Protein AF-0000000084921610 (afdb_homodimer)

InterPro domains:
  IPR004821 Cytidyltransferase-like domain [PF01467] (7-177)
  IPR004821 Cytidyltransferase-like domain [TIGR00125] (5-69)
  IPR005248 Nicotinate/nicotinamide nucleotide adenylyltransferase [MF_00244] (3-204)
  IPR005248 Nicotinate/nicotinamide nucleotide adenylyltransferase [PTHR39321] (3-204)
  IPR005248 Nicotinate/nicotinamide nucleotide adenylyltransferase [TIGR00482] (7-203)
  IPR005248 Nicotinate/nicotinamide nucleotide adenylyltransferase [cd02165] (5-203)
  IPR014729 Rossmann-like alpha/beta/alpha sandwich fold [G3DSA:3.40.50.620] (2-206)

Secondary structure (DSSP, 8-state):
---EEEEEEE--TT--HHHHHHHHHHHHHHT-SEEEEEE-SS-SSS-GGGPPPHHHHHHHHHHHHTT-TTEEE--HHHHTT-SS--HHHHHHHHHHH-TTSEEEEEEEHHHHHTGGGSTTHHHHTTT-EEEEEEETT--S-HHHHHHHHHHHHHHH---EEEEEE--B---HHHHHHHHHTT---BTTB-HHHHHHHHHHTTT---/---EEEEEEE--TT--HHHHHHHHHHHHHHT-SEEEEEE-SS-SSS-GGGPPPHHHHHHHHHHHHTT-TTEEE--HHHHTT-SS--HHHHHHHHHHH-TTSEEEEEEEHHHHHTGGGSTTHHHHTTT-EEEEEEETT--S-HHHHHHHHHHHHHHH---EEEEEE--B---HHHHHHHHHTT---BTTB-HHHHHHHHHHTTT---

Radius of gyration: 23.53 Å; Cα contacts (8 Å, |Δi|>4): 657; chains: 2; bounding box: 55×70×57 Å

Nearest PDB structures (foldseek):
  3e27-assembly1_B  TM=9.249E-01  e=2.269E-18  Bacillus anthracis
  1kaq-assembly1_D  TM=9.275E-01  e=4.476E-18  Bacillus subtilis
  2qtr-assembly1_A  TM=8.981E-01  e=2.567E-18  Bacillus anthracis
  5vir-assembly1_A-2  TM=9.149E-01  e=8.169E-17  Mycobacteroides abscessus ATCC 19977
  5llt-assembly2_B  TM=8.095E-01  e=1.042E-12  Plasmodium falciparum 3D7

Foldseek 3Di:
DAFEEEEEEDQCLPPWDVSVQLLVQCCVVVVGQAYEYEYAQADDPDDPVQRDHPVLRQVLVCLQCVPPPRYYYDPVNVVLPDPGRAPQSVLVVCCVVRVRYAYEYEEEPVCLLVQVVGDPSLCNQVRHQYEYEDEPPDPDDPVVSVVSQVCCCVPRVRHYHYDYDYDDPDDSVVVLVCVQVVHDCPPRHDPRSVVSCVVVVGSYDD/DAFEEEEEEDQPLPPWVVSVQLLVQCCVVVVGQAYEYEYAQADDPDDPVQRDHPVLRQVLVCQQCVPPPRYYYDPVNVVLPDPGRAPQSVLVVVCVVRVRYAYEYEEEPVCLLVQVVGDPSLCNQVRHQYEYEDEPPDPDPPVVSVVSQVCCCVPRVRHYHYDYDYDDPDDSVVVLVCVQVVHDCPPRHPPRSVVSCVVVVGSYDD

pLDDT: mean 93.57, std 8.46, range [56.0, 98.94]

Structure (mmCIF, N/CA/C/O backbone):
data_AF-0000000084921610-model_v1
#
loop_
_entity.id
_entity.type
_entity.pdbx_description
1 polymer 'Probable nicotinate-nucleotide adenylyltransferase'
#
loop_
_atom_site.group_PDB
_atom_site.id
_atom_site.type_symbol
_atom_site.label_atom_id
_atom_site.label_alt_id
_atom_site.label_comp_id
_atom_site.label_asym_id
_atom_site.label_entity_id
_atom_site.label_seq_id
_atom_site.pdbx_PDB_ins_code
_atom_site.Cartn_x
_atom_site.Cartn_y
_atom_site.Cartn_z
_atom_site.occupancy
_atom_site.B_iso_or_equiv
_atom_site.auth_seq_id
_atom_site.auth_comp_id
_atom_site.auth_asym_id
_atom_site.auth_atom_id
_atom_site.pdbx_PDB_model_num
ATOM 1 N N . MET A 1 1 ? -13.297 32.031 0.457 1 79.75 1 MET A N 1
ATOM 2 C CA . MET A 1 1 ? -14.055 31.422 1.538 1 79.75 1 MET A CA 1
ATOM 3 C C . MET A 1 1 ? -13.141 30.609 2.449 1 79.75 1 MET A C 1
ATOM 5 O O . MET A 1 1 ? -12.102 30.109 2.014 1 79.75 1 MET A O 1
ATOM 9 N N . ALA A 1 2 ? -13.43 30.547 3.703 1 93.44 2 ALA A N 1
ATOM 10 C CA . ALA A 1 2 ? -12.664 29.797 4.699 1 93.44 2 ALA A CA 1
ATOM 11 C C . ALA A 1 2 ? -12.594 28.312 4.34 1 93.44 2 ALA A C 1
ATOM 13 O O . ALA A 1 2 ? -13.578 27.734 3.861 1 93.44 2 ALA A O 1
ATOM 14 N N . GLN A 1 3 ? -11.352 27.766 4.426 1 97.69 3 GLN A N 1
ATOM 15 C CA . GLN A 1 3 ? -11.141 26.359 4.07 1 97.69 3 GLN A CA 1
ATOM 16 C C . GLN A 1 3 ? -10.656 25.562 5.273 1 97.69 3 GLN A C 1
ATOM 18 O O . GLN A 1 3 ? -10.047 26.109 6.191 1 97.69 3 GLN A O 1
ATOM 23 N N . LYS A 1 4 ? -11.023 24.297 5.25 1 98.69 4 LYS A N 1
ATOM 24 C CA . LYS A 1 4 ? -10.398 23.312 6.125 1 98.69 4 LYS A CA 1
ATOM 25 C C . LYS A 1 4 ? -9.211 22.641 5.445 1 98.69 4 LYS A C 1
ATOM 27 O O . LYS A 1 4 ? -9.375 21.938 4.441 1 98.69 4 LYS A O 1
ATOM 32 N N . ILE A 1 5 ? -8.039 22.859 5.988 1 98.75 5 ILE A N 1
ATOM 33 C CA . ILE A 1 5 ? -6.828 22.391 5.328 1 98.75 5 ILE A CA 1
ATOM 34 C C . ILE A 1 5 ? -6.074 21.438 6.246 1 98.75 5 ILE A C 1
ATOM 36 O O . ILE A 1 5 ? -5.773 21.781 7.395 1 98.75 5 ILE A O 1
ATOM 40 N N . GLY A 1 6 ? -5.91 20.203 5.766 1 98.81 6 GLY A N 1
ATOM 41 C CA . GLY A 1 6 ? -5.008 19.297 6.449 1 98.81 6 GLY A CA 1
ATOM 42 C C . GLY A 1 6 ? -3.547 19.547 6.117 1 98.81 6 GLY A C 1
ATOM 43 O O . GLY A 1 6 ? -3.205 19.828 4.969 1 98.81 6 GLY A O 1
ATOM 44 N N . ILE A 1 7 ? -2.727 19.5 7.113 1 98.88 7 ILE A N 1
ATOM 45 C CA . ILE A 1 7 ? -1.287 19.656 6.938 1 98.88 7 ILE A CA 1
ATOM 46 C C . ILE A 1 7 ? -0.586 18.328 7.176 1 98.88 7 ILE A C 1
ATOM 48 O O . ILE A 1 7 ? -0.743 17.719 8.234 1 98.88 7 ILE A O 1
ATOM 52 N N . LEU A 1 8 ? 0.094 17.859 6.207 1 98.75 8 LEU A N 1
ATOM 53 C CA . LEU A 1 8 ? 0.947 16.688 6.336 1 98.75 8 LEU A CA 1
ATOM 54 C C . LEU A 1 8 ? 2.414 17.062 6.133 1 98.75 8 LEU A C 1
ATOM 56 O O . LEU A 1 8 ? 2.854 17.266 5.004 1 98.75 8 LEU A O 1
ATOM 60 N N . GLY A 1 9 ? 3.08 17.156 7.25 1 97.12 9 GLY A N 1
ATOM 61 C CA . GLY A 1 9 ? 4.512 17.391 7.207 1 97.12 9 GLY A CA 1
ATOM 62 C C . GLY A 1 9 ? 5.336 16.125 7.125 1 97.12 9 GLY A C 1
ATOM 63 O O . GLY A 1 9 ? 4.875 15.055 7.523 1 97.12 9 GLY A O 1
ATOM 64 N N . GLY A 1 10 ? 6.492 16.25 6.594 1 95.25 10 GLY A N 1
ATOM 65 C CA . GLY A 1 10 ? 7.395 15.102 6.52 1 95.25 10 GLY A CA 1
ATOM 66 C C . GLY A 1 10 ? 8.656 15.391 5.727 1 95.25 10 GLY A C 1
ATOM 67 O O . GLY A 1 10 ? 8.805 16.469 5.164 1 95.25 10 GLY A O 1
ATOM 68 N N . THR A 1 11 ? 9.578 14.43 5.816 1 95.69 11 THR A N 1
ATOM 69 C CA . THR A 1 11 ? 10.789 14.523 5.008 1 95.69 11 THR A CA 1
ATOM 70 C C . THR A 1 11 ? 10.5 14.141 3.559 1 95.69 11 THR A C 1
ATOM 72 O O . THR A 1 11 ? 11.031 14.75 2.631 1 95.69 11 THR A O 1
ATOM 75 N N . PHE A 1 12 ? 9.664 13.133 3.305 1 97.38 12 PHE A N 1
ATOM 76 C CA . PHE A 1 12 ? 9.258 12.664 1.985 1 97.38 12 PHE A CA 1
ATOM 77 C C . PHE A 1 12 ? 10.477 12.336 1.128 1 97.38 12 PHE A C 1
ATOM 79 O O . PHE A 1 12 ? 10.602 12.82 0.002 1 97.38 12 PHE A O 1
ATOM 86 N N . ASN A 1 13 ? 11.266 11.344 1.666 1 96.88 13 ASN A N 1
ATOM 87 C CA . ASN A 1 13 ? 12.539 11.008 1.034 1 96.88 13 ASN A CA 1
ATOM 88 C C . ASN A 1 13 ? 12.578 9.555 0.59 1 96.88 13 ASN A C 1
ATOM 90 O O . ASN A 1 13 ? 13.477 8.805 0.974 1 96.88 13 ASN A O 1
ATOM 94 N N . PRO A 1 14 ? 11.734 9.109 -0.196 1 98.12 14 PRO A N 1
ATOM 95 C CA . PRO A 1 14 ? 10.773 9.844 -1.034 1 98.12 14 PRO A CA 1
ATOM 96 C C . PRO A 1 14 ? 9.352 9.773 -0.494 1 98.12 14 PRO A C 1
ATOM 98 O O . PRO A 1 14 ? 9.086 9.055 0.469 1 98.12 14 PRO A O 1
ATOM 101 N N . ILE A 1 15 ? 8.492 10.562 -1.079 1 98.75 15 ILE A N 1
ATOM 102 C CA . ILE A 1 15 ? 7.055 10.391 -0.892 1 98.75 15 ILE A CA 1
ATOM 103 C C . ILE A 1 15 ? 6.625 9.031 -1.437 1 98.75 15 ILE A C 1
ATOM 105 O O . ILE A 1 15 ? 7.172 8.547 -2.432 1 98.75 15 ILE A O 1
ATOM 109 N N . HIS A 1 16 ? 5.676 8.352 -0.813 1 98.56 16 HIS A N 1
ATOM 110 C CA . HIS A 1 16 ? 5.199 7.035 -1.239 1 98.56 16 HIS A CA 1
ATOM 111 C C . HIS A 1 16 ? 3.701 6.891 -0.998 1 98.56 16 HIS A C 1
ATOM 113 O O . HIS A 1 16 ? 3.053 7.82 -0.514 1 98.56 16 HIS A O 1
ATOM 119 N N . ILE A 1 17 ? 3.15 5.758 -1.31 1 98.06 17 ILE A N 1
ATOM 120 C CA . ILE A 1 17 ? 1.705 5.578 -1.393 1 98.06 17 ILE A CA 1
ATOM 121 C C . ILE A 1 17 ? 1.087 5.723 -0.004 1 98.06 17 ILE A C 1
ATOM 123 O O . ILE A 1 17 ? -0.034 6.219 0.135 1 98.06 17 ILE A O 1
ATOM 127 N N . ALA A 1 18 ? 1.806 5.301 1.025 1 97.56 18 ALA A N 1
ATOM 128 C CA . ALA A 1 18 ? 1.259 5.41 2.375 1 97.56 18 ALA A CA 1
ATOM 129 C C . ALA A 1 18 ? 1.005 6.867 2.752 1 97.56 18 ALA A C 1
ATOM 131 O O . ALA A 1 18 ? 0.014 7.18 3.416 1 97.56 18 ALA A O 1
ATOM 132 N N . HIS A 1 19 ? 1.916 7.77 2.35 1 98.44 19 HIS A N 1
ATOM 133 C CA . HIS A 1 19 ? 1.687 9.195 2.578 1 98.44 19 HIS A CA 1
ATOM 134 C C . HIS A 1 19 ? 0.397 9.656 1.909 1 98.44 19 HIS A C 1
ATOM 136 O O . HIS A 1 19 ? -0.408 10.359 2.523 1 98.44 19 HIS A O 1
ATOM 142 N N . LEU A 1 20 ? 0.239 9.289 0.683 1 98.75 20 LEU A N 1
ATOM 143 C CA . LEU A 1 20 ? -0.917 9.703 -0.103 1 98.75 20 LEU A CA 1
ATOM 144 C C . LEU A 1 20 ? -2.207 9.141 0.482 1 98.75 20 LEU A C 1
ATOM 146 O O . LEU A 1 20 ? -3.209 9.844 0.586 1 98.75 20 LEU A O 1
ATOM 150 N N . TYR A 1 21 ? -2.135 7.918 0.895 1 98.44 21 TYR A N 1
ATOM 151 C CA . TYR A 1 21 ? -3.311 7.27 1.465 1 98.44 21 TYR A CA 1
ATOM 152 C C . TYR A 1 21 ? -3.727 7.941 2.768 1 98.44 21 TYR A C 1
ATOM 154 O O . TYR A 1 21 ? -4.914 8.188 2.996 1 98.44 21 TYR A O 1
ATOM 162 N N . ILE A 1 22 ? -2.768 8.203 3.596 1 98 22 ILE A N 1
ATOM 163 C CA . ILE A 1 22 ? -3.045 8.844 4.871 1 98 22 ILE A CA 1
ATOM 164 C C . ILE A 1 22 ? -3.682 10.211 4.633 1 98 22 ILE A C 1
ATOM 166 O O . ILE A 1 22 ? -4.648 10.578 5.305 1 98 22 ILE A O 1
ATOM 170 N N . ALA A 1 23 ? -3.141 10.953 3.693 1 98.75 23 ALA A N 1
ATOM 171 C CA . ALA A 1 23 ? -3.688 12.258 3.342 1 98.75 23 ALA A CA 1
ATOM 172 C C . ALA A 1 23 ? -5.133 12.141 2.869 1 98.75 23 ALA A C 1
ATOM 174 O O . ALA A 1 23 ? -6 12.906 3.295 1 98.75 23 ALA A O 1
ATOM 175 N N . GLU A 1 24 ? -5.359 11.203 2.023 1 98.44 24 GLU A N 1
ATOM 176 C CA . GLU A 1 24 ? -6.699 10.984 1.491 1 98.44 24 GLU A CA 1
ATOM 177 C C . GLU A 1 24 ? -7.672 10.57 2.596 1 98.44 24 GLU A C 1
ATOM 179 O O . GLU A 1 24 ? -8.805 11.047 2.637 1 98.44 24 GLU A O 1
ATOM 184 N N . ALA A 1 25 ? -7.234 9.664 3.441 1 97.69 25 ALA A N 1
ATOM 185 C CA . ALA A 1 25 ? -8.055 9.211 4.562 1 97.69 25 ALA A CA 1
ATOM 186 C C . ALA A 1 25 ? -8.406 10.375 5.488 1 97.69 25 ALA A C 1
ATOM 188 O O . ALA A 1 25 ? -9.547 10.508 5.926 1 97.69 25 ALA A O 1
ATOM 189 N N . ALA A 1 26 ? -7.438 11.203 5.797 1 98.5 26 ALA A N 1
ATOM 190 C CA . ALA A 1 26 ? -7.676 12.375 6.641 1 98.5 26 ALA A CA 1
ATOM 191 C C . ALA A 1 26 ? -8.703 13.305 6.004 1 98.5 26 ALA A C 1
ATOM 193 O O . ALA A 1 26 ? -9.609 13.797 6.684 1 98.5 26 ALA A O 1
ATOM 194 N N . LYS A 1 27 ? -8.5 13.578 4.73 1 98.56 27 LYS A N 1
ATOM 195 C CA . LYS A 1 27 ? -9.438 14.445 4.016 1 98.56 27 LYS A CA 1
ATOM 196 C C . LYS A 1 27 ? -10.867 13.93 4.152 1 98.56 27 LYS A C 1
ATOM 198 O O . LYS A 1 27 ? -11.781 14.703 4.438 1 98.56 27 LYS A O 1
ATOM 203 N N . ASP A 1 28 ? -10.945 12.641 4.004 1 97.38 28 ASP A N 1
ATOM 204 C CA . ASP A 1 28 ? -12.258 12 4.047 1 97.38 28 ASP A CA 1
ATOM 205 C C . ASP A 1 28 ? -12.852 12.062 5.453 1 97.38 28 ASP A C 1
ATOM 207 O O . ASP A 1 28 ? -13.969 12.547 5.637 1 97.38 28 ASP A O 1
ATOM 211 N N . TYR A 1 29 ? -12.148 11.664 6.418 1 96.31 29 TYR A N 1
ATOM 212 C CA . TYR A 1 29 ? -12.641 11.523 7.785 1 96.31 29 TYR A CA 1
ATOM 213 C C . TYR A 1 29 ? -12.922 12.883 8.406 1 96.31 29 TYR A C 1
ATOM 215 O O . TYR A 1 29 ? -13.836 13.023 9.227 1 96.31 29 TYR A O 1
ATOM 223 N N . LEU A 1 30 ? -12.172 13.93 8.008 1 97.69 30 LEU A N 1
ATOM 224 C CA . LEU A 1 30 ? -12.266 15.234 8.648 1 97.69 30 LEU A CA 1
ATOM 225 C C . LEU A 1 30 ? -12.992 16.234 7.758 1 97.69 30 LEU A C 1
ATOM 227 O O . LEU A 1 30 ? -13.141 17.406 8.117 1 97.69 30 LEU A O 1
ATOM 231 N N . ALA A 1 31 ? -13.438 15.75 6.613 1 97.69 31 ALA A N 1
ATOM 232 C CA . ALA A 1 31 ? -14.148 16.594 5.648 1 97.69 31 ALA A CA 1
ATOM 233 C C . ALA A 1 31 ? -13.336 17.828 5.289 1 97.69 31 ALA A C 1
ATOM 235 O O . ALA A 1 31 ? -13.836 18.953 5.348 1 97.69 31 ALA A O 1
ATOM 236 N N . LEU A 1 32 ? -12.094 17.609 4.977 1 98.56 32 LEU A N 1
ATOM 237 C CA . LEU A 1 32 ? -11.195 18.703 4.598 1 98.56 32 LEU A CA 1
ATOM 238 C C . LEU A 1 32 ? -11.445 19.125 3.158 1 98.56 32 LEU A C 1
ATOM 240 O O . LEU A 1 32 ? -11.859 18.328 2.324 1 98.56 32 LEU A O 1
ATOM 244 N N . ASP A 1 33 ? -11.148 20.359 2.914 1 98.69 33 ASP A N 1
ATOM 245 C CA . ASP A 1 33 ? -11.203 20.859 1.543 1 98.69 33 ASP A CA 1
ATOM 246 C C . ASP A 1 33 ? -9.938 20.484 0.771 1 98.69 33 ASP A C 1
ATOM 248 O O . ASP A 1 33 ? -10.008 20.141 -0.411 1 98.69 33 ASP A O 1
ATOM 252 N N . LYS A 1 34 ? -8.789 20.547 1.46 1 98.69 34 LYS A N 1
ATOM 253 C CA . LYS A 1 34 ? -7.488 20.25 0.866 1 98.69 34 LYS A CA 1
ATOM 254 C C . LYS A 1 34 ? -6.543 19.625 1.892 1 98.69 34 LYS A C 1
ATOM 256 O O . LYS A 1 34 ? -6.77 19.75 3.1 1 98.69 34 LYS A O 1
ATOM 261 N N . VAL A 1 35 ? -5.609 18.938 1.394 1 98.94 35 VAL A N 1
ATOM 262 C CA . VAL A 1 35 ? -4.465 18.516 2.201 1 98.94 35 VAL A CA 1
ATOM 263 C C . VAL A 1 35 ? -3.182 19.125 1.62 1 98.94 35 VAL A C 1
ATOM 265 O O . VAL A 1 35 ? -2.936 19.016 0.416 1 98.94 35 VAL A O 1
ATOM 268 N N . MET A 1 36 ? -2.451 19.766 2.449 1 98.94 36 MET A N 1
ATOM 269 C CA . MET A 1 36 ? -1.209 20.438 2.07 1 98.94 36 MET A CA 1
ATOM 270 C C . MET A 1 36 ? 0.003 19.656 2.57 1 98.94 36 MET A C 1
ATOM 272 O O . MET A 1 36 ? 0.159 19.438 3.775 1 98.94 36 MET A O 1
ATOM 276 N N . PHE A 1 37 ? 0.795 19.203 1.652 1 98.94 37 PHE A N 1
ATOM 277 C CA . PHE A 1 37 ? 2.076 18.578 1.982 1 98.94 37 PHE A CA 1
ATOM 278 C C . PHE A 1 37 ? 3.15 19.641 2.189 1 98.94 37 PHE A C 1
ATOM 280 O O . PHE A 1 37 ? 3.336 20.516 1.342 1 98.94 37 PHE A O 1
ATOM 287 N N . ILE A 1 38 ? 3.879 19.562 3.303 1 98.62 38 ILE A N 1
ATOM 288 C CA . ILE A 1 38 ? 4.953 20.516 3.576 1 98.62 38 ILE A CA 1
ATOM 289 C C . ILE A 1 38 ? 6.23 19.766 3.934 1 98.62 38 ILE A C 1
ATOM 291 O O . ILE A 1 38 ? 6.43 19.375 5.09 1 98.62 38 ILE A O 1
ATOM 295 N N . PRO A 1 39 ? 7.133 19.609 2.971 1 97.81 39 PRO A N 1
ATOM 296 C CA . PRO A 1 39 ? 8.398 18.953 3.291 1 97.81 39 PRO A CA 1
ATOM 297 C C . PRO A 1 39 ? 9.312 19.812 4.164 1 97.81 39 PRO A C 1
ATOM 299 O O . PRO A 1 39 ? 9.398 21.016 3.967 1 97.81 39 PRO A O 1
ATOM 302 N N . ALA A 1 40 ? 9.945 19.188 5.094 1 95.88 40 ALA A N 1
ATOM 303 C CA . ALA A 1 40 ? 10.891 19.875 5.965 1 95.88 40 ALA A CA 1
ATOM 304 C C . ALA A 1 40 ? 12.203 20.156 5.238 1 95.88 40 ALA A C 1
ATOM 306 O O . ALA A 1 40 ? 12.758 19.281 4.582 1 95.88 40 ALA A O 1
ATOM 307 N N . ILE A 1 41 ? 12.688 21.328 5.383 1 93.69 41 ILE A N 1
ATOM 308 C CA . ILE A 1 41 ? 13.969 21.672 4.777 1 93.69 41 ILE A CA 1
ATOM 309 C C . ILE A 1 41 ? 15.109 21.078 5.602 1 93.69 41 ILE A C 1
ATOM 311 O O . ILE A 1 41 ? 16.094 20.594 5.043 1 93.69 41 ILE A O 1
ATOM 315 N N . HIS A 1 42 ? 14.922 21.047 6.926 1 89 42 HIS A N 1
ATOM 316 C CA . HIS A 1 42 ? 15.891 20.484 7.855 1 89 42 HIS A CA 1
ATOM 317 C C . HIS A 1 42 ? 15.266 19.344 8.672 1 89 42 HIS A C 1
ATOM 319 O O . HIS A 1 42 ? 14.984 19.516 9.859 1 89 42 HIS A O 1
ATOM 325 N N . PRO A 1 43 ? 15.227 18.141 8.109 1 82.25 43 PRO A N 1
ATOM 326 C CA . PRO A 1 43 ? 14.578 17.078 8.883 1 82.25 43 PRO A CA 1
ATOM 327 C C . PRO A 1 43 ? 15.383 16.656 10.117 1 82.25 43 PRO A C 1
ATOM 329 O O . PRO A 1 43 ? 16.609 16.609 10.055 1 82.25 43 PRO A O 1
ATOM 332 N N . TYR A 1 44 ? 14.898 16.75 11.312 1 65.38 44 TYR A N 1
ATOM 333 C CA . TYR A 1 44 ? 15.547 16.5 12.602 1 65.38 44 TYR A CA 1
ATOM 334 C C . TYR A 1 44 ? 16.188 15.117 12.633 1 65.38 44 TYR A C 1
ATOM 336 O O . TYR A 1 44 ? 17.359 14.984 12.984 1 65.38 44 TYR A O 1
ATOM 344 N N . HIS A 1 45 ? 15.438 14.047 12.688 1 56.34 45 HIS A N 1
ATOM 345 C CA . HIS A 1 45 ? 15.789 12.688 13.086 1 56.34 45 HIS A CA 1
ATOM 346 C C . HIS A 1 45 ? 16.516 11.953 11.969 1 56.34 45 HIS A C 1
ATOM 348 O O . HIS A 1 45 ? 17.016 10.844 12.164 1 56.34 45 HIS A O 1
ATOM 354 N N . LYS A 1 46 ? 16.547 12.641 10.805 1 56.5 46 LYS A N 1
ATOM 355 C CA . LYS A 1 46 ? 16.938 11.719 9.742 1 56.5 46 LYS A CA 1
ATOM 356 C C . LYS A 1 46 ? 18.406 11.93 9.352 1 56.5 46 LYS A C 1
ATOM 358 O O . LYS A 1 46 ? 18.922 13.039 9.445 1 56.5 46 LYS A O 1
ATOM 363 N N . ASP A 1 47 ? 19.125 10.773 9.391 1 56.5 47 ASP A N 1
ATOM 364 C CA . ASP A 1 47 ? 20.531 10.711 9.016 1 56.5 47 ASP A CA 1
ATOM 365 C C . ASP A 1 47 ? 20.828 11.602 7.812 1 56.5 47 ASP A C 1
ATOM 367 O O . ASP A 1 47 ? 20.25 11.414 6.742 1 56.5 47 ASP A O 1
ATOM 371 N N . SER A 1 48 ? 21.281 12.75 7.996 1 60.56 48 SER A N 1
ATOM 372 C CA . SER A 1 48 ? 21.719 13.711 6.988 1 60.56 48 SER A CA 1
ATOM 373 C C . SER A 1 48 ? 22.469 13.031 5.852 1 60.56 48 SER A C 1
ATOM 375 O O . SER A 1 48 ? 22.5 13.539 4.73 1 60.56 48 SER A O 1
ATOM 377 N N . LYS A 1 49 ? 23.031 11.773 6.16 1 62.41 49 LYS A N 1
ATOM 378 C CA . LYS A 1 49 ? 23.922 11.188 5.164 1 62.41 49 LYS A CA 1
ATOM 379 C C . LYS A 1 49 ? 23.141 10.727 3.932 1 62.41 49 LYS A C 1
ATOM 381 O O . LYS A 1 49 ? 23.656 10.773 2.814 1 62.41 49 LYS A O 1
ATOM 386 N N . ASN A 1 50 ? 21.812 10.555 4.07 1 76.56 50 ASN A N 1
ATOM 387 C CA . ASN A 1 50 ? 21.094 9.992 2.924 1 76.56 50 ASN A CA 1
ATOM 388 C C . ASN A 1 50 ? 19.922 10.867 2.518 1 76.56 50 ASN A C 1
ATOM 390 O O . ASN A 1 50 ? 18.969 10.383 1.91 1 76.56 50 ASN A O 1
ATOM 394 N N . LEU A 1 51 ? 20.141 12.078 2.889 1 90.25 51 LEU A N 1
ATOM 395 C CA . LEU A 1 51 ? 19.094 13.023 2.521 1 90.25 51 LEU A CA 1
ATOM 396 C C . LEU A 1 51 ? 19.406 13.68 1.178 1 90.25 51 LEU A C 1
ATOM 398 O O . LEU A 1 51 ? 20.422 14.344 1.025 1 90.25 51 LEU A O 1
ATOM 402 N N . ILE A 1 52 ? 18.531 13.422 0.26 1 94.5 52 ILE A N 1
ATOM 403 C CA . ILE A 1 52 ? 18.703 14.078 -1.032 1 94.5 52 ILE A CA 1
ATOM 404 C C . ILE A 1 52 ? 18.219 15.531 -0.941 1 94.5 52 ILE A C 1
ATOM 406 O O . ILE A 1 52 ? 17.641 15.93 0.065 1 94.5 52 ILE A O 1
ATOM 410 N N . SER A 1 53 ? 18.438 16.344 -1.963 1 95.56 53 SER A N 1
ATOM 411 C CA . SER A 1 53 ? 18.141 17.766 -1.911 1 95.56 53 SER A CA 1
ATOM 412 C C . SER A 1 53 ? 16.656 18.031 -1.74 1 95.56 53 SER A C 1
ATOM 414 O O . SER A 1 53 ? 15.828 17.203 -2.129 1 95.56 53 SER A O 1
ATOM 416 N N . PHE A 1 54 ? 16.344 19.188 -1.158 1 96.69 54 PHE A N 1
ATOM 417 C CA . PHE A 1 54 ? 14.977 19.641 -0.978 1 96.69 54 PHE A CA 1
ATOM 418 C C . PHE A 1 54 ? 14.258 19.734 -2.318 1 96.69 54 PHE A C 1
ATOM 420 O O . PHE A 1 54 ? 13.07 19.422 -2.416 1 96.69 54 PHE A O 1
ATOM 427 N N . GLU A 1 55 ? 14.961 20.094 -3.346 1 97.69 55 GLU A N 1
ATOM 428 C CA . GLU A 1 55 ? 14.398 20.266 -4.68 1 97.69 55 GLU A CA 1
ATOM 429 C C . GLU A 1 55 ? 13.898 18.938 -5.25 1 97.69 55 GLU A C 1
ATOM 431 O O . GLU A 1 55 ? 12.812 18.891 -5.832 1 97.69 55 GLU A O 1
ATOM 436 N N . HIS A 1 56 ? 14.688 17.922 -5.113 1 98.31 56 HIS A N 1
ATOM 437 C CA . HIS A 1 56 ? 14.273 16.594 -5.562 1 98.31 56 HIS A CA 1
ATOM 438 C C . HIS A 1 56 ? 13.031 16.125 -4.812 1 98.31 56 HIS A C 1
ATOM 440 O O . HIS A 1 56 ? 12.102 15.57 -5.418 1 98.31 56 HIS A O 1
ATOM 446 N N . ARG A 1 57 ? 13.047 16.344 -3.514 1 98.19 57 ARG A N 1
ATOM 447 C CA . ARG A 1 57 ? 11.922 15.906 -2.695 1 98.19 57 ARG A CA 1
ATOM 448 C C . ARG A 1 57 ? 10.656 16.672 -3.064 1 98.19 57 ARG A C 1
ATOM 450 O O . ARG A 1 57 ? 9.578 16.094 -3.199 1 98.19 57 ARG A O 1
ATOM 457 N N . MET A 1 58 ? 10.773 17.969 -3.309 1 98.56 58 MET A N 1
ATOM 458 C CA . MET A 1 58 ? 9.664 18.812 -3.742 1 98.56 58 MET A CA 1
ATOM 459 C C . MET A 1 58 ? 9.117 18.328 -5.086 1 98.56 58 MET A C 1
ATOM 461 O O . MET A 1 58 ? 7.898 18.234 -5.266 1 98.56 58 MET A O 1
ATOM 465 N N . LYS A 1 59 ? 9.992 18.062 -5.992 1 98.75 59 LYS A N 1
ATOM 466 C CA . LYS A 1 59 ? 9.594 17.609 -7.32 1 98.75 59 LYS A CA 1
ATOM 467 C C . LYS A 1 59 ? 8.836 16.281 -7.238 1 98.75 59 LYS A C 1
ATOM 469 O O . LYS A 1 59 ? 7.812 16.094 -7.902 1 98.75 59 LYS A O 1
ATOM 474 N N . MET A 1 60 ? 9.32 15.391 -6.441 1 98.88 60 MET A N 1
ATOM 475 C CA . MET A 1 60 ? 8.664 14.086 -6.305 1 98.88 60 MET A CA 1
ATOM 476 C C . MET A 1 60 ? 7.285 14.234 -5.68 1 98.88 60 MET A C 1
ATOM 478 O O . MET A 1 60 ? 6.344 13.539 -6.066 1 98.88 60 MET A O 1
ATOM 482 N N . ILE A 1 61 ? 7.145 15.164 -4.727 1 98.94 61 ILE A N 1
ATOM 483 C CA . ILE A 1 61 ? 5.828 15.406 -4.148 1 98.94 61 ILE A CA 1
ATOM 484 C C . ILE A 1 61 ? 4.875 15.922 -5.227 1 98.94 61 ILE A C 1
ATOM 486 O O . ILE A 1 61 ? 3.75 15.43 -5.355 1 98.94 61 ILE A O 1
ATOM 490 N N . LYS A 1 62 ? 5.34 16.875 -5.984 1 98.88 62 LYS A N 1
ATOM 491 C CA . LYS A 1 62 ? 4.516 17.438 -7.051 1 98.88 62 LYS A CA 1
ATOM 492 C C . LYS A 1 62 ? 4.066 16.344 -8.023 1 98.88 62 LYS A C 1
ATOM 494 O O . LYS A 1 62 ? 2.896 16.312 -8.414 1 98.88 62 LYS A O 1
ATOM 499 N N . GLU A 1 63 ? 4.984 15.484 -8.391 1 98.75 63 GLU A N 1
ATOM 500 C CA . GLU A 1 63 ? 4.66 14.375 -9.281 1 98.75 63 GLU A CA 1
ATOM 501 C C . GLU A 1 63 ? 3.648 13.43 -8.641 1 98.75 63 GLU A C 1
ATOM 503 O O . GLU A 1 63 ? 2.744 12.93 -9.312 1 98.75 63 GLU A O 1
ATOM 508 N N . ALA A 1 64 ? 3.781 13.211 -7.383 1 98.75 64 ALA A N 1
ATOM 509 C CA . ALA A 1 64 ? 2.965 12.234 -6.664 1 98.75 64 ALA A CA 1
ATOM 510 C C . ALA A 1 64 ? 1.514 12.703 -6.57 1 98.75 64 ALA A C 1
ATOM 512 O O . ALA A 1 64 ? 0.592 11.883 -6.551 1 98.75 64 ALA A O 1
ATOM 513 N N . ILE A 1 65 ? 1.274 14.031 -6.52 1 98.75 65 ILE A N 1
ATOM 514 C CA . ILE A 1 65 ? -0.062 14.508 -6.188 1 98.75 65 ILE A CA 1
ATOM 515 C C . ILE A 1 65 ? -0.716 15.109 -7.43 1 98.75 65 ILE A C 1
ATOM 517 O O . ILE A 1 65 ? -1.806 15.688 -7.348 1 98.75 65 ILE A O 1
ATOM 521 N N . LYS A 1 66 ? -0.069 15 -8.562 1 97.62 66 LYS A N 1
ATOM 522 C CA . LYS A 1 66 ? -0.47 15.727 -9.758 1 97.62 66 LYS A CA 1
ATOM 523 C C . LYS A 1 66 ? -1.882 15.336 -10.195 1 97.62 66 LYS A C 1
ATOM 525 O O . LYS A 1 66 ? -2.584 16.125 -10.82 1 97.62 66 LYS A O 1
ATOM 530 N N . ASP A 1 67 ? -2.35 14.156 -9.812 1 96.31 67 ASP A N 1
ATOM 531 C CA . ASP A 1 67 ? -3.65 13.688 -10.281 1 96.31 67 ASP A CA 1
ATOM 532 C C . ASP A 1 67 ? -4.715 13.852 -9.203 1 96.31 67 ASP A C 1
ATOM 534 O O . ASP A 1 67 ? -5.793 13.266 -9.297 1 96.31 67 ASP A O 1
ATOM 538 N N . ASN A 1 68 ? -4.43 14.477 -8.18 1 97.94 68 ASN A N 1
ATOM 539 C CA . ASN A 1 68 ? -5.371 14.766 -7.102 1 97.94 68 ASN A CA 1
ATOM 540 C C . ASN A 1 68 ? -5.461 16.266 -6.82 1 97.94 68 ASN A C 1
ATOM 542 O O . ASN A 1 68 ? -4.609 16.812 -6.121 1 97.94 68 ASN A O 1
ATOM 546 N N . ASN A 1 69 ? -6.504 16.859 -7.227 1 98 69 ASN A N 1
ATOM 547 C CA . ASN A 1 69 ? -6.664 18.297 -7.172 1 98 69 ASN A CA 1
ATOM 548 C C . ASN A 1 69 ? -6.848 18.781 -5.734 1 98 69 ASN A C 1
ATOM 550 O O . ASN A 1 69 ? -6.746 19.984 -5.465 1 98 69 ASN A O 1
ATOM 554 N N . ASP A 1 70 ? -7.125 17.891 -4.855 1 98.56 70 ASP A N 1
ATOM 555 C CA . ASP A 1 70 ? -7.336 18.281 -3.467 1 98.56 70 ASP A CA 1
ATOM 556 C C . ASP A 1 70 ? -6.027 18.25 -2.682 1 98.56 70 ASP A C 1
ATOM 558 O O . ASP A 1 70 ? -5.988 18.656 -1.515 1 98.56 70 ASP A O 1
ATOM 562 N N . PHE A 1 71 ? -5.008 17.781 -3.285 1 98.88 71 PHE A N 1
ATOM 563 C CA . PHE A 1 71 ? -3.688 17.781 -2.668 1 98.88 71 PHE A CA 1
ATOM 564 C C . PHE A 1 71 ? -2.848 18.938 -3.191 1 98.88 71 PHE A C 1
ATOM 566 O O . PHE A 1 71 ? -2.836 19.219 -4.395 1 98.88 71 PHE A O 1
ATOM 573 N N . ILE A 1 72 ? -2.221 19.625 -2.301 1 98.75 72 ILE A N 1
ATOM 574 C CA . ILE A 1 72 ? -1.313 20.719 -2.666 1 98.75 72 ILE A CA 1
ATOM 575 C C . ILE A 1 72 ? 0.005 20.562 -1.911 1 98.75 72 ILE A C 1
ATOM 577 O O . ILE A 1 72 ? 0.083 19.812 -0.932 1 98.75 72 ILE A O 1
ATOM 581 N N . VAL A 1 73 ? 1.039 21.188 -2.408 1 98.81 73 VAL A N 1
ATOM 582 C CA . VAL A 1 73 ? 2.342 21.172 -1.751 1 98.81 73 VAL A CA 1
ATOM 583 C C . VAL A 1 73 ? 2.83 22.594 -1.514 1 98.81 73 VAL A C 1
ATOM 585 O O . VAL A 1 73 ? 2.562 23.484 -2.318 1 98.81 73 VAL A O 1
ATOM 588 N N . SER A 1 74 ? 3.447 22.781 -0.385 1 98.56 74 SER A N 1
ATOM 589 C CA . SER A 1 74 ? 3.982 24.094 -0.022 1 98.56 74 SER A CA 1
ATOM 590 C C . SER A 1 74 ? 5.465 24.016 0.332 1 98.56 74 SER A C 1
ATOM 592 O O . SER A 1 74 ? 5.895 23.062 1.002 1 98.56 74 SER A O 1
ATOM 594 N N . ASN A 1 75 ? 6.242 25 -0.132 1 98.06 75 ASN A N 1
ATOM 595 C CA . ASN A 1 75 ? 7.645 25.109 0.261 1 98.06 75 ASN A CA 1
ATOM 596 C C . ASN A 1 75 ? 7.812 26.047 1.46 1 98.06 75 ASN A C 1
ATOM 598 O O . ASN A 1 75 ? 8.875 26.656 1.638 1 98.06 75 ASN A O 1
ATOM 602 N N . LEU A 1 76 ? 6.824 26.156 2.217 1 97.69 76 LEU A N 1
ATOM 603 C CA . LEU A 1 76 ? 6.77 27.109 3.316 1 97.69 76 LEU A CA 1
ATOM 604 C C . LEU A 1 76 ? 7.961 26.922 4.254 1 97.69 76 LEU A C 1
ATOM 606 O O . LEU A 1 76 ? 8.531 27.906 4.734 1 97.69 76 LEU A O 1
ATOM 610 N N . ASP A 1 77 ? 8.273 25.656 4.559 1 96.5 77 ASP A N 1
ATOM 611 C CA . ASP A 1 77 ? 9.398 25.422 5.461 1 96.5 77 ASP A CA 1
ATOM 612 C C . ASP A 1 77 ? 10.672 26.078 4.93 1 96.5 77 ASP A C 1
ATOM 614 O O . ASP A 1 77 ? 11.438 26.672 5.695 1 96.5 77 ASP A O 1
ATOM 618 N N . GLN A 1 78 ? 10.922 25.938 3.719 1 95.62 78 GLN A N 1
ATOM 619 C CA . GLN A 1 78 ? 12.07 26.578 3.084 1 95.62 78 GLN A CA 1
ATOM 620 C C . GLN A 1 78 ? 11.961 28.109 3.156 1 95.62 78 GLN A C 1
ATOM 622 O O . GLN A 1 78 ? 12.961 28.781 3.406 1 95.62 78 GLN A O 1
ATOM 627 N N . GLU A 1 79 ? 10.844 28.609 3.014 1 95.88 79 GLU A N 1
ATOM 628 C CA . GLU A 1 79 ? 10.609 30.047 2.953 1 95.88 79 GLU A CA 1
ATOM 629 C C . GLU A 1 79 ? 10.797 30.703 4.324 1 95.88 79 GLU A C 1
ATOM 631 O O . GLU A 1 79 ? 11.008 31.906 4.418 1 95.88 79 GLU A O 1
ATOM 636 N N . LEU A 1 80 ? 10.672 29.906 5.324 1 94.94 80 LEU A N 1
ATOM 637 C CA . LEU A 1 80 ? 10.797 30.438 6.68 1 94.94 80 LEU A CA 1
ATOM 638 C C . LEU A 1 80 ? 12.25 30.766 6.996 1 94.94 80 LEU A C 1
ATOM 640 O O . LEU A 1 80 ? 12.531 31.531 7.922 1 94.94 80 LEU A O 1
ATOM 644 N N . HIS A 1 81 ? 13.234 30.25 6.266 1 91.12 81 HIS A N 1
ATOM 645 C CA . HIS A 1 81 ? 14.656 30.516 6.422 1 91.12 81 HIS A CA 1
ATOM 646 C C . HIS A 1 81 ? 15.094 30.344 7.871 1 91.12 81 HIS A C 1
ATOM 648 O O . HIS A 1 81 ? 15.781 31.203 8.43 1 91.12 81 HIS A O 1
ATOM 654 N N . GLN A 1 82 ? 14.656 29.266 8.492 1 87.75 82 GLN A N 1
ATOM 655 C CA . GLN A 1 82 ? 15.055 28.938 9.852 1 87.75 82 GLN A CA 1
ATOM 656 C C . GLN A 1 82 ? 16.156 27.875 9.867 1 87.75 82 GLN A C 1
ATOM 658 O O . GLN A 1 82 ? 16.328 27.141 8.883 1 87.75 82 GLN A O 1
ATOM 663 N N . GLU A 1 83 ? 16.859 27.859 10.938 1 86.75 83 GLU A N 1
ATOM 664 C CA . GLU A 1 83 ? 17.938 26.891 11.07 1 86.75 83 GLU A CA 1
ATOM 665 C C . GLU A 1 83 ? 17.406 25.469 11.266 1 86.75 83 GLU A C 1
ATOM 667 O O . GLU A 1 83 ? 18.062 24.5 10.906 1 86.75 83 GLU A O 1
ATOM 672 N N . LYS A 1 84 ? 16.219 25.422 11.898 1 90.44 84 LYS A N 1
ATOM 673 C CA . LYS A 1 84 ? 15.555 24.141 12.133 1 90.44 84 LYS A CA 1
ATOM 674 C C . LYS A 1 84 ? 14.094 24.188 11.688 1 90.44 84 LYS A C 1
ATOM 676 O O . LYS A 1 84 ? 13.477 25.25 11.672 1 90.44 84 LYS A O 1
ATOM 681 N N . SER A 1 85 ? 13.617 23.062 11.219 1 92.06 85 SER A N 1
ATOM 682 C CA . SER A 1 85 ? 12.211 22.953 10.82 1 92.06 85 SER A CA 1
ATOM 683 C C . SER A 1 85 ? 11.32 22.688 12.023 1 92.06 85 SER A C 1
ATOM 685 O O . SER A 1 85 ? 11.094 21.531 12.391 1 92.06 85 SER A O 1
ATOM 687 N N . TYR A 1 86 ? 10.867 23.766 12.656 1 93.94 86 TYR A N 1
ATOM 688 C CA . TYR A 1 86 ? 9.953 23.625 13.781 1 93.94 86 TYR A CA 1
ATOM 689 C C . TYR A 1 86 ? 8.508 23.781 13.328 1 93.94 86 TYR A C 1
ATOM 691 O O . TYR A 1 86 ? 8.172 24.75 12.633 1 93.94 86 TYR A O 1
ATOM 699 N N . THR A 1 87 ? 7.684 22.844 13.805 1 96.19 87 THR A N 1
ATOM 700 C CA . THR A 1 87 ? 6.277 22.828 13.414 1 96.19 87 THR A CA 1
ATOM 701 C C . THR A 1 87 ? 5.59 24.125 13.836 1 96.19 87 THR A C 1
ATOM 703 O O . THR A 1 87 ? 4.742 24.656 13.102 1 96.19 87 THR A O 1
ATOM 706 N N . ILE A 1 88 ? 5.996 24.719 14.953 1 96.69 88 ILE A N 1
ATOM 707 C CA . ILE A 1 88 ? 5.34 25.906 15.469 1 96.69 88 ILE A CA 1
ATOM 708 C C . ILE A 1 88 ? 5.543 27.078 14.5 1 96.69 88 ILE A C 1
ATOM 710 O O . ILE A 1 88 ? 4.637 27.891 14.305 1 96.69 88 ILE A O 1
ATOM 714 N N . HIS A 1 89 ? 6.676 27.172 13.891 1 96.38 89 HIS A N 1
ATOM 715 C CA . HIS A 1 89 ? 6.945 28.25 12.953 1 96.38 89 HIS A CA 1
ATOM 716 C C . HIS A 1 89 ? 6.082 28.125 11.703 1 96.38 89 HIS A C 1
ATOM 718 O O . HIS A 1 89 ? 5.582 29.125 11.18 1 96.38 89 HIS A O 1
ATOM 724 N N . LEU A 1 90 ? 5.91 26.859 11.281 1 97 90 LEU A N 1
ATOM 725 C CA . LEU A 1 90 ? 5.059 26.578 10.125 1 97 90 LEU A CA 1
ATOM 726 C C . LEU A 1 90 ? 3.615 26.969 10.406 1 97 90 LEU A C 1
ATOM 728 O O . LEU A 1 90 ? 2.994 27.672 9.602 1 97 90 LEU A O 1
ATOM 732 N N . LEU A 1 91 ? 3.129 26.594 11.5 1 97.75 91 LEU A N 1
ATOM 733 C CA . LEU A 1 91 ? 1.723 26.797 11.836 1 97.75 91 LEU A CA 1
ATOM 734 C C . LEU A 1 91 ? 1.419 28.266 12.055 1 97.75 91 LEU A C 1
ATOM 736 O O . LEU A 1 91 ? 0.381 28.766 11.617 1 97.75 91 LEU A O 1
ATOM 740 N N . LYS A 1 92 ? 2.322 28.969 12.711 1 97.75 92 LYS A N 1
ATOM 741 C CA . LYS A 1 92 ? 2.154 30.406 12.914 1 97.75 92 LYS A CA 1
ATOM 742 C C . LYS A 1 92 ? 2.076 31.141 11.586 1 97.75 92 LYS A C 1
ATOM 744 O O . LYS A 1 92 ? 1.203 32 11.391 1 97.75 92 LYS A O 1
ATOM 749 N N . LYS A 1 93 ? 3 30.797 10.719 1 98 93 LYS A N 1
ATOM 750 C CA . LYS A 1 93 ? 3.041 31.453 9.414 1 98 93 LYS A CA 1
ATOM 751 C C . LYS A 1 93 ? 1.772 31.156 8.617 1 98 93 LYS A C 1
ATOM 753 O O . LYS A 1 93 ? 1.218 32.062 7.977 1 98 93 LYS A O 1
ATOM 758 N N . LEU A 1 94 ? 1.297 29.938 8.633 1 98 94 LEU A N 1
ATOM 759 C CA . LEU A 1 94 ? 0.083 29.562 7.918 1 98 94 LEU A CA 1
ATOM 760 C C . LEU A 1 94 ? -1.119 30.344 8.438 1 98 94 LEU A C 1
ATOM 762 O O . LEU A 1 94 ? -1.914 30.859 7.648 1 98 94 LEU A O 1
ATOM 766 N N . LYS A 1 95 ? -1.217 30.406 9.719 1 97.44 95 LYS A N 1
ATOM 767 C CA . LYS A 1 95 ? -2.346 31.109 10.328 1 97.44 95 LYS A CA 1
ATOM 768 C C . LYS A 1 95 ? -2.287 32.594 10.031 1 97.44 95 LYS A C 1
ATOM 770 O O . LYS A 1 95 ? -3.324 33.25 9.844 1 97.44 95 LYS A O 1
ATOM 775 N N . THR A 1 96 ? -1.092 33.156 10.039 1 97 96 THR A N 1
ATOM 776 C CA . THR A 1 96 ? -0.913 34.562 9.703 1 97 96 THR A CA 1
ATOM 777 C C . THR A 1 96 ? -1.323 34.812 8.258 1 97 96 THR A C 1
ATOM 779 O O . THR A 1 96 ? -2.043 35.781 7.98 1 97 96 THR A O 1
ATOM 782 N N . ASP A 1 97 ? -0.912 33.938 7.375 1 96.81 97 ASP A N 1
ATOM 783 C CA . ASP A 1 97 ? -1.16 34.125 5.949 1 96.81 97 ASP A CA 1
ATOM 784 C C . ASP A 1 97 ? -2.621 33.844 5.605 1 96.81 97 ASP A C 1
ATOM 786 O O . ASP A 1 97 ? -3.162 34.438 4.656 1 96.81 97 ASP A O 1
ATOM 790 N N . HIS A 1 98 ? -3.203 32.938 6.359 1 97.38 98 HIS A N 1
ATOM 791 C CA . HIS A 1 98 ? -4.582 32.5 6.117 1 97.38 98 HIS A CA 1
ATOM 792 C C . HIS A 1 98 ? -5.379 32.469 7.418 1 97.38 98 HIS A C 1
ATOM 794 O O . HIS A 1 98 ? -5.805 31.406 7.855 1 97.38 98 HIS A O 1
ATOM 800 N N . PRO A 1 99 ? -5.766 33.656 7.91 1 96.69 99 PRO A N 1
ATOM 801 C CA . PRO A 1 99 ? -6.348 33.719 9.25 1 96.69 99 PRO A CA 1
ATOM 802 C C . PRO A 1 99 ? -7.734 33.094 9.336 1 96.69 99 PRO A C 1
ATOM 804 O O . PRO A 1 99 ? -8.164 32.688 10.414 1 96.69 99 PRO A O 1
ATOM 807 N N . ASN A 1 100 ? -8.414 32.938 8.211 1 97.38 100 ASN A N 1
ATOM 808 C CA . ASN A 1 100 ? -9.781 32.438 8.258 1 97.38 100 ASN A CA 1
ATOM 809 C C . ASN A 1 100 ? -9.836 30.938 8.031 1 97.38 100 ASN A C 1
ATOM 811 O O . ASN A 1 100 ? -10.867 30.297 8.266 1 97.38 100 ASN A O 1
ATOM 815 N N . ASP A 1 101 ? -8.75 30.344 7.605 1 98.19 101 ASP A N 1
ATOM 816 C CA . ASP A 1 101 ? -8.711 28.906 7.352 1 98.19 101 ASP A CA 1
ATOM 817 C C . ASP A 1 101 ? -8.547 28.125 8.656 1 98.19 101 ASP A C 1
ATOM 819 O O . ASP A 1 101 ? -8.008 28.641 9.633 1 98.19 101 ASP A O 1
ATOM 823 N N . GLU A 1 102 ? -9.133 26.969 8.664 1 98.19 102 GLU A N 1
ATOM 824 C CA . GLU A 1 102 ? -8.914 26.016 9.75 1 98.19 102 GLU A CA 1
ATOM 825 C C . GLU A 1 102 ? -7.859 24.984 9.359 1 98.19 102 GLU A C 1
ATOM 827 O O . GLU A 1 102 ? -7.945 24.359 8.297 1 98.19 102 GLU A O 1
ATOM 832 N N . PHE A 1 103 ? -6.895 24.859 10.211 1 98.56 103 PHE A N 1
ATOM 833 C CA . PHE A 1 103 ? -5.801 23.953 9.906 1 98.56 103 PHE A CA 1
ATOM 834 C C . PHE A 1 103 ? -5.867 22.703 10.789 1 98.56 103 PHE A C 1
ATOM 836 O O . PHE A 1 103 ? -6.172 22.797 11.977 1 98.56 103 PHE A O 1
ATOM 843 N N . PHE A 1 104 ? -5.691 21.562 10.211 1 98.69 104 PHE A N 1
ATOM 844 C CA . PHE A 1 104 ? -5.582 20.266 10.867 1 98.69 104 PHE A CA 1
ATOM 845 C C . PHE A 1 104 ? -4.207 19.656 10.641 1 98.69 104 PHE A C 1
ATOM 847 O O . PHE A 1 104 ? -3.816 19.406 9.492 1 98.69 104 PHE A O 1
ATOM 854 N N . PHE A 1 105 ? -3.465 19.453 11.68 1 98.75 105 PHE A N 1
ATOM 855 C CA . PHE A 1 105 ? -2.15 18.844 11.555 1 98.75 105 PHE A CA 1
ATOM 856 C C . PHE A 1 105 ? -2.254 17.328 11.641 1 98.75 105 PHE A C 1
ATOM 858 O O . PHE A 1 105 ? -2.574 16.781 12.695 1 98.75 105 PHE A O 1
ATOM 865 N N . ILE A 1 106 ? -1.988 16.641 10.547 1 98.69 106 ILE A N 1
ATOM 866 C CA . ILE A 1 106 ? -2.08 15.188 10.453 1 98.69 106 ILE A CA 1
ATOM 867 C C . ILE A 1 106 ? -0.803 14.547 10.992 1 98.69 106 ILE A C 1
ATOM 869 O O . ILE A 1 106 ? 0.293 14.82 10.5 1 98.69 106 ILE A O 1
ATOM 873 N N . ILE A 1 107 ? -0.994 13.695 11.992 1 97.62 107 ILE A N 1
ATOM 874 C CA . ILE A 1 107 ? 0.173 13.203 12.719 1 97.62 107 ILE A CA 1
ATOM 875 C C . ILE A 1 107 ? -0.004 11.727 13.039 1 97.62 107 ILE A C 1
ATOM 877 O O . ILE A 1 107 ? -1.127 11.258 13.242 1 97.62 107 ILE A O 1
ATOM 881 N N . GLY A 1 108 ? 1.096 10.992 13 1 95.19 108 GLY A N 1
ATOM 882 C CA . GLY A 1 108 ? 1.054 9.594 13.422 1 95.19 108 GLY A CA 1
ATOM 883 C C . GLY A 1 108 ? 1.107 9.43 14.93 1 95.19 108 GLY A C 1
ATOM 884 O O . GLY A 1 108 ? 1.569 10.32 15.648 1 95.19 108 GLY A O 1
ATOM 885 N N . LEU A 1 109 ? 0.719 8.289 15.375 1 92.69 109 LEU A N 1
ATOM 886 C CA . LEU A 1 109 ? 0.663 7.996 16.797 1 92.69 109 LEU A CA 1
ATOM 887 C C . LEU A 1 109 ? 2.049 8.086 17.438 1 92.69 109 LEU A C 1
ATOM 889 O O . LEU A 1 109 ? 2.203 8.609 18.531 1 92.69 109 LEU A O 1
ATOM 893 N N . ASP A 1 110 ? 2.975 7.59 16.766 1 90.06 110 ASP A N 1
ATOM 894 C CA . ASP A 1 110 ? 4.34 7.613 17.281 1 90.06 110 ASP A CA 1
ATOM 895 C C . ASP A 1 110 ? 4.785 9.039 17.578 1 90.06 110 ASP A C 1
ATOM 897 O O . ASP A 1 110 ? 5.371 9.305 18.641 1 90.06 110 ASP A O 1
ATOM 901 N N . SER A 1 111 ? 4.59 9.938 16.641 1 93.38 111 SER A N 1
ATOM 902 C CA . SER A 1 111 ? 4.957 11.336 16.828 1 93.38 111 SER A CA 1
ATOM 903 C C . SER A 1 111 ? 4.125 11.992 17.922 1 93.38 111 SER A C 1
ATOM 905 O O . SER A 1 111 ? 4.641 12.789 18.703 1 93.38 111 SER A O 1
ATOM 907 N N . LEU A 1 112 ? 2.883 11.625 17.969 1 94.19 112 LEU A N 1
ATOM 908 C CA . LEU A 1 112 ? 1.999 12.234 18.953 1 94.19 112 LEU A CA 1
ATOM 909 C C . LEU A 1 112 ? 2.424 11.844 20.359 1 94.19 112 LEU A C 1
ATOM 911 O O . LEU A 1 112 ? 2.371 12.672 21.281 1 94.19 112 LEU A O 1
ATOM 915 N N . ILE A 1 113 ? 2.818 10.633 20.531 1 91.5 113 ILE A N 1
ATOM 916 C CA . ILE A 1 113 ? 3.248 10.133 21.828 1 91.5 113 ILE A CA 1
ATOM 917 C C . ILE A 1 113 ? 4.438 10.953 22.328 1 91.5 113 ILE A C 1
ATOM 919 O O . ILE A 1 113 ? 4.555 11.227 23.516 1 91.5 113 ILE A O 1
ATOM 923 N N . ASN A 1 114 ? 5.223 11.445 21.438 1 92.88 114 ASN A N 1
ATOM 924 C CA . ASN A 1 114 ? 6.426 12.188 21.797 1 92.88 114 ASN A CA 1
ATOM 925 C C . ASN A 1 114 ? 6.266 13.68 21.531 1 92.88 114 ASN A C 1
ATOM 927 O O . ASN A 1 114 ? 7.254 14.406 21.422 1 92.88 114 ASN A O 1
ATOM 931 N N . ILE A 1 115 ? 5.125 14.109 21.438 1 96 115 ILE A N 1
ATOM 932 C CA . ILE A 1 115 ? 4.852 15.461 20.969 1 96 115 ILE A CA 1
ATOM 933 C C . ILE A 1 115 ? 5.438 16.469 21.938 1 96 115 ILE A C 1
ATOM 935 O O . ILE A 1 115 ? 5.773 17.594 21.562 1 96 115 ILE A O 1
ATOM 939 N N . GLU A 1 116 ? 5.582 16.188 23.219 1 96.06 116 GLU A N 1
ATOM 940 C CA . GLU A 1 116 ? 6.082 17.094 24.25 1 96.06 116 GLU A CA 1
ATOM 941 C C . GLU A 1 116 ? 7.543 17.453 24 1 96.06 116 GLU A C 1
ATOM 943 O O . GLU A 1 116 ? 8.055 18.422 24.562 1 96.06 116 GLU A O 1
ATOM 948 N N . SER A 1 117 ? 8.195 16.688 23.172 1 95.31 117 SER A N 1
ATOM 949 C CA . SER A 1 117 ? 9.578 16.969 22.828 1 95.31 117 SER A CA 1
ATOM 950 C C . SER A 1 117 ? 9.672 18.016 21.703 1 95.31 117 SER A C 1
ATOM 952 O O . SER A 1 117 ? 10.742 18.547 21.438 1 95.31 117 SER A O 1
ATOM 954 N N . TRP A 1 118 ? 8.555 18.375 21.078 1 95.75 118 TRP A N 1
ATOM 955 C CA . TRP A 1 118 ? 8.555 19.344 19.984 1 95.75 118 TRP A CA 1
ATOM 956 C C . TRP A 1 118 ? 8.773 20.766 20.516 1 95.75 118 TRP A C 1
ATOM 958 O O . TRP A 1 118 ? 8.312 21.094 21.609 1 95.75 118 TRP A O 1
ATOM 968 N N . TYR A 1 119 ? 9.445 21.562 19.719 1 95.12 119 TYR A N 1
ATOM 969 C CA . TYR A 1 119 ? 9.711 22.953 20.078 1 95.12 119 TYR A CA 1
ATOM 970 C C . TYR A 1 119 ? 8.406 23.719 20.281 1 95.12 119 TYR A C 1
ATOM 972 O O . TYR A 1 119 ? 7.57 23.781 19.391 1 95.12 119 TYR A O 1
ATOM 980 N N . HIS A 1 120 ? 8.18 24.266 21.516 1 96 120 HIS A N 1
ATOM 981 C CA . HIS A 1 120 ? 7 25.031 21.906 1 96 120 HIS A CA 1
ATOM 982 C C . HIS A 1 120 ? 5.715 24.266 21.609 1 96 120 HIS A C 1
ATOM 984 O O . HIS A 1 120 ? 4.742 24.828 21.109 1 96 120 HIS A O 1
ATOM 990 N N . PHE A 1 121 ? 5.766 22.969 21.953 1 95.88 121 PHE A N 1
ATOM 991 C CA . PHE A 1 121 ? 4.641 22.094 21.656 1 95.88 121 PHE A CA 1
ATOM 992 C C . PHE A 1 121 ? 3.361 22.609 22.297 1 95.88 121 PHE A C 1
ATOM 994 O O . PHE A 1 121 ? 2.27 22.438 21.766 1 95.88 121 PHE A O 1
ATOM 1001 N N . GLU A 1 122 ? 3.387 23.312 23.359 1 94.88 122 GLU A N 1
ATOM 1002 C CA . GLU A 1 122 ? 2.225 23.781 24.109 1 94.88 122 GLU A CA 1
ATOM 1003 C C . GLU A 1 122 ? 1.432 24.797 23.312 1 94.88 122 GLU A C 1
ATOM 1005 O O . GLU A 1 122 ? 0.239 25 23.562 1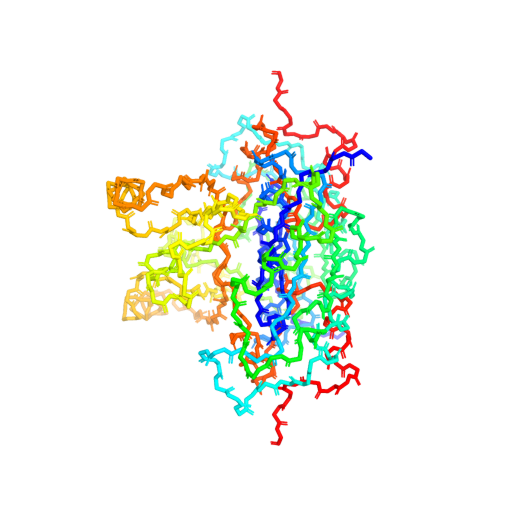 94.88 122 GLU A O 1
ATOM 1010 N N . GLN A 1 123 ? 2.109 25.391 22.375 1 95.88 123 GLN A N 1
ATOM 1011 C CA . GLN A 1 123 ? 1.476 26.438 21.594 1 95.88 123 GLN A CA 1
ATOM 1012 C C . GLN A 1 123 ? 0.83 25.891 20.328 1 95.88 123 GLN A C 1
ATOM 1014 O O . GLN A 1 123 ? 0.034 26.562 19.688 1 95.88 123 GLN A O 1
ATOM 1019 N N . LEU A 1 124 ? 1.154 24.688 19.984 1 97.06 124 LEU A N 1
ATOM 1020 C CA . LEU A 1 124 ? 0.78 24.141 18.688 1 97.06 124 LEU A CA 1
ATOM 1021 C C . LEU A 1 124 ? -0.735 24.141 18.516 1 97.06 124 LEU A C 1
ATOM 1023 O O . LEU A 1 124 ? -1.24 24.469 17.453 1 97.06 124 LEU A O 1
ATOM 1027 N N . SER A 1 125 ? -1.452 23.812 19.562 1 95.25 125 SER A N 1
ATOM 1028 C CA . SER A 1 125 ? -2.898 23.641 19.5 1 95.25 125 SER A CA 1
ATOM 1029 C C . SER A 1 125 ? -3.609 24.969 19.281 1 95.25 125 SER A C 1
ATOM 1031 O O . SER A 1 125 ? -4.797 24.984 18.953 1 95.25 125 SER A O 1
ATOM 1033 N N . GLN A 1 126 ? -2.961 26.078 19.453 1 95.56 126 GLN A N 1
ATOM 1034 C CA . GLN A 1 126 ? -3.52 27.391 19.203 1 95.56 126 GLN A CA 1
ATOM 1035 C C . GLN A 1 126 ? -3.646 27.672 17.703 1 95.56 126 GLN A C 1
ATOM 1037 O O . GLN A 1 126 ? -4.438 28.516 17.297 1 95.56 126 GLN A O 1
ATOM 1042 N N . TYR A 1 127 ? -2.912 26.906 16.938 1 97.25 127 TYR A N 1
ATOM 1043 C CA . TYR A 1 127 ? -2.807 27.25 15.516 1 97.25 127 TYR A CA 1
ATOM 1044 C C . TYR A 1 127 ? -3.4 26.156 14.641 1 97.25 127 TYR A C 1
ATOM 1046 O O . TYR A 1 127 ? -3.703 26.391 13.469 1 97.25 127 TYR A O 1
ATOM 1054 N N . ALA A 1 128 ? -3.502 24.969 15.195 1 97.69 128 ALA A N 1
ATOM 1055 C CA . ALA A 1 128 ? -4.043 23.859 14.414 1 97.69 128 ALA A CA 1
ATOM 1056 C C . ALA A 1 128 ? -4.676 22.812 15.32 1 97.69 128 ALA A C 1
ATOM 1058 O O . ALA A 1 128 ? -4.25 22.625 16.469 1 97.69 128 ALA A O 1
ATOM 1059 N N . THR A 1 129 ? -5.699 22.203 14.844 1 97.38 129 THR A N 1
ATOM 1060 C CA . THR A 1 129 ? -6.207 21 15.469 1 97.38 129 THR A CA 1
ATOM 1061 C C . THR A 1 129 ? -5.383 19.781 15.047 1 97.38 129 THR A C 1
ATOM 1063 O O . THR A 1 129 ? -5.098 19.609 13.859 1 97.38 129 THR A O 1
ATOM 1066 N N . PHE A 1 130 ? -5.008 18.984 15.992 1 97.94 130 PHE A N 1
ATOM 1067 C CA . PHE A 1 130 ? -4.219 17.797 15.656 1 97.94 130 PHE A CA 1
ATOM 1068 C C . PHE A 1 130 ? -5.129 16.609 15.367 1 97.94 130 PHE A C 1
ATOM 1070 O O . PHE A 1 130 ? -6.125 16.391 16.062 1 97.94 130 PHE A O 1
ATOM 1077 N N . ALA A 1 131 ? -4.82 15.953 14.281 1 97.88 131 ALA A N 1
ATOM 1078 C CA . ALA A 1 131 ? -5.523 14.742 13.859 1 97.88 131 ALA A CA 1
ATOM 1079 C C . ALA A 1 131 ? -4.57 13.555 13.766 1 97.88 131 ALA A C 1
ATOM 1081 O O . ALA A 1 131 ? -3.736 13.492 12.859 1 97.88 131 ALA A O 1
ATOM 1082 N N . CYS A 1 132 ? -4.773 12.594 14.648 1 97.06 132 CYS A N 1
ATOM 1083 C CA . CYS A 1 132 ? -3.873 11.453 14.75 1 97.06 132 CYS A CA 1
ATOM 1084 C C . CYS A 1 132 ? -4.434 10.242 14.008 1 97.06 132 CYS A C 1
ATOM 1086 O O . CYS A 1 132 ? -5.559 9.82 14.266 1 97.06 132 CYS A O 1
ATOM 1088 N N . PHE A 1 133 ? -3.639 9.781 13.047 1 95.56 133 PHE A N 1
ATOM 1089 C CA . PHE A 1 133 ? -4.062 8.547 12.398 1 95.56 133 PHE A CA 1
ATOM 1090 C C . PHE A 1 133 ? -3.561 7.332 13.172 1 95.56 133 PHE A C 1
ATOM 1092 O O . PHE A 1 133 ? -2.432 7.328 13.672 1 95.56 133 PHE A O 1
ATOM 1099 N N . LEU A 1 134 ? -4.477 6.422 13.344 1 91.94 134 LEU A N 1
ATOM 1100 C CA . LEU A 1 134 ? -4.191 5.156 14.016 1 91.94 134 LEU A CA 1
ATOM 1101 C C . LEU A 1 134 ? -4.168 4.008 13.016 1 91.94 134 LEU A C 1
ATOM 1103 O O . LEU A 1 134 ? -5.125 3.812 12.266 1 91.94 134 LEU A O 1
ATOM 1107 N N . ARG A 1 135 ? -3.078 3.305 12.969 1 88.12 135 ARG A N 1
ATOM 1108 C CA . ARG A 1 135 ? -2.996 2.139 12.094 1 88.12 135 ARG A CA 1
ATOM 1109 C C . ARG A 1 135 ? -3.664 0.926 12.742 1 88.12 135 ARG A C 1
ATOM 1111 O O . ARG A 1 135 ? -3.545 0.712 13.945 1 88.12 135 ARG A O 1
ATOM 1118 N N . ASN A 1 136 ? -4.309 0.101 11.953 1 82 136 ASN A N 1
ATOM 1119 C CA . ASN A 1 136 ? -5.105 -1.018 12.445 1 82 136 ASN A CA 1
ATOM 1120 C C . ASN A 1 136 ? -4.25 -2.016 13.227 1 82 136 ASN A C 1
ATOM 1122 O O . ASN A 1 136 ? -4.746 -2.695 14.125 1 82 136 ASN A O 1
ATOM 1126 N N . ASN A 1 137 ? -2.994 -2.086 12.93 1 74.12 137 ASN A N 1
ATOM 1127 C CA . ASN A 1 137 ? -2.152 -3.074 13.594 1 74.12 137 ASN A CA 1
ATOM 1128 C C . ASN A 1 137 ? -1.401 -2.463 14.773 1 74.12 137 ASN A C 1
ATOM 1130 O O . ASN A 1 137 ? -0.426 -3.039 15.258 1 74.12 137 ASN A O 1
ATOM 1134 N N . GLU A 1 138 ? -1.856 -1.333 15.172 1 74.12 138 GLU A N 1
ATOM 1135 C CA . GLU A 1 138 ? -1.174 -0.698 16.297 1 74.12 138 GLU A CA 1
ATOM 1136 C C . GLU A 1 138 ? -1.305 -1.533 17.562 1 74.12 138 GLU A C 1
ATOM 1138 O O . GLU A 1 138 ? -2.375 -2.074 17.844 1 74.12 138 GLU A O 1
ATOM 1143 N N . THR A 1 139 ? -0.172 -1.685 18.125 1 67.94 139 THR A N 1
ATOM 1144 C CA . THR A 1 139 ? -0.024 -2.615 19.25 1 67.94 139 THR A CA 1
ATOM 1145 C C . THR A 1 139 ? -0.391 -1.94 20.562 1 67.94 139 THR A C 1
ATOM 1147 O O . THR A 1 139 ? -0.556 -2.611 21.594 1 67.94 139 THR A O 1
ATOM 1150 N N . LEU A 1 140 ? -0.46 -0.644 20.531 1 71.81 140 LEU A N 1
ATOM 1151 C CA . LEU A 1 140 ? -0.826 -0.013 21.797 1 71.81 140 LEU A CA 1
ATOM 1152 C C . LEU A 1 140 ? -2.299 -0.244 22.109 1 71.81 140 LEU A C 1
ATOM 1154 O O . LEU A 1 140 ? -3.154 -0.123 21.234 1 71.81 140 LEU A O 1
ATOM 1158 N N . PRO A 1 141 ? -2.459 -0.657 23.344 1 72.19 141 PRO A N 1
ATOM 1159 C CA . PRO A 1 141 ? -3.854 -0.825 23.766 1 72.19 141 PRO A CA 1
ATOM 1160 C C . PRO A 1 141 ? -4.672 0.455 23.609 1 72.19 141 PRO A C 1
ATOM 1162 O O . PRO A 1 141 ? -4.152 1.554 23.812 1 72.19 141 PRO A O 1
ATOM 1165 N N . SER A 1 142 ? -5.875 0.231 23.156 1 75.38 142 SER A N 1
ATOM 1166 C CA . SER A 1 142 ? -6.793 1.354 22.984 1 75.38 142 SER A CA 1
ATOM 1167 C C . SER A 1 142 ? -6.812 2.238 24.234 1 75.38 142 SER A C 1
ATOM 1169 O O . SER A 1 142 ? -6.836 3.467 24.125 1 75.38 142 SER A O 1
ATOM 1171 N N . LYS A 1 143 ? -6.695 1.589 25.359 1 79.81 143 LYS A N 1
ATOM 1172 C CA . LYS A 1 143 ? -6.727 2.336 26.625 1 79.81 143 LYS A CA 1
ATOM 1173 C C . LYS A 1 143 ? -5.52 3.262 26.734 1 79.81 143 LYS A C 1
ATOM 1175 O O . LYS A 1 143 ? -5.641 4.391 27.219 1 79.81 143 LYS A O 1
ATOM 1180 N N . SER A 1 144 ? -4.426 2.773 26.25 1 86.31 144 SER A N 1
ATOM 1181 C CA . SER A 1 144 ? -3.207 3.57 26.312 1 86.31 144 SER A CA 1
ATOM 1182 C C . SER A 1 144 ? -3.289 4.789 25.406 1 86.31 144 SER A C 1
ATOM 1184 O O . SER A 1 144 ? -2.865 5.883 25.781 1 86.31 144 SER A O 1
ATOM 1186 N N . ILE A 1 145 ? -3.881 4.613 24.312 1 87.19 145 ILE A N 1
ATOM 1187 C CA . ILE A 1 145 ? -4.059 5.711 23.375 1 87.19 145 ILE A CA 1
ATOM 1188 C C . ILE A 1 145 ? -5.016 6.746 23.969 1 87.19 145 ILE A C 1
ATOM 1190 O O . ILE A 1 145 ? -4.707 7.941 23.984 1 87.19 145 ILE A O 1
ATOM 1194 N N . GLN A 1 146 ? -6.086 6.258 24.469 1 88.5 146 GLN A N 1
ATOM 1195 C CA . GLN A 1 146 ? -7.07 7.145 25.078 1 88.5 146 GLN A CA 1
ATOM 1196 C C . GLN A 1 146 ? -6.477 7.895 26.266 1 88.5 146 GLN A C 1
ATOM 1198 O O . GLN A 1 146 ? -6.754 9.086 26.469 1 88.5 146 GLN A O 1
ATOM 1203 N N . ASP A 1 147 ? -5.703 7.18 27.016 1 92.38 147 ASP A N 1
ATOM 1204 C CA . ASP A 1 147 ? -5.059 7.805 28.172 1 92.38 147 ASP A CA 1
ATOM 1205 C C . ASP A 1 147 ? -4.141 8.945 27.734 1 92.38 147 ASP A C 1
ATOM 1207 O O . ASP A 1 147 ? -4.105 10 28.375 1 92.38 147 ASP A O 1
ATOM 1211 N N . ARG A 1 148 ? -3.412 8.711 26.719 1 92.25 148 ARG A N 1
ATOM 1212 C CA . ARG A 1 148 ? -2.506 9.742 26.219 1 92.25 148 ARG A CA 1
ATOM 1213 C C . ARG A 1 148 ? -3.279 10.961 25.719 1 92.25 148 ARG A C 1
ATOM 1215 O O . ARG A 1 148 ? -2.906 12.094 26.016 1 92.25 148 ARG A O 1
ATOM 1222 N N . LEU A 1 149 ? -4.332 10.695 25 1 91.12 149 LEU A N 1
ATOM 1223 C CA . LEU A 1 149 ? -5.16 11.781 24.484 1 91.12 149 LEU A CA 1
ATOM 1224 C C . LEU A 1 149 ? -5.785 12.578 25.641 1 91.12 149 LEU A C 1
ATOM 1226 O O . LEU A 1 149 ? -5.824 13.805 25.594 1 91.12 149 LEU A O 1
ATOM 1230 N N . TYR A 1 150 ? -6.195 11.883 26.625 1 92.56 150 TYR A N 1
ATOM 1231 C CA . TYR A 1 150 ? -6.77 12.516 27.812 1 92.56 150 TYR A CA 1
ATOM 1232 C C . TYR A 1 150 ? -5.734 13.367 28.531 1 92.56 150 TYR A C 1
ATOM 1234 O O . TYR A 1 150 ? -6.027 14.5 28.922 1 92.56 150 TYR A O 1
ATOM 1242 N N . TYR A 1 151 ? -4.633 12.82 28.656 1 94.62 151 TYR A N 1
ATOM 1243 C CA . TYR A 1 151 ? -3.541 13.539 29.297 1 94.62 151 TYR A CA 1
ATOM 1244 C C . TYR A 1 151 ? -3.242 14.844 28.578 1 94.62 151 TYR A C 1
ATOM 1246 O O . TYR A 1 151 ? -3.117 15.898 29.203 1 94.62 151 TYR A O 1
ATOM 1254 N N . LEU A 1 152 ? -3.117 14.828 27.266 1 94.94 152 LEU A N 1
ATOM 1255 C CA . LEU A 1 152 ? -2.814 16 26.469 1 94.94 152 LEU A CA 1
ATOM 1256 C C . LEU A 1 152 ? -3.916 17.047 26.609 1 94.94 152 LEU A C 1
ATOM 1258 O O . LEU A 1 152 ? -3.633 18.25 26.688 1 94.94 152 LEU A O 1
ATOM 1262 N N . LYS A 1 153 ? -5.137 16.594 26.672 1 94.12 153 LYS A N 1
ATOM 1263 C CA . LYS A 1 153 ? -6.273 17.5 26.859 1 94.12 153 LYS A CA 1
ATOM 1264 C C . LYS A 1 153 ? -6.254 18.125 28.234 1 94.12 153 LYS A C 1
ATOM 1266 O O . LYS A 1 153 ? -6.367 19.359 28.375 1 94.12 153 LYS A O 1
ATOM 1271 N N . GLN A 1 154 ? -6.066 17.375 29.203 1 94.62 154 GLN A N 1
ATOM 1272 C CA . GLN A 1 154 ? -6.141 17.844 30.594 1 94.62 154 GLN A CA 1
ATOM 1273 C C . GLN A 1 154 ? -4.973 18.766 30.922 1 94.62 154 GLN A C 1
ATOM 1275 O O . GLN A 1 154 ? -5.168 19.828 31.531 1 94.62 154 GLN A O 1
ATOM 1280 N N . LYS A 1 155 ? -3.861 18.359 30.5 1 93.94 155 LYS A N 1
ATOM 1281 C CA . LYS A 1 155 ? -2.66 19.062 30.938 1 93.94 155 LYS A CA 1
ATOM 1282 C C . LYS A 1 155 ? -2.393 20.281 30.062 1 93.94 155 LYS A C 1
ATOM 1284 O O . LYS A 1 155 ? -1.921 21.312 30.562 1 93.94 155 LYS A O 1
ATOM 1289 N N . TYR A 1 156 ? -2.715 20.125 28.812 1 93.69 156 TYR A N 1
ATOM 1290 C CA . TYR A 1 156 ? -2.291 21.172 27.891 1 93.69 156 TYR A CA 1
ATOM 1291 C C . TYR A 1 156 ? -3.479 21.734 27.125 1 93.69 156 TYR A C 1
ATOM 1293 O O . TYR A 1 156 ? -3.311 22.609 26.266 1 93.69 156 TYR A O 1
ATOM 1301 N N . ASN A 1 157 ? -4.652 21.203 27.344 1 92.5 157 ASN A N 1
ATOM 1302 C CA . ASN A 1 157 ? -5.863 21.594 26.641 1 92.5 157 ASN A CA 1
ATOM 1303 C C . ASN A 1 157 ? -5.738 21.344 25.141 1 92.5 157 ASN A C 1
ATOM 1305 O O . ASN A 1 157 ? -6.219 22.141 24.328 1 92.5 157 ASN A O 1
ATOM 1309 N N . MET A 1 158 ? -4.961 20.312 24.844 1 93.94 158 MET A N 1
ATOM 1310 C CA . MET A 1 158 ? -4.793 19.906 23.453 1 93.94 158 MET A CA 1
ATOM 1311 C C . MET A 1 158 ? -5.816 18.844 23.078 1 93.94 158 MET A C 1
ATOM 1313 O O . MET A 1 158 ? -5.723 17.688 23.516 1 93.94 158 MET A O 1
ATOM 1317 N N . ASP A 1 159 ? -6.789 19.266 22.359 1 91.19 159 ASP A N 1
ATOM 1318 C CA . ASP A 1 159 ? -7.754 18.312 21.828 1 91.19 159 ASP A CA 1
ATOM 1319 C C . ASP A 1 159 ? -7.242 17.672 20.547 1 91.19 159 ASP A C 1
ATOM 1321 O O . ASP A 1 159 ? -6.879 18.359 19.594 1 91.19 159 ASP A O 1
ATOM 1325 N N . VAL A 1 160 ? -7.23 16.359 20.531 1 96 160 VAL A N 1
ATOM 1326 C CA . VAL A 1 160 ? -6.711 15.617 19.375 1 96 160 VAL A CA 1
ATOM 1327 C C . VAL A 1 160 ? -7.82 14.773 18.766 1 96 160 VAL A C 1
ATOM 1329 O O . VAL A 1 160 ? -8.492 14.008 19.469 1 96 160 VAL A O 1
ATOM 1332 N N . LEU A 1 161 ? -8.07 15 17.516 1 95.94 161 LEU A N 1
ATOM 1333 C CA . LEU A 1 161 ? -8.922 14.086 16.766 1 95.94 161 LEU A CA 1
ATOM 1334 C C . LEU A 1 161 ? -8.156 12.844 16.344 1 95.94 161 LEU A C 1
ATOM 1336 O O . LEU A 1 161 ? -6.918 12.844 16.312 1 95.94 161 LEU A O 1
ATOM 1340 N N . TYR A 1 162 ? -8.906 11.797 16.109 1 93.62 162 TYR A N 1
ATOM 1341 C CA . TYR A 1 162 ? -8.219 10.602 15.617 1 93.62 162 TYR A CA 1
ATOM 1342 C C . TYR A 1 162 ? -9.086 9.852 14.609 1 93.62 162 TYR A C 1
ATOM 1344 O O . TYR A 1 162 ? -10.305 10.016 14.586 1 93.62 162 TYR A O 1
ATOM 1352 N N . PHE A 1 163 ? -8.461 9.125 13.703 1 93.25 163 PHE A N 1
ATOM 1353 C CA . PHE A 1 163 ? -9.117 8.273 12.711 1 93.25 163 PHE A CA 1
ATOM 1354 C C . PHE A 1 163 ? -8.266 7.051 12.406 1 93.25 163 PHE A C 1
ATOM 1356 O O . PHE A 1 163 ? -7.047 7.066 12.602 1 93.25 163 PHE A O 1
ATOM 1363 N N . SER A 1 164 ? -8.906 6 11.992 1 91.31 164 SER A N 1
ATOM 1364 C CA . SER A 1 164 ? -8.211 4.742 11.734 1 91.31 164 SER A CA 1
ATOM 1365 C C . SER A 1 164 ? -7.887 4.582 10.25 1 91.31 164 SER A C 1
ATOM 1367 O O . SER A 1 164 ? -8.672 4.988 9.391 1 91.31 164 SER A O 1
ATOM 1369 N N . THR A 1 165 ? -6.73 4.02 10.008 1 92.44 165 THR A N 1
ATOM 1370 C CA . THR A 1 165 ? -6.324 3.734 8.641 1 92.44 165 THR A CA 1
ATOM 1371 C C . THR A 1 165 ? -5.797 2.307 8.516 1 92.44 165 THR A C 1
ATOM 1373 O O . THR A 1 165 ? -5.453 1.68 9.516 1 92.44 165 THR A O 1
ATOM 1376 N N . VAL A 1 166 ? -5.773 1.835 7.27 1 91.69 166 VAL A N 1
ATOM 1377 C CA . VAL A 1 166 ? -5.086 0.587 6.953 1 91.69 166 VAL A CA 1
ATOM 1378 C C . VAL A 1 166 ? -3.588 0.744 7.215 1 91.69 166 VAL A C 1
ATOM 1380 O O . VAL A 1 166 ? -3.02 1.813 6.984 1 91.69 166 VAL A O 1
ATOM 1383 N N . SER A 1 167 ? -3.029 -0.368 7.688 1 90.94 167 SER A N 1
ATOM 1384 C CA . SER A 1 167 ? -1.595 -0.324 7.945 1 90.94 167 SER A CA 1
ATOM 1385 C C . SER A 1 167 ? -0.795 -0.676 6.695 1 90.94 167 SER A C 1
ATOM 1387 O O . SER A 1 167 ? -0.914 -1.784 6.168 1 90.94 167 SER A O 1
ATOM 1389 N N . LEU A 1 168 ? -0.063 0.23 6.207 1 93.62 168 LEU A N 1
ATOM 1390 C CA . LEU A 1 168 ? 0.875 0.022 5.109 1 93.62 168 LEU A CA 1
ATOM 1391 C C . LEU A 1 168 ? 2.314 0.143 5.594 1 93.62 168 LEU A C 1
ATOM 1393 O O . LEU A 1 168 ? 2.807 1.251 5.824 1 93.62 168 LEU A O 1
ATOM 1397 N N . ASP A 1 169 ? 2.998 -0.929 5.762 1 91.81 169 ASP A N 1
ATOM 1398 C CA . ASP A 1 169 ? 4.363 -0.927 6.277 1 91.81 169 ASP A CA 1
ATOM 1399 C C . ASP A 1 169 ? 5.355 -0.482 5.207 1 91.81 169 ASP A C 1
ATOM 1401 O O . ASP A 1 169 ? 6.277 -1.224 4.863 1 91.81 169 ASP A O 1
ATOM 1405 N N . ILE A 1 170 ? 5.113 0.644 4.711 1 95 170 ILE A N 1
ATOM 1406 C CA . ILE A 1 170 ? 5.98 1.303 3.738 1 95 170 ILE A CA 1
ATOM 1407 C C . ILE A 1 170 ? 6.703 2.473 4.402 1 95 170 ILE A C 1
ATOM 1409 O O . ILE A 1 170 ? 6.105 3.221 5.176 1 95 170 ILE A O 1
ATOM 1413 N N . SER A 1 171 ? 7.941 2.596 4.238 1 94.44 171 SER A N 1
ATOM 1414 C CA . SER A 1 171 ? 8.703 3.752 4.691 1 94.44 171 SER A CA 1
ATOM 1415 C C . SER A 1 171 ? 9.711 4.195 3.635 1 94.44 171 SER A C 1
ATOM 1417 O O . SER A 1 171 ? 10.141 3.395 2.803 1 94.44 171 SER A O 1
ATOM 1419 N N . SER A 1 172 ? 9.992 5.41 3.75 1 96.06 172 SER A N 1
ATOM 1420 C CA . SER A 1 172 ? 10.992 5.938 2.828 1 96.06 172 SER A CA 1
ATOM 1421 C C . SER A 1 172 ? 12.328 5.219 2.992 1 96.06 172 SER A C 1
ATOM 1423 O O . SER A 1 172 ? 13.039 4.988 2.012 1 96.06 172 SER A O 1
ATOM 1425 N N . THR A 1 173 ? 12.656 4.879 4.211 1 94.31 173 THR A N 1
ATOM 1426 C CA . THR A 1 173 ? 13.898 4.16 4.488 1 94.31 173 THR A CA 1
ATOM 1427 C C . THR A 1 173 ? 13.914 2.816 3.766 1 94.31 173 THR A C 1
ATOM 1429 O O . THR A 1 173 ? 14.883 2.488 3.078 1 94.31 173 THR A O 1
ATOM 1432 N N . LYS A 1 174 ? 12.859 2.049 3.865 1 94.25 174 LYS A N 1
ATOM 1433 C CA . LYS A 1 174 ? 12.758 0.75 3.205 1 94.25 174 LYS A CA 1
ATOM 1434 C C . LYS A 1 174 ? 12.836 0.896 1.688 1 94.25 174 LYS A C 1
ATOM 1436 O O . LYS A 1 174 ? 13.453 0.069 1.01 1 94.25 174 LYS A O 1
ATOM 1441 N N . ILE A 1 175 ? 12.18 1.919 1.153 1 96.88 175 ILE A N 1
ATOM 1442 C CA . ILE A 1 175 ? 12.195 2.174 -0.283 1 96.88 175 ILE A CA 1
ATOM 1443 C C . ILE A 1 175 ? 13.625 2.436 -0.747 1 96.88 175 ILE A C 1
ATOM 1445 O O . ILE A 1 175 ? 14.086 1.843 -1.726 1 96.88 175 ILE A O 1
ATOM 1449 N N . ARG A 1 176 ? 14.336 3.273 -0.042 1 96.38 176 ARG A N 1
ATOM 1450 C CA . ARG A 1 176 ? 15.719 3.574 -0.406 1 96.38 176 ARG A CA 1
ATOM 1451 C C . ARG A 1 176 ? 16.594 2.324 -0.321 1 96.38 176 ARG A C 1
ATOM 1453 O O . ARG A 1 176 ? 17.406 2.074 -1.204 1 96.38 176 ARG A O 1
ATOM 1460 N N . GLN A 1 177 ? 16.422 1.547 0.707 1 94.56 177 GLN A N 1
ATOM 1461 C CA . GLN A 1 177 ? 17.172 0.308 0.867 1 94.56 177 GLN A CA 1
ATOM 1462 C C . GLN A 1 177 ? 16.891 -0.658 -0.282 1 94.56 177 GLN A C 1
ATOM 1464 O O . GLN A 1 177 ? 17.812 -1.281 -0.812 1 94.56 177 GLN A O 1
ATOM 1469 N N . SER A 1 178 ? 15.648 -0.799 -0.652 1 95.25 178 SER A N 1
ATOM 1470 C CA . SER A 1 178 ? 15.258 -1.675 -1.753 1 95.25 178 SER A CA 1
ATOM 1471 C C . SER A 1 178 ? 15.898 -1.229 -3.064 1 95.25 178 SER A C 1
ATOM 1473 O O . SER A 1 178 ? 16.375 -2.057 -3.84 1 95.25 178 SER A O 1
ATOM 1475 N N . ILE A 1 179 ? 15.875 0.047 -3.311 1 96.12 179 ILE A N 1
ATOM 1476 C CA . ILE A 1 179 ? 16.469 0.584 -4.527 1 96.12 179 ILE A CA 1
ATOM 1477 C C . ILE A 1 179 ? 17.969 0.265 -4.555 1 96.12 179 ILE A C 1
ATOM 1479 O O . ILE A 1 179 ? 18.5 -0.152 -5.582 1 96.12 179 ILE A O 1
ATOM 1483 N N . GLN A 1 180 ? 18.609 0.418 -3.393 1 95.25 180 GLN A N 1
ATOM 1484 C CA . GLN A 1 180 ? 20.031 0.126 -3.297 1 95.25 180 GLN A CA 1
ATOM 1485 C C . GLN A 1 180 ? 20.312 -1.35 -3.57 1 95.25 180 GLN A C 1
ATOM 1487 O O . GLN A 1 180 ? 21.344 -1.694 -4.145 1 95.25 180 GLN A O 1
ATOM 1492 N N . LYS A 1 181 ? 19.438 -2.137 -3.182 1 94.19 181 LYS A N 1
ATOM 1493 C CA . LYS A 1 181 ? 19.578 -3.578 -3.359 1 94.19 181 LYS A CA 1
ATOM 1494 C C . LYS A 1 181 ? 19.062 -4.023 -4.723 1 94.19 181 LYS A C 1
ATOM 1496 O O . LYS A 1 181 ? 18.953 -5.219 -4.996 1 94.19 181 LYS A O 1
ATOM 1501 N N . GLU A 1 182 ? 18.562 -3.086 -5.512 1 94.19 182 GLU A N 1
ATOM 1502 C CA . GLU A 1 182 ? 18.031 -3.336 -6.844 1 94.19 182 GLU A CA 1
ATOM 1503 C C . GLU A 1 182 ? 16.766 -4.199 -6.777 1 94.19 182 GLU A C 1
ATOM 1505 O O . GLU A 1 182 ? 16.562 -5.066 -7.629 1 94.19 182 GLU A O 1
ATOM 1510 N N . GLU A 1 183 ? 16.078 -4.059 -5.711 1 94.31 183 GLU A N 1
ATOM 1511 C CA . GLU A 1 183 ? 14.766 -4.676 -5.547 1 94.31 183 GLU A CA 1
A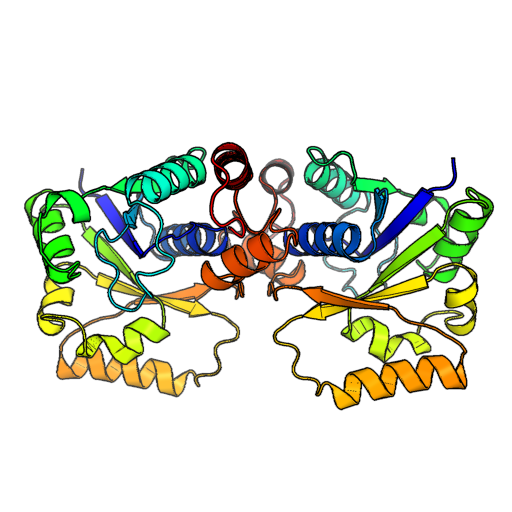TOM 1512 C C . GLU A 1 183 ? 13.656 -3.748 -6.031 1 94.31 183 GLU A C 1
ATOM 1514 O O . GLU A 1 183 ? 13.789 -2.523 -5.957 1 94.31 183 GLU A O 1
ATOM 1519 N N . THR A 1 184 ? 12.617 -4.352 -6.484 1 95.88 184 THR A N 1
ATOM 1520 C CA . THR A 1 184 ? 11.539 -3.553 -7.047 1 95.88 184 THR A CA 1
ATOM 1521 C C . THR A 1 184 ? 10.852 -2.725 -5.961 1 95.88 184 THR A C 1
ATOM 1523 O O . THR A 1 184 ? 10.688 -3.188 -4.832 1 95.88 184 THR A O 1
ATOM 1526 N N . VAL A 1 185 ? 10.445 -1.504 -6.309 1 97.19 185 VAL A N 1
ATOM 1527 C CA . VAL A 1 185 ? 9.641 -0.651 -5.441 1 97.19 185 VAL A CA 1
ATOM 1528 C C . VAL A 1 185 ? 8.391 -0.189 -6.188 1 97.19 185 VAL A C 1
ATOM 1530 O O . VAL A 1 185 ? 7.695 0.724 -5.734 1 97.19 185 VAL A O 1
ATOM 1533 N N . ARG A 1 186 ? 8.156 -0.878 -7.34 1 96.94 186 ARG A N 1
ATOM 1534 C CA . ARG A 1 186 ? 6.934 -0.571 -8.078 1 96.94 186 ARG A CA 1
ATOM 1535 C C . ARG A 1 186 ? 5.695 -0.857 -7.238 1 96.94 186 ARG A C 1
ATOM 1537 O O . ARG A 1 186 ? 5.641 -1.859 -6.523 1 96.94 186 ARG A O 1
ATOM 1544 N N . TYR A 1 187 ? 4.699 0.004 -7.305 1 97.69 187 TYR A N 1
ATOM 1545 C CA . TYR A 1 187 ? 3.4 -0.037 -6.641 1 97.69 187 TYR A CA 1
ATOM 1546 C C . TYR A 1 187 ? 3.508 0.465 -5.207 1 97.69 187 TYR A C 1
ATOM 1548 O O . TYR A 1 187 ? 2.492 0.679 -4.539 1 97.69 187 TYR A O 1
ATOM 1556 N N . LEU A 1 188 ? 4.773 0.655 -4.691 1 97.88 188 LEU A N 1
ATOM 1557 C CA . LEU A 1 188 ? 4.934 1.275 -3.383 1 97.88 188 LEU A CA 1
ATOM 1558 C C . LEU A 1 188 ? 4.988 2.795 -3.504 1 97.88 188 LEU A C 1
ATOM 1560 O O . LEU A 1 188 ? 4.844 3.506 -2.506 1 97.88 188 LEU A O 1
ATOM 1564 N N . LEU A 1 189 ? 5.211 3.236 -4.73 1 97.06 189 LEU A N 1
ATOM 1565 C CA . LEU A 1 189 ? 5.242 4.645 -5.109 1 97.06 189 LEU A CA 1
ATOM 1566 C C . LEU A 1 189 ? 4.391 4.895 -6.352 1 97.06 189 LEU A C 1
ATOM 1568 O O . LEU A 1 189 ? 4.184 3.986 -7.16 1 97.06 189 LEU A O 1
ATOM 1572 N N . PRO A 1 190 ? 3.939 6.203 -6.438 1 97.38 190 PRO A N 1
ATOM 1573 C CA . PRO A 1 190 ? 3.342 6.527 -7.734 1 97.38 190 PRO A CA 1
ATOM 1574 C C . PRO A 1 190 ? 4.312 6.324 -8.898 1 97.38 190 PRO A C 1
ATOM 1576 O O . PRO A 1 190 ? 5.512 6.574 -8.75 1 97.38 190 PRO A O 1
ATOM 1579 N N . ASP A 1 191 ? 3.785 5.945 -10.086 1 96.81 191 ASP A N 1
ATOM 1580 C CA . ASP A 1 191 ? 4.598 5.672 -11.266 1 96.81 191 ASP A CA 1
ATOM 1581 C C . ASP A 1 191 ? 5.465 6.875 -11.625 1 96.81 191 ASP A C 1
ATOM 1583 O O . ASP A 1 191 ? 6.629 6.719 -12 1 96.81 191 ASP A O 1
ATOM 1587 N N . ASN A 1 192 ? 4.898 8.055 -11.492 1 97.81 192 ASN A N 1
ATOM 1588 C CA . ASN A 1 192 ? 5.633 9.258 -11.859 1 97.81 192 ASN A CA 1
ATOM 1589 C C . ASN A 1 192 ? 6.82 9.492 -10.93 1 97.81 192 ASN A C 1
ATOM 1591 O O . ASN A 1 192 ? 7.859 10 -11.352 1 97.81 192 ASN A O 1
ATOM 1595 N N . VAL A 1 193 ? 6.641 9.188 -9.688 1 98.75 193 VAL A N 1
ATOM 1596 C CA . VAL A 1 193 ? 7.734 9.32 -8.727 1 98.75 193 VAL A CA 1
ATOM 1597 C C . VAL A 1 193 ? 8.82 8.297 -9.047 1 98.75 193 VAL A C 1
ATOM 1599 O O . VAL A 1 193 ? 10.008 8.625 -9.062 1 98.75 193 VAL A O 1
ATOM 1602 N N . LEU A 1 194 ? 8.422 7.066 -9.32 1 98.25 194 LEU A N 1
ATOM 1603 C CA . LEU A 1 194 ? 9.359 6.02 -9.688 1 98.25 194 LEU A CA 1
ATOM 1604 C C . LEU A 1 194 ? 10.156 6.41 -10.93 1 98.25 194 LEU A C 1
ATOM 1606 O O . LEU A 1 194 ? 11.375 6.238 -10.969 1 98.25 194 LEU A O 1
ATOM 1610 N N . GLN A 1 195 ? 9.469 6.902 -11.922 1 98.06 195 GLN A N 1
ATOM 1611 C CA . GLN A 1 195 ? 10.117 7.336 -13.156 1 98.06 195 GLN A CA 1
ATOM 1612 C C . GLN A 1 195 ? 11.133 8.445 -12.891 1 98.06 195 GLN A C 1
ATOM 1614 O O . GLN A 1 195 ? 12.219 8.453 -13.469 1 98.06 195 GLN A O 1
ATOM 1619 N N . TYR A 1 196 ? 10.758 9.398 -12.047 1 98.62 196 TYR A N 1
ATOM 1620 C CA . TYR A 1 196 ? 11.656 10.484 -11.68 1 98.62 196 TYR A CA 1
ATOM 1621 C C . TYR A 1 196 ? 12.914 9.945 -11.008 1 98.62 196 TYR A C 1
ATOM 1623 O O . TYR A 1 196 ? 14.031 10.359 -11.336 1 98.62 196 TYR A O 1
ATOM 1631 N N . ILE A 1 197 ? 12.734 9.023 -10.055 1 98.31 197 ILE A N 1
ATOM 1632 C CA . ILE A 1 197 ? 13.836 8.422 -9.32 1 98.31 197 ILE A CA 1
ATOM 1633 C C . ILE A 1 197 ? 14.797 7.738 -10.297 1 98.31 197 ILE A C 1
ATOM 1635 O O . ILE A 1 197 ? 16.016 7.895 -10.188 1 98.31 197 ILE A O 1
ATOM 1639 N N . LYS A 1 198 ? 14.234 7.02 -11.242 1 97.56 198 LYS A N 1
ATOM 1640 C CA . LYS A 1 198 ? 15.047 6.312 -12.227 1 97.56 198 LYS A CA 1
ATOM 1641 C C . LYS A 1 198 ? 15.781 7.293 -13.141 1 97.56 198 LYS A C 1
ATOM 1643 O O . LYS A 1 198 ? 16.984 7.148 -13.367 1 97.56 198 LYS A O 1
ATOM 1648 N N . LYS A 1 199 ? 15.047 8.273 -13.602 1 98 199 LYS A N 1
ATOM 1649 C CA . LYS A 1 199 ? 15.594 9.258 -14.523 1 98 199 LYS A CA 1
ATOM 1650 C C . LYS A 1 199 ? 16.75 10.031 -13.891 1 98 199 LYS A C 1
ATOM 1652 O O . LYS A 1 199 ? 17.75 10.312 -14.547 1 98 199 LYS A O 1
ATOM 1657 N N . LYS A 1 200 ? 16.609 10.352 -12.625 1 97.88 200 LYS A N 1
ATOM 1658 C CA . LYS A 1 200 ? 17.594 11.172 -11.938 1 97.88 200 LYS A CA 1
ATOM 1659 C C . LYS A 1 200 ? 18.609 10.305 -11.195 1 97.88 200 LYS A C 1
ATOM 1661 O O . LYS A 1 200 ? 19.516 10.828 -10.539 1 97.88 200 LYS A O 1
ATOM 1666 N N . HIS A 1 201 ? 18.453 8.977 -11.25 1 96.5 201 HIS A N 1
ATOM 1667 C CA . HIS A 1 201 ? 19.344 8.016 -10.594 1 96.5 201 HIS A CA 1
ATOM 1668 C C . HIS A 1 201 ? 19.453 8.297 -9.102 1 96.5 201 HIS A C 1
ATOM 1670 O O . HIS A 1 201 ? 20.562 8.344 -8.555 1 96.5 201 HIS A O 1
ATOM 1676 N N . LEU A 1 202 ? 18.312 8.516 -8.531 1 97.12 202 LEU A N 1
ATOM 1677 C CA . LEU A 1 202 ? 18.297 8.812 -7.105 1 97.12 202 LEU A CA 1
ATOM 1678 C C . LEU A 1 202 ? 18.359 7.527 -6.281 1 97.12 202 LEU A C 1
ATOM 1680 O O . LEU A 1 202 ? 17.781 6.512 -6.656 1 97.12 202 LEU A O 1
ATOM 1684 N N . TYR A 1 203 ? 19 7.523 -5.105 1 95.75 203 TYR A N 1
ATOM 1685 C CA . TYR A 1 203 ? 19.047 6.516 -4.047 1 95.75 203 TYR A CA 1
ATOM 1686 C C . TYR A 1 203 ? 19.844 5.297 -4.504 1 95.75 203 TYR A C 1
ATOM 1688 O O . TYR A 1 203 ? 19.828 4.258 -3.84 1 95.75 203 TYR A O 1
ATOM 1696 N N . GLU A 1 204 ? 20.328 5.344 -5.711 1 89.81 204 GLU A N 1
ATOM 1697 C CA . GLU A 1 204 ? 21.125 4.227 -6.191 1 89.81 204 GLU A CA 1
ATOM 1698 C C . GLU A 1 204 ? 22.438 4.121 -5.422 1 89.81 204 GLU A C 1
ATOM 1700 O O . GLU A 1 204 ? 22.938 5.121 -4.895 1 89.81 204 GLU A O 1
ATOM 1705 N N . ALA A 1 205 ? 22.75 2.891 -5.328 1 78.75 205 ALA A N 1
ATOM 1706 C CA . ALA A 1 205 ? 24.031 2.676 -4.664 1 78.75 205 ALA A CA 1
ATOM 1707 C C . ALA A 1 205 ? 25.156 3.396 -5.402 1 78.75 205 ALA A C 1
ATOM 1709 O O . ALA A 1 205 ? 25.156 3.463 -6.637 1 78.75 205 ALA A O 1
ATOM 1710 N N . ARG A 1 206 ? 26.047 4.148 -4.703 1 58.97 206 ARG A N 1
ATOM 1711 C CA . ARG A 1 206 ? 27.25 4.723 -5.281 1 58.97 206 ARG A CA 1
ATOM 1712 C C . ARG A 1 206 ? 28.312 3.646 -5.527 1 58.97 206 ARG A C 1
ATOM 1714 O O . ARG A 1 206 ? 28.359 2.65 -4.805 1 58.97 206 ARG A O 1
ATOM 1721 N N . MET B 1 1 ? 10.008 -19.609 -27.203 1 79.94 1 MET B N 1
ATOM 1722 C CA . MET B 1 1 ? 11.062 -19.953 -26.25 1 79.94 1 MET B CA 1
ATOM 1723 C C . MET B 1 1 ? 10.477 -20.234 -24.875 1 79.94 1 MET B C 1
ATOM 1725 O O . MET B 1 1 ? 9.422 -19.688 -24.531 1 79.94 1 MET B O 1
ATOM 1729 N N . ALA B 1 2 ? 11.047 -21.125 -24.125 1 93.44 2 ALA B N 1
ATOM 1730 C CA . ALA B 1 2 ? 10.617 -21.484 -22.781 1 93.44 2 ALA B CA 1
ATOM 1731 C C . ALA B 1 2 ? 10.625 -20.266 -21.859 1 93.44 2 ALA B C 1
ATOM 1733 O O . ALA B 1 2 ? 11.531 -19.438 -21.922 1 93.44 2 ALA B O 1
ATOM 1734 N N . GLN B 1 3 ? 9.508 -20.125 -21.109 1 97.69 3 GLN B N 1
ATOM 1735 C CA . GLN B 1 3 ? 9.367 -18.984 -20.203 1 97.69 3 GLN B CA 1
ATOM 1736 C C . GLN B 1 3 ? 9.25 -19.422 -18.75 1 97.69 3 GLN B C 1
ATOM 1738 O O . GLN B 1 3 ? 8.812 -20.547 -18.484 1 97.69 3 GLN B O 1
ATOM 1743 N N . LYS B 1 4 ? 9.719 -18.562 -17.906 1 98.69 4 LYS B N 1
ATOM 1744 C CA . LYS B 1 4 ? 9.414 -18.656 -16.484 1 98.69 4 LYS B CA 1
ATOM 1745 C C . LYS B 1 4 ? 8.18 -17.844 -16.125 1 98.69 4 LYS B C 1
ATOM 1747 O O . LYS B 1 4 ? 8.188 -16.609 -16.25 1 98.69 4 LYS B O 1
ATOM 1752 N N . ILE B 1 5 ? 7.145 -18.516 -15.703 1 98.75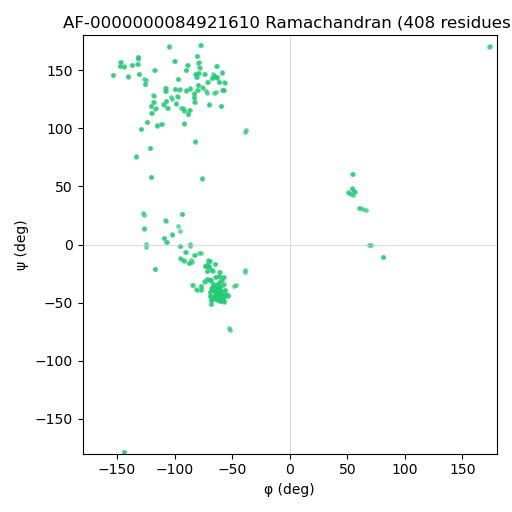 5 ILE B N 1
ATOM 1753 C CA . ILE B 1 5 ? 5.867 -17.844 -15.484 1 98.75 5 ILE B CA 1
ATOM 1754 C C . ILE B 1 5 ? 5.441 -18.016 -14.023 1 98.75 5 ILE B C 1
ATOM 1756 O O . ILE B 1 5 ? 5.367 -19.125 -13.516 1 98.75 5 ILE B O 1
ATOM 1760 N N . GLY B 1 6 ? 5.305 -16.875 -13.344 1 98.81 6 GLY B N 1
ATOM 1761 C CA . GLY B 1 6 ? 4.676 -16.906 -12.031 1 98.81 6 GLY B CA 1
ATOM 1762 C C . GLY B 1 6 ? 3.16 -16.969 -12.102 1 98.81 6 GLY B C 1
ATOM 1763 O O . GLY B 1 6 ? 2.541 -16.312 -12.938 1 98.81 6 GLY B O 1
ATOM 1764 N N . ILE B 1 7 ? 2.59 -17.781 -11.273 1 98.81 7 ILE B N 1
ATOM 1765 C CA . ILE B 1 7 ? 1.139 -17.906 -11.188 1 98.81 7 ILE B CA 1
ATOM 1766 C C . ILE B 1 7 ? 0.648 -17.312 -9.875 1 98.81 7 ILE B C 1
ATOM 1768 O O . ILE B 1 7 ? 1.099 -17.719 -8.797 1 98.81 7 ILE B O 1
ATOM 1772 N N . LEU B 1 8 ? -0.18 -16.359 -9.961 1 98.75 8 LEU B N 1
ATOM 1773 C CA . LEU B 1 8 ? -0.855 -15.797 -8.797 1 98.75 8 LEU B CA 1
ATOM 1774 C C . LEU B 1 8 ? -2.359 -16.031 -8.875 1 98.75 8 LEU B C 1
ATOM 1776 O O . LEU B 1 8 ? -3.059 -15.359 -9.641 1 98.75 8 LEU B O 1
ATOM 1780 N N . GLY B 1 9 ? -2.768 -17 -8.109 1 97.12 9 GLY B N 1
ATOM 1781 C CA . GLY B 1 9 ? -4.191 -17.281 -8.008 1 97.12 9 GLY B CA 1
ATOM 1782 C C . GLY B 1 9 ? -4.875 -16.484 -6.906 1 97.12 9 GLY B C 1
ATOM 1783 O O . GLY B 1 9 ? -4.227 -16.062 -5.953 1 97.12 9 GLY B O 1
ATOM 1784 N N . GLY B 1 10 ? -6.129 -16.281 -7.07 1 95.25 10 GLY B N 1
ATOM 1785 C CA . GLY B 1 10 ? -6.898 -15.586 -6.051 1 95.25 10 GLY B CA 1
ATOM 1786 C C . GLY B 1 10 ? -8.32 -15.297 -6.477 1 95.25 10 GLY B C 1
ATOM 1787 O O . GLY B 1 10 ? -8.703 -15.562 -7.617 1 95.25 10 GLY B O 1
ATOM 1788 N N . THR B 1 11 ? -9.102 -14.852 -5.488 1 95.62 11 THR B N 1
ATOM 1789 C CA . THR B 1 11 ? -10.461 -14.422 -5.793 1 95.62 11 THR B CA 1
ATOM 1790 C C . THR B 1 11 ? -10.461 -13.039 -6.441 1 95.62 11 THR B C 1
ATOM 1792 O O . THR B 1 11 ? -11.242 -12.781 -7.359 1 95.62 11 THR B O 1
ATOM 1795 N N . PHE B 1 12 ? -9.602 -12.117 -6.008 1 97.31 12 PHE B N 1
ATOM 1796 C CA . PHE B 1 12 ? -9.445 -10.766 -6.543 1 97.31 12 PHE B CA 1
ATOM 1797 C C . PHE B 1 12 ? -10.781 -10.031 -6.543 1 97.31 12 PHE B C 1
ATOM 1799 O O . PHE B 1 12 ? -11.203 -9.5 -7.574 1 97.31 12 PHE B O 1
ATOM 1806 N N . ASN B 1 13 ? -11.328 -9.883 -5.293 1 96.88 13 ASN B N 1
ATOM 1807 C CA . ASN B 1 13 ? -12.664 -9.32 -5.145 1 96.88 13 ASN B CA 1
ATOM 1808 C C . ASN B 1 13 ? -12.648 -8.055 -4.297 1 96.88 13 ASN B C 1
ATOM 1810 O O . ASN B 1 13 ? -13.375 -7.957 -3.303 1 96.88 13 ASN B O 1
ATOM 1814 N N . PRO B 1 14 ? -11.961 -7.09 -4.621 1 98.06 14 PRO B N 1
ATOM 1815 C CA . PRO B 1 14 ? -11.297 -6.816 -5.898 1 98.06 14 PRO B CA 1
ATOM 1816 C C . PRO B 1 14 ? -9.781 -7.039 -5.836 1 98.06 14 PRO B C 1
ATOM 1818 O O . PRO B 1 14 ? -9.234 -7.289 -4.758 1 98.06 14 PRO B O 1
ATOM 1821 N N . ILE B 1 15 ? -9.164 -7 -6.969 1 98.75 15 ILE B N 1
ATOM 1822 C CA . ILE B 1 15 ? -7.715 -6.883 -7.043 1 98.75 15 ILE B CA 1
ATOM 1823 C C . ILE B 1 15 ? -7.273 -5.555 -6.434 1 98.75 15 ILE B C 1
ATOM 1825 O O . ILE B 1 15 ? -7.973 -4.547 -6.551 1 98.75 15 ILE B O 1
ATOM 1829 N N . HIS B 1 16 ? -6.141 -5.5 -5.746 1 98.56 16 HIS B N 1
ATOM 1830 C CA . HIS B 1 16 ? -5.637 -4.285 -5.113 1 98.56 16 HIS B CA 1
ATOM 1831 C C . HIS B 1 16 ? -4.113 -4.219 -5.188 1 98.56 16 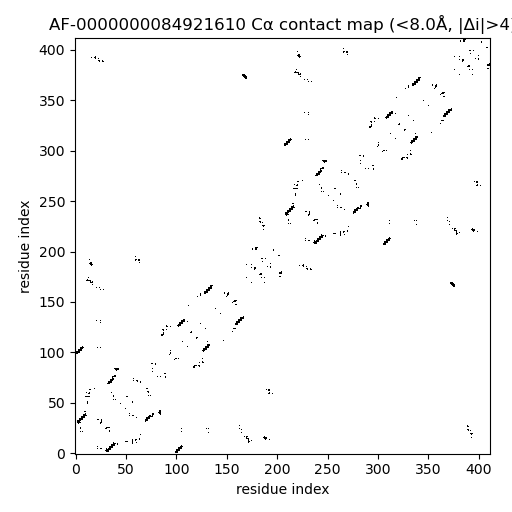HIS B C 1
ATOM 1833 O O . HIS B 1 16 ? -3.475 -5.109 -5.754 1 98.56 16 HIS B O 1
ATOM 1839 N N . ILE B 1 17 ? -3.529 -3.197 -4.641 1 98.06 17 ILE B N 1
ATOM 1840 C CA . ILE B 1 17 ? -2.127 -2.869 -4.875 1 98.06 17 ILE B CA 1
ATOM 1841 C C . ILE B 1 17 ? -1.237 -3.955 -4.273 1 98.06 17 ILE B C 1
ATOM 1843 O O . ILE B 1 17 ? -0.169 -4.258 -4.809 1 98.06 17 ILE B O 1
ATOM 1847 N N . ALA B 1 18 ? -1.658 -4.547 -3.166 1 97.56 18 ALA B N 1
ATOM 1848 C CA . ALA B 1 18 ? -0.841 -5.586 -2.545 1 97.56 18 ALA B CA 1
ATOM 1849 C C . ALA B 1 18 ? -0.667 -6.781 -3.482 1 97.56 18 ALA B C 1
ATOM 1851 O O . ALA B 1 18 ? 0.406 -7.383 -3.533 1 97.56 18 ALA B O 1
ATOM 1852 N N . HIS B 1 19 ? -1.735 -7.141 -4.211 1 98.44 19 HIS B N 1
ATOM 1853 C CA . HIS B 1 19 ? -1.611 -8.203 -5.207 1 98.44 19 HIS B CA 1
ATOM 1854 C C . HIS B 1 19 ? -0.559 -7.852 -6.254 1 98.44 19 HIS B C 1
ATOM 1856 O O . HIS B 1 19 ? 0.286 -8.688 -6.59 1 98.44 19 HIS B O 1
ATOM 1862 N N . LEU B 1 20 ? -0.643 -6.668 -6.754 1 98.75 20 LEU B N 1
ATOM 1863 C CA . LEU B 1 20 ? 0.259 -6.215 -7.805 1 98.75 20 LEU B CA 1
ATOM 1864 C C . LEU B 1 20 ? 1.698 -6.164 -7.305 1 98.75 20 LEU B C 1
ATOM 1866 O O . LEU B 1 20 ? 2.619 -6.59 -8.008 1 98.75 20 LEU B O 1
ATOM 1870 N N . TYR B 1 21 ? 1.853 -5.707 -6.105 1 98.44 21 TYR B N 1
ATOM 1871 C CA . TYR B 1 21 ? 3.188 -5.602 -5.527 1 98.44 21 TYR B CA 1
ATOM 1872 C C . TYR B 1 21 ? 3.807 -6.984 -5.34 1 98.44 21 TYR B C 1
ATOM 1874 O O . TYR B 1 21 ? 4.98 -7.191 -5.652 1 98.44 21 TYR B O 1
ATOM 1882 N N . ILE B 1 22 ? 3.029 -7.879 -4.82 1 98 22 ILE B N 1
ATOM 1883 C CA . ILE B 1 22 ? 3.516 -9.234 -4.598 1 98 22 ILE B CA 1
ATOM 1884 C C . ILE B 1 22 ? 3.936 -9.859 -5.926 1 98 22 ILE B C 1
ATOM 1886 O O . ILE B 1 22 ? 4.98 -10.508 -6.012 1 98 22 ILE B O 1
ATOM 1890 N N . ALA B 1 23 ? 3.129 -9.672 -6.938 1 98.75 23 ALA B N 1
ATOM 1891 C CA . ALA B 1 23 ? 3.443 -10.188 -8.273 1 98.75 23 ALA B CA 1
ATOM 1892 C C . ALA B 1 23 ? 4.75 -9.594 -8.789 1 98.75 23 ALA B C 1
ATOM 1894 O O . ALA B 1 23 ? 5.602 -10.32 -9.312 1 98.75 23 ALA B O 1
ATOM 1895 N N . GLU B 1 24 ? 4.879 -8.328 -8.641 1 98.44 24 GLU B N 1
ATOM 1896 C CA . GLU B 1 24 ? 6.086 -7.645 -9.094 1 98.44 24 GLU B CA 1
ATOM 1897 C C . GLU B 1 24 ? 7.316 -8.125 -8.328 1 98.44 24 GLU B C 1
ATOM 1899 O O . GLU B 1 24 ? 8.375 -8.344 -8.914 1 98.44 24 GLU B O 1
ATOM 1904 N N . ALA B 1 25 ? 7.18 -8.227 -7.02 1 97.69 25 ALA B N 1
ATOM 1905 C CA . ALA B 1 25 ? 8.266 -8.711 -6.176 1 97.69 25 ALA B CA 1
ATOM 1906 C C . ALA B 1 25 ? 8.688 -10.117 -6.574 1 97.69 25 ALA B C 1
ATOM 1908 O O . ALA B 1 25 ? 9.883 -10.414 -6.664 1 97.69 25 ALA B O 1
ATOM 1909 N N . ALA B 1 26 ? 7.727 -10.992 -6.805 1 98.5 26 ALA B N 1
ATOM 1910 C CA . ALA B 1 26 ? 8.016 -12.352 -7.234 1 98.5 26 ALA B CA 1
ATOM 1911 C C . ALA B 1 26 ? 8.773 -12.359 -8.555 1 98.5 26 ALA B C 1
ATOM 1913 O O . ALA B 1 26 ? 9.758 -13.094 -8.719 1 98.5 26 ALA B O 1
ATOM 1914 N N . LYS B 1 27 ? 8.273 -11.586 -9.492 1 98.56 27 LYS B N 1
ATOM 1915 C CA . LYS B 1 27 ? 8.938 -11.492 -10.797 1 98.56 27 LYS B CA 1
ATOM 1916 C C . LYS B 1 27 ? 10.406 -11.125 -10.633 1 98.56 27 LYS B C 1
ATOM 1918 O O . LYS B 1 27 ? 11.281 -11.734 -11.258 1 98.56 27 LYS B O 1
ATOM 1923 N N . ASP B 1 28 ? 10.594 -10.172 -9.766 1 97.31 28 ASP B N 1
ATOM 1924 C CA . ASP B 1 28 ? 11.938 -9.656 -9.539 1 97.31 28 ASP B CA 1
ATOM 1925 C C . ASP B 1 28 ? 12.82 -10.703 -8.859 1 97.31 28 ASP B C 1
ATOM 1927 O O . ASP B 1 28 ? 13.891 -11.047 -9.367 1 97.31 28 ASP B O 1
ATOM 1931 N N . TYR B 1 29 ? 12.398 -11.266 -7.809 1 96.25 29 TYR B N 1
ATOM 1932 C CA . TYR B 1 29 ? 13.188 -12.164 -6.977 1 96.25 29 TYR B CA 1
ATOM 1933 C C . TYR B 1 29 ? 13.453 -13.484 -7.699 1 96.25 29 TYR B C 1
ATOM 1935 O O . TYR B 1 29 ? 14.5 -14.102 -7.508 1 96.25 29 TYR B O 1
ATOM 1943 N N . LEU B 1 30 ? 12.531 -13.914 -8.578 1 97.62 30 LEU B N 1
ATOM 1944 C CA . LEU B 1 30 ? 12.625 -15.227 -9.195 1 97.62 30 LEU B CA 1
ATOM 1945 C C . LEU B 1 30 ? 13.023 -15.109 -10.664 1 97.62 30 LEU B C 1
ATOM 1947 O O . LEU B 1 30 ? 13.125 -16.125 -11.367 1 97.62 30 LEU B O 1
ATOM 1951 N N . ALA B 1 31 ? 13.258 -13.891 -11.094 1 97.62 31 ALA B N 1
ATOM 1952 C CA . ALA B 1 31 ? 13.648 -13.617 -12.477 1 97.62 31 ALA B CA 1
ATOM 1953 C C . ALA B 1 31 ? 12.648 -14.219 -13.461 1 97.62 31 ALA B C 1
ATOM 1955 O O . ALA B 1 31 ? 13.023 -14.93 -14.391 1 97.62 31 ALA B O 1
ATOM 1956 N N . LEU B 1 32 ? 11.398 -13.977 -13.211 1 98.56 32 LEU B N 1
ATOM 1957 C CA . LEU B 1 32 ? 10.328 -14.477 -14.062 1 98.56 32 LEU B CA 1
ATOM 1958 C C . LEU B 1 32 ? 10.203 -13.625 -15.328 1 98.56 32 LEU B C 1
ATOM 1960 O O . LEU B 1 32 ? 10.5 -12.43 -15.305 1 98.56 32 LEU B O 1
ATOM 1964 N N . ASP B 1 33 ? 9.734 -14.25 -16.359 1 98.69 33 ASP B N 1
ATOM 1965 C CA . ASP B 1 33 ? 9.43 -13.523 -17.578 1 98.69 33 ASP B CA 1
ATOM 1966 C C . ASP B 1 33 ? 8.07 -12.82 -17.484 1 98.69 33 ASP B C 1
ATOM 1968 O O . ASP B 1 33 ? 7.91 -11.695 -17.953 1 98.69 33 ASP B O 1
ATOM 1972 N N . LYS B 1 34 ? 7.098 -13.516 -16.859 1 98.69 34 LYS B N 1
ATOM 1973 C CA . LYS B 1 34 ? 5.738 -13.016 -16.703 1 98.69 34 LYS B CA 1
ATOM 1974 C C . LYS B 1 34 ? 5.117 -13.5 -15.391 1 98.69 34 LYS B C 1
ATOM 1976 O O . LYS B 1 34 ? 5.586 -14.469 -14.797 1 98.69 34 LYS B O 1
ATOM 1981 N N . VAL B 1 35 ? 4.168 -12.773 -14.961 1 98.94 35 VAL B N 1
ATOM 1982 C CA . VAL B 1 35 ? 3.279 -13.25 -13.906 1 98.94 35 VAL B CA 1
ATOM 1983 C C . VAL B 1 35 ? 1.846 -13.32 -14.43 1 98.94 35 VAL B C 1
ATOM 1985 O O . VAL B 1 35 ? 1.349 -12.367 -15.031 1 98.94 35 VAL B O 1
ATOM 1988 N N . MET B 1 36 ? 1.258 -14.438 -14.242 1 98.94 36 MET B N 1
ATOM 1989 C CA . MET B 1 36 ? -0.099 -14.703 -14.711 1 98.94 36 MET B CA 1
ATOM 1990 C C . MET B 1 36 ? -1.082 -14.719 -13.547 1 98.94 36 MET B C 1
ATOM 1992 O O . MET B 1 36 ? -0.945 -15.516 -12.617 1 98.94 36 MET B O 1
ATOM 1996 N N . PHE B 1 37 ? -2.008 -13.805 -13.586 1 98.94 37 PHE B N 1
ATOM 1997 C CA . PHE B 1 37 ? -3.109 -13.797 -12.633 1 98.94 37 PHE B CA 1
ATOM 1998 C C . PHE B 1 37 ? -4.219 -14.75 -13.078 1 98.94 37 PHE B C 1
ATOM 2000 O O . PHE B 1 37 ? -4.676 -14.68 -14.219 1 98.94 37 PHE B O 1
ATOM 2007 N N . ILE B 1 38 ? -4.668 -15.617 -12.172 1 98.62 38 ILE B N 1
ATOM 2008 C CA . ILE B 1 38 ? -5.746 -16.547 -12.492 1 98.62 38 ILE B CA 1
ATOM 2009 C C . ILE B 1 38 ? -6.828 -16.469 -11.422 1 98.62 38 ILE B C 1
ATOM 2011 O O . ILE B 1 38 ? -6.73 -17.125 -10.383 1 98.62 38 ILE B O 1
ATOM 2015 N N . PRO B 1 39 ? -7.902 -15.742 -11.703 1 97.81 39 PRO B N 1
ATOM 2016 C CA . PRO B 1 39 ? -8.984 -15.688 -10.727 1 97.81 39 PRO B CA 1
ATOM 2017 C C . PRO B 1 39 ? -9.773 -17 -10.641 1 97.81 39 PRO B C 1
ATOM 2019 O O . PRO B 1 39 ? -10.023 -17.641 -11.672 1 97.81 39 PRO B O 1
ATOM 2022 N N . ALA B 1 40 ? -10.125 -17.375 -9.461 1 95.81 40 ALA B N 1
ATOM 2023 C CA . ALA B 1 40 ? -10.922 -18.578 -9.25 1 95.81 40 ALA B CA 1
ATOM 2024 C C . ALA B 1 40 ? -12.383 -18.344 -9.617 1 95.81 40 ALA B C 1
ATOM 2026 O O . ALA B 1 40 ? -12.969 -17.328 -9.227 1 95.81 40 ALA B O 1
ATOM 2027 N N . ILE B 1 41 ? -12.945 -19.266 -10.312 1 93.62 41 ILE B N 1
ATOM 2028 C CA . ILE B 1 41 ? -14.352 -19.156 -10.664 1 93.62 41 ILE B CA 1
ATOM 2029 C C . ILE B 1 41 ? -15.219 -19.516 -9.453 1 93.62 41 ILE B C 1
ATOM 2031 O O . ILE B 1 41 ? -16.25 -18.891 -9.203 1 93.62 41 ILE B O 1
ATOM 2035 N N . HIS B 1 42 ? -14.734 -20.484 -8.664 1 88.75 42 HIS B N 1
ATOM 2036 C CA . HIS B 1 42 ? -15.414 -20.938 -7.449 1 88.75 42 HIS B CA 1
ATOM 2037 C C . HIS B 1 42 ? -14.508 -20.766 -6.23 1 88.75 42 HIS B C 1
ATOM 2039 O O . HIS B 1 42 ? -13.984 -21.75 -5.703 1 88.75 42 HIS B O 1
ATOM 2045 N N . PRO B 1 43 ? -14.469 -19.562 -5.664 1 81.94 43 PRO B N 1
ATOM 2046 C CA . PRO B 1 43 ? -13.555 -19.406 -4.535 1 81.94 43 PRO B CA 1
ATOM 2047 C C . PRO B 1 43 ? -14.016 -20.156 -3.291 1 81.94 43 PRO B C 1
ATOM 2049 O O . PRO B 1 43 ? -15.219 -20.219 -3.016 1 81.94 43 PRO B O 1
ATOM 2052 N N . TYR B 1 44 ? -13.273 -21.094 -2.723 1 65.31 44 TYR B N 1
ATOM 2053 C CA . TYR B 1 44 ? -13.586 -21.984 -1.614 1 65.31 44 TYR B CA 1
ATOM 2054 C C . TYR B 1 44 ? -14.094 -21.203 -0.407 1 65.31 44 TYR B C 1
ATOM 2056 O O . TYR B 1 44 ? -15.141 -21.516 0.152 1 65.31 44 TYR B O 1
ATOM 2064 N N . HIS B 1 45 ? -13.25 -20.484 0.318 1 56 45 HIS B N 1
ATOM 2065 C CA . HIS B 1 45 ? -13.398 -19.953 1.673 1 56 45 HIS B CA 1
ATOM 2066 C C . HIS B 1 45 ? -14.281 -18.719 1.692 1 56 45 HIS B C 1
ATOM 2068 O O . HIS B 1 45 ? -14.617 -18.203 2.764 1 56 45 HIS B O 1
ATOM 2074 N N . LYS B 1 46 ? -14.617 -18.266 0.447 1 56.28 46 LYS B N 1
ATOM 2075 C CA . LYS B 1 46 ? -15.156 -16.922 0.584 1 56.28 46 LYS B CA 1
ATOM 2076 C C . LYS B 1 46 ? -16.672 -16.922 0.488 1 56.28 46 LYS B C 1
ATOM 2078 O O . LYS B 1 46 ? -17.25 -17.75 -0.208 1 56.28 46 LYS B O 1
ATOM 2083 N N . ASP B 1 47 ? -17.25 -16.344 1.557 1 56.41 47 ASP B N 1
ATOM 2084 C CA . ASP B 1 47 ? -18.703 -16.188 1.674 1 56.41 47 ASP B CA 1
ATOM 2085 C C . ASP B 1 47 ? -19.328 -15.844 0.325 1 56.41 47 ASP B C 1
ATOM 2087 O O . ASP B 1 47 ? -18.984 -14.828 -0.287 1 56.41 47 ASP B O 1
ATOM 2091 N N . SER B 1 48 ? -19.859 -16.75 -0.362 1 60.34 48 SER B N 1
ATOM 2092 C CA . SER B 1 48 ? -20.594 -16.625 -1.615 1 60.34 48 SER B CA 1
ATOM 2093 C C . SER B 1 48 ? -21.484 -15.383 -1.61 1 60.34 48 SER B C 1
ATOM 2095 O O . SER B 1 48 ? -21.812 -14.844 -2.668 1 60.34 48 SER B O 1
ATOM 2097 N N . LYS B 1 49 ? -21.859 -14.891 -0.341 1 61.78 49 LYS B N 1
ATOM 2098 C CA . LYS B 1 49 ? -22.875 -13.844 -0.304 1 61.78 49 LYS B CA 1
ATOM 2099 C C . LYS B 1 49 ? -22.344 -12.531 -0.85 1 61.78 49 LYS B C 1
ATOM 2101 O O . LYS B 1 49 ? -23.078 -11.75 -1.447 1 61.78 49 LYS B O 1
ATOM 2106 N N . ASN B 1 50 ? -21 -12.383 -0.917 1 75.62 50 ASN B N 1
ATOM 2107 C CA . ASN B 1 50 ? -20.5 -11.078 -1.323 1 75.62 50 ASN B CA 1
ATOM 2108 C C . ASN B 1 50 ? -19.516 -11.188 -2.492 1 75.62 50 ASN B C 1
ATOM 2110 O O . ASN B 1 50 ? -18.688 -10.305 -2.699 1 75.62 50 ASN B O 1
ATOM 2114 N N . LEU B 1 51 ? -19.797 -12.258 -3.164 1 90.06 51 LEU B N 1
ATOM 2115 C CA . LEU B 1 51 ? -18.938 -12.453 -4.332 1 90.06 51 LEU B CA 1
ATOM 2116 C C . LEU B 1 51 ? -19.594 -11.883 -5.586 1 90.06 51 LEU B C 1
ATOM 2118 O O . LEU B 1 51 ? -20.688 -12.305 -5.969 1 90.06 51 LEU B O 1
ATOM 2122 N N . ILE B 1 52 ? -18.938 -10.914 -6.125 1 94.44 52 ILE B N 1
ATOM 2123 C CA . ILE B 1 52 ? -19.453 -10.359 -7.375 1 94.44 52 ILE B CA 1
ATOM 2124 C C . ILE B 1 52 ? -19.109 -11.305 -8.531 1 94.44 52 ILE B C 1
ATOM 2126 O O . ILE B 1 52 ? -18.359 -12.266 -8.352 1 94.44 52 ILE B O 1
ATOM 2130 N N . SER B 1 53 ? -19.641 -11.07 -9.727 1 95.56 53 SER B N 1
ATOM 2131 C CA . SER B 1 53 ? -19.5 -11.984 -10.852 1 95.56 53 SER B CA 1
ATOM 2132 C C . SER B 1 53 ? -18.031 -12.125 -11.266 1 95.56 53 SER B C 1
ATOM 2134 O O . SER B 1 53 ? -17.234 -11.219 -11.047 1 95.56 53 SER B O 1
ATOM 2136 N N . PHE B 1 54 ? -17.719 -13.281 -11.859 1 96.62 54 PHE B N 1
ATOM 2137 C CA . PHE B 1 54 ? -16.406 -13.57 -12.406 1 96.62 54 PHE B CA 1
ATOM 2138 C C . PHE B 1 54 ? -16.016 -12.531 -13.453 1 96.62 54 PHE B C 1
ATOM 2140 O O . PHE B 1 54 ? -14.852 -12.125 -13.516 1 96.62 54 PHE B O 1
ATOM 2147 N N . GLU B 1 55 ? -16.953 -12.039 -14.18 1 97.69 55 GLU B N 1
ATOM 2148 C CA . GLU B 1 55 ? -16.719 -11.078 -15.258 1 97.69 55 GLU B CA 1
ATOM 2149 C C . GLU B 1 55 ? -16.219 -9.75 -14.703 1 97.69 55 GLU B C 1
ATOM 2151 O O . GLU B 1 55 ? -15.289 -9.148 -15.25 1 97.69 55 GLU B O 1
ATOM 2156 N N . HIS B 1 56 ? -16.844 -9.281 -13.656 1 98.31 56 HIS B N 1
ATOM 2157 C CA . HIS B 1 56 ? -16.406 -8.047 -13.016 1 98.31 56 HIS B CA 1
ATOM 2158 C C . HIS B 1 56 ? -14.984 -8.188 -12.477 1 98.31 56 HIS B C 1
ATOM 2160 O O . HIS B 1 56 ? -14.172 -7.277 -12.633 1 98.31 56 HIS B O 1
ATOM 2166 N N . ARG B 1 57 ? -14.742 -9.32 -11.844 1 98.19 57 ARG B N 1
ATOM 2167 C CA . ARG B 1 57 ? -13.414 -9.555 -11.273 1 98.19 57 ARG B CA 1
ATOM 2168 C C . ARG B 1 57 ? -12.352 -9.633 -12.359 1 98.19 57 ARG B C 1
ATOM 2170 O O . ARG B 1 57 ? -11.281 -9.039 -12.234 1 98.19 57 ARG B O 1
ATOM 2177 N N . MET B 1 58 ? -12.664 -10.281 -13.469 1 98.56 58 MET B N 1
ATOM 2178 C CA . MET B 1 58 ? -11.766 -10.367 -14.617 1 98.56 58 MET B CA 1
ATOM 2179 C C . MET B 1 58 ? -11.484 -8.984 -15.195 1 98.56 58 MET B C 1
ATOM 2181 O O . MET B 1 58 ? -10.336 -8.656 -15.5 1 98.56 58 MET B O 1
ATOM 2185 N N . LYS B 1 59 ? -12.508 -8.211 -15.352 1 98.75 59 LYS B N 1
ATOM 2186 C CA . LYS B 1 59 ? -12.359 -6.867 -15.898 1 98.75 59 LYS B CA 1
ATOM 2187 C C . LYS B 1 59 ? -11.469 -6.004 -15 1 98.75 59 LYS B C 1
ATOM 2189 O O . LYS B 1 59 ? -10.602 -5.277 -15.492 1 98.75 59 LYS B O 1
ATOM 2194 N N . MET B 1 60 ? -11.664 -6.094 -13.727 1 98.88 60 MET B N 1
ATOM 2195 C CA . MET B 1 60 ? -10.867 -5.297 -12.797 1 98.88 60 MET B CA 1
ATOM 2196 C C . MET B 1 60 ? -9.398 -5.723 -12.844 1 98.88 60 MET B C 1
ATOM 2198 O O . MET B 1 60 ? -8.508 -4.883 -12.75 1 98.88 60 MET B O 1
ATOM 2202 N N . ILE B 1 61 ? -9.156 -7.031 -13 1 98.94 61 ILE B N 1
ATOM 2203 C CA . ILE B 1 61 ? -7.777 -7.492 -13.125 1 98.94 61 ILE B CA 1
ATOM 2204 C C . ILE B 1 61 ? -7.145 -6.898 -14.383 1 98.94 61 ILE B C 1
ATOM 2206 O O . ILE B 1 61 ? -6.031 -6.371 -14.336 1 98.94 61 ILE B O 1
ATOM 2210 N N . LYS B 1 62 ? -7.863 -6.98 -15.461 1 98.88 62 LYS B N 1
ATOM 2211 C CA . LYS B 1 62 ? -7.359 -6.445 -16.719 1 98.88 62 LYS B CA 1
ATOM 2212 C C . LYS B 1 62 ? -7.02 -4.961 -16.594 1 98.88 62 LYS B C 1
ATOM 2214 O O . LYS B 1 62 ? -5.969 -4.516 -17.047 1 98.88 62 LYS B O 1
ATOM 2219 N N . GLU B 1 63 ? -7.898 -4.227 -15.945 1 98.75 63 GLU B N 1
ATOM 2220 C CA . GLU B 1 63 ? -7.66 -2.805 -15.719 1 98.75 63 GLU B CA 1
ATOM 2221 C C . GLU B 1 63 ? -6.438 -2.584 -14.836 1 98.75 63 GLU B C 1
ATOM 2223 O O . GLU B 1 63 ? -5.656 -1.661 -15.07 1 98.75 63 GLU B O 1
ATOM 2228 N N . ALA B 1 64 ? -6.27 -3.412 -13.867 1 98.81 64 ALA B N 1
ATOM 2229 C CA . ALA B 1 64 ? -5.219 -3.252 -12.867 1 98.81 64 ALA B CA 1
ATOM 2230 C C . ALA B 1 64 ? -3.84 -3.471 -13.484 1 98.81 64 ALA B C 1
ATOM 2232 O O . ALA B 1 64 ? -2.855 -2.865 -13.055 1 98.81 64 ALA B O 1
ATOM 2233 N N . ILE B 1 65 ? -3.734 -4.328 -14.516 1 98.75 65 ILE B N 1
ATOM 2234 C CA . ILE B 1 65 ? -2.414 -4.746 -14.977 1 98.75 65 ILE B CA 1
ATOM 2235 C C . ILE B 1 65 ? -2.117 -4.117 -16.344 1 98.75 65 ILE B C 1
ATOM 2237 O O . ILE B 1 65 ? -1.102 -4.43 -16.969 1 98.75 65 ILE B O 1
ATOM 2241 N N . LYS B 1 66 ? -2.984 -3.258 -16.797 1 97.62 66 LYS B N 1
ATOM 2242 C CA . LYS B 1 66 ? -2.939 -2.764 -18.172 1 97.62 66 LYS B CA 1
ATOM 2243 C C . LYS B 1 66 ? -1.626 -2.039 -18.453 1 97.62 66 LYS B C 1
ATOM 2245 O O . LYS B 1 66 ? -1.167 -1.996 -19.594 1 97.62 66 LYS B O 1
ATOM 2250 N N . ASP B 1 67 ? -0.962 -1.523 -17.422 1 96.31 67 ASP B N 1
ATOM 2251 C CA . ASP B 1 67 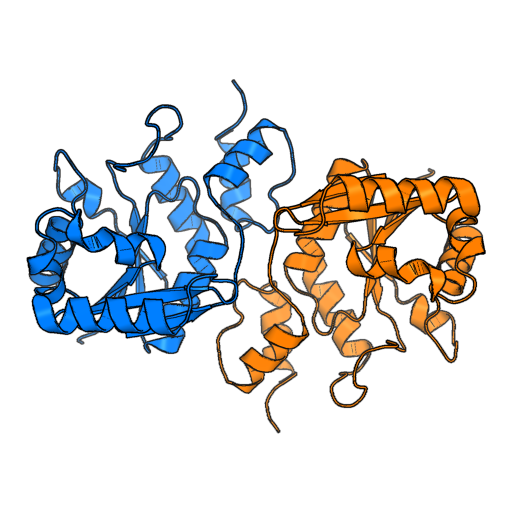? 0.242 -0.729 -17.641 1 96.31 67 ASP B CA 1
ATOM 2252 C C . ASP B 1 67 ? 1.5 -1.54 -17.344 1 96.31 67 ASP B C 1
ATOM 2254 O O . ASP B 1 67 ? 2.584 -0.977 -17.172 1 96.31 67 ASP B O 1
ATOM 2258 N N . ASN B 1 68 ? 1.388 -2.764 -17.125 1 97.94 68 ASN B N 1
ATOM 2259 C CA . ASN B 1 68 ? 2.512 -3.666 -16.906 1 97.94 68 ASN B CA 1
ATOM 2260 C C . ASN B 1 68 ? 2.506 -4.828 -17.891 1 97.94 68 ASN B C 1
ATOM 2262 O O . ASN B 1 68 ? 1.775 -5.801 -17.719 1 97.94 68 ASN B O 1
ATOM 2266 N N . ASN B 1 69 ? 3.365 -4.777 -18.828 1 98 69 ASN B N 1
ATOM 2267 C CA . ASN B 1 69 ? 3.383 -5.734 -19.922 1 98 69 ASN B CA 1
ATOM 2268 C C . ASN B 1 69 ? 3.826 -7.117 -19.469 1 98 69 ASN B C 1
ATOM 2270 O O . ASN B 1 69 ? 3.662 -8.102 -20.188 1 98 69 ASN B O 1
ATOM 2274 N N . ASP B 1 70 ? 4.375 -7.188 -18.312 1 98.56 70 ASP B N 1
ATOM 2275 C CA . ASP B 1 70 ? 4.848 -8.477 -17.812 1 98.56 70 ASP B CA 1
ATOM 2276 C C . ASP B 1 70 ? 3.754 -9.188 -17.016 1 98.56 70 ASP B C 1
ATOM 2278 O O . ASP B 1 70 ? 3.932 -10.336 -16.594 1 98.56 70 ASP B O 1
ATOM 2282 N N . PHE B 1 71 ? 2.684 -8.539 -16.797 1 98.88 71 PHE B N 1
ATOM 2283 C CA . PHE B 1 71 ? 1.537 -9.148 -16.141 1 98.88 71 PHE B CA 1
ATOM 2284 C C . PHE B 1 71 ? 0.488 -9.578 -17.156 1 98.88 71 PHE B C 1
ATOM 2286 O O . PHE B 1 71 ? 0.19 -8.844 -18.094 1 98.88 71 PHE B O 1
ATOM 2293 N N . ILE B 1 72 ? 0.002 -10.758 -17 1 98.75 72 ILE B N 1
ATOM 2294 C CA . ILE B 1 72 ? -1.07 -11.266 -17.844 1 98.75 72 ILE B CA 1
ATOM 2295 C C . ILE B 1 72 ? -2.164 -11.883 -16.969 1 98.75 72 ILE B C 1
ATOM 2297 O O . ILE B 1 72 ? -1.947 -12.156 -15.789 1 98.75 72 ILE B O 1
ATOM 2301 N N . VAL B 1 73 ? -3.344 -12.016 -17.531 1 98.81 73 VAL B N 1
ATOM 2302 C CA . VAL B 1 73 ? -4.457 -12.641 -16.812 1 98.81 73 VAL B CA 1
ATOM 2303 C C . VAL B 1 73 ? -5.031 -13.781 -17.656 1 98.81 73 VAL B C 1
ATOM 2305 O O . VAL B 1 73 ? -5.043 -13.711 -18.875 1 98.81 73 VAL B O 1
ATOM 2308 N N . SER B 1 74 ? -5.402 -14.828 -16.969 1 98.56 74 SER B N 1
ATOM 2309 C CA . SER B 1 74 ? -5.98 -16 -17.625 1 98.56 74 SER B CA 1
ATOM 2310 C C . SER B 1 74 ? -7.328 -16.359 -17.016 1 98.56 74 SER B C 1
ATOM 2312 O O . SER B 1 74 ? -7.496 -16.312 -15.797 1 98.56 74 SER B O 1
ATOM 2314 N N . ASN B 1 75 ? -8.297 -16.719 -17.891 1 98.06 75 ASN B N 1
ATOM 2315 C CA . ASN B 1 75 ? -9.578 -17.234 -17.422 1 98.06 75 ASN B CA 1
ATOM 2316 C C . ASN B 1 75 ? -9.578 -18.766 -17.359 1 98.06 75 ASN B C 1
ATOM 2318 O O . ASN B 1 75 ? -10.633 -19.391 -17.484 1 98.06 75 ASN B O 1
ATOM 2322 N N . LEU B 1 76 ? -8.461 -19.297 -17.203 1 97.69 76 LEU B N 1
ATOM 2323 C CA . LEU B 1 76 ? -8.273 -20.75 -17.281 1 97.69 76 LEU B CA 1
ATOM 2324 C C . LEU B 1 76 ? -9.195 -21.469 -16.312 1 97.69 76 LEU B C 1
ATOM 2326 O O . LEU B 1 76 ? -9.758 -22.516 -16.641 1 97.69 76 LEU B O 1
ATOM 2330 N N . ASP B 1 77 ? -9.297 -20.922 -15.086 1 96.44 77 ASP B N 1
ATOM 2331 C CA . ASP B 1 77 ? -10.156 -21.578 -14.109 1 96.44 77 ASP B CA 1
ATOM 2332 C C . ASP B 1 77 ? -11.586 -21.719 -14.633 1 96.44 77 ASP B C 1
ATOM 2334 O O . ASP B 1 77 ? -12.219 -22.766 -14.453 1 96.44 77 ASP B O 1
ATOM 2338 N N . GLN B 1 78 ? -12.078 -20.734 -15.219 1 95.56 78 GLN B N 1
ATOM 2339 C CA . GLN B 1 78 ? -13.398 -20.781 -15.836 1 95.56 78 GLN B CA 1
ATOM 2340 C C . GLN B 1 78 ? -13.445 -21.797 -16.969 1 95.56 78 GLN B C 1
ATOM 2342 O O . GLN B 1 78 ? -14.43 -22.531 -17.125 1 95.56 78 GLN B O 1
ATOM 2347 N N . GLU B 1 79 ? -12.445 -21.906 -17.688 1 95.88 79 GLU B N 1
ATOM 2348 C CA . GLU B 1 79 ? -12.383 -22.75 -18.875 1 95.88 79 GLU B CA 1
ATOM 2349 C C . GLU B 1 79 ? -12.336 -24.234 -18.5 1 95.88 79 GLU B C 1
ATOM 2351 O O . GLU B 1 79 ? -12.656 -25.094 -19.312 1 95.88 79 GLU B O 1
ATOM 2356 N N . LEU B 1 80 ? -11.898 -24.484 -17.312 1 95 80 LEU B N 1
ATOM 2357 C CA . LEU B 1 80 ? -11.781 -25.859 -16.859 1 95 80 LEU B CA 1
ATOM 2358 C C . LEU B 1 80 ? -13.156 -26.469 -16.594 1 95 80 LEU B C 1
ATOM 2360 O O . LEU B 1 80 ? -13.305 -27.688 -16.562 1 95 80 LEU B O 1
ATOM 2364 N N . HIS B 1 81 ? -14.211 -25.688 -16.422 1 91.06 81 HIS B N 1
ATOM 2365 C CA . HIS B 1 81 ? -15.586 -26.125 -16.219 1 91.06 81 HIS B CA 1
ATOM 2366 C C . HIS B 1 81 ? -15.672 -27.156 -15.094 1 91.06 81 HIS B C 1
ATOM 2368 O O . HIS B 1 81 ? -16.297 -28.203 -15.258 1 91.06 81 HIS B O 1
ATOM 2374 N N . GLN B 1 82 ? -14.992 -26.906 -14 1 87.94 82 GLN B N 1
ATOM 2375 C CA . GLN B 1 82 ? -15.047 -27.766 -12.836 1 87.94 82 GLN B CA 1
ATOM 2376 C C . GLN B 1 82 ? -15.992 -27.219 -11.773 1 87.94 82 GLN B C 1
ATOM 2378 O O . GLN B 1 82 ? -16.312 -26.031 -11.773 1 87.94 82 GLN B O 1
ATOM 2383 N N . GLU B 1 83 ? -16.422 -28.109 -10.953 1 86.81 83 GLU B N 1
ATOM 2384 C CA . GLU B 1 83 ? -17.344 -27.703 -9.891 1 86.81 83 GLU B CA 1
ATOM 2385 C C . GLU B 1 83 ? -16.625 -26.891 -8.82 1 86.81 83 GLU B C 1
ATOM 2387 O O . GLU B 1 83 ? -17.25 -26.062 -8.148 1 86.81 83 GLU B O 1
ATOM 2392 N N . LYS B 1 84 ? -15.328 -27.203 -8.656 1 90.38 84 LYS B N 1
ATOM 2393 C CA . LYS B 1 84 ? -14.508 -26.5 -7.684 1 90.38 84 LYS B CA 1
ATOM 2394 C C . LYS B 1 84 ? -13.195 -26.031 -8.312 1 90.38 84 LYS B C 1
ATOM 2396 O O . LYS B 1 84 ? -12.711 -26.641 -9.266 1 90.38 84 LYS B O 1
ATOM 2401 N N . SER B 1 85 ? -12.711 -24.891 -7.855 1 92 85 SER B N 1
ATOM 2402 C CA . SER B 1 85 ? -11.43 -24.375 -8.328 1 92 85 SER B CA 1
ATOM 2403 C C . SER B 1 85 ? -10.266 -25.031 -7.59 1 92 85 SER B C 1
ATOM 2405 O O . SER B 1 85 ? -9.844 -24.531 -6.539 1 92 85 SER B O 1
ATOM 2407 N N . TYR B 1 86 ? -9.812 -26.156 -8.109 1 94 86 TYR B N 1
ATOM 2408 C CA . TYR B 1 86 ? -8.656 -26.828 -7.523 1 94 86 TYR B CA 1
ATOM 2409 C C . TYR B 1 86 ? -7.375 -26.422 -8.25 1 94 86 TYR B C 1
ATOM 2411 O O . TYR B 1 86 ? -7.309 -26.484 -9.477 1 94 86 TYR B O 1
ATOM 2419 N N . THR B 1 87 ? -6.367 -26.109 -7.43 1 96.19 87 THR B N 1
ATOM 2420 C CA . THR B 1 87 ? -5.09 -25.656 -7.969 1 96.19 87 THR B CA 1
ATOM 2421 C C . THR B 1 87 ? -4.465 -26.734 -8.852 1 96.19 87 THR B C 1
ATOM 2423 O O . THR B 1 87 ? -3.861 -26.422 -9.883 1 96.19 87 THR B O 1
ATOM 2426 N N . ILE B 1 88 ? -4.68 -28 -8.539 1 96.69 88 ILE B N 1
ATOM 2427 C CA . ILE B 1 88 ? -4.051 -29.094 -9.273 1 96.69 88 ILE B CA 1
ATOM 2428 C C . ILE B 1 88 ? -4.582 -29.109 -10.703 1 96.69 88 ILE B C 1
ATOM 2430 O O . ILE B 1 88 ? -3.834 -29.391 -11.648 1 96.69 88 ILE B O 1
ATOM 2434 N N . HIS B 1 89 ? -5.832 -28.828 -10.891 1 96.44 89 HIS B N 1
ATOM 2435 C CA . HIS B 1 89 ? -6.41 -28.828 -12.234 1 96.44 89 HIS B CA 1
ATOM 2436 C C . HIS B 1 89 ? -5.836 -27.703 -13.086 1 96.44 89 HIS B C 1
ATOM 2438 O O . HIS B 1 89 ? -5.566 -27.906 -14.273 1 96.44 89 HIS B O 1
ATOM 2444 N N . LEU B 1 90 ? -5.629 -26.562 -12.422 1 97.06 90 LEU B N 1
ATOM 2445 C CA . LEU B 1 90 ? -5.031 -25.406 -13.102 1 97.06 90 LEU B CA 1
ATOM 2446 C C . LEU B 1 90 ? -3.609 -25.734 -13.555 1 97.06 90 LEU B C 1
ATOM 2448 O O . LEU B 1 90 ? -3.26 -25.516 -14.719 1 97.06 90 LEU B O 1
ATOM 2452 N N . LEU B 1 91 ? -2.857 -26.281 -12.703 1 97.81 91 LEU B N 1
ATOM 2453 C CA . LEU B 1 91 ? -1.44 -26.516 -12.961 1 97.81 91 LEU B CA 1
ATOM 2454 C C . LEU B 1 91 ? -1.252 -27.594 -14.016 1 97.81 91 LEU B C 1
ATOM 2456 O O . LEU B 1 91 ? -0.395 -27.469 -14.891 1 97.81 91 LEU B O 1
ATOM 2460 N N . LYS B 1 92 ? -2.055 -28.641 -13.953 1 97.75 92 LYS B N 1
ATOM 2461 C CA . LYS B 1 92 ? -1.996 -29.688 -14.953 1 97.75 92 LYS B CA 1
ATOM 2462 C C . LYS B 1 92 ? -2.293 -29.141 -16.344 1 97.75 92 LYS B C 1
ATOM 2464 O O . LYS B 1 92 ? -1.576 -29.453 -17.312 1 97.75 92 LYS B O 1
ATOM 2469 N N . LYS B 1 93 ? -3.34 -28.359 -16.406 1 98 93 LYS B N 1
ATOM 2470 C CA . LYS B 1 93 ? -3.736 -27.797 -17.688 1 98 93 LYS B CA 1
ATOM 2471 C C . LYS B 1 93 ? -2.652 -26.875 -18.234 1 98 93 LYS B C 1
ATOM 2473 O O . LYS B 1 93 ? -2.35 -26.906 -19.438 1 98 93 LYS B O 1
ATOM 2478 N N . LEU B 1 94 ? -2.061 -26.031 -17.406 1 98.06 94 LEU B N 1
ATOM 2479 C CA . LEU B 1 94 ? -1.002 -25.125 -17.828 1 98.06 94 LEU B CA 1
ATOM 2480 C C . LEU B 1 94 ? 0.198 -25.891 -18.359 1 98.06 94 LEU B C 1
ATOM 2482 O O . LEU B 1 94 ? 0.74 -25.547 -19.422 1 98.06 94 LEU B O 1
ATOM 2486 N N . LYS B 1 95 ? 0.57 -26.906 -17.656 1 97.44 95 LYS B N 1
ATOM 2487 C CA . LYS B 1 95 ? 1.726 -27.688 -18.062 1 97.44 95 LYS B CA 1
ATOM 2488 C C . LYS B 1 95 ? 1.448 -28.438 -19.375 1 97.44 95 LYS B C 1
ATOM 2490 O O . LYS B 1 95 ? 2.346 -28.594 -20.203 1 97.44 95 LYS B O 1
ATOM 2495 N N . THR B 1 96 ? 0.229 -28.906 -19.5 1 97 96 THR B N 1
ATOM 2496 C CA . THR B 1 96 ? -0.166 -29.578 -20.734 1 97 96 THR B CA 1
ATOM 2497 C C . THR B 1 96 ? -0.115 -28.609 -21.922 1 97 96 THR B C 1
ATOM 2499 O O . THR B 1 96 ? 0.421 -28.938 -22.969 1 97 96 THR B O 1
ATOM 2502 N N . ASP B 1 97 ? -0.617 -27.422 -21.703 1 96.81 97 ASP B N 1
ATOM 2503 C CA . ASP B 1 97 ? -0.711 -26.422 -22.766 1 96.81 97 ASP B CA 1
ATOM 2504 C C . ASP B 1 97 ? 0.659 -25.828 -23.094 1 96.81 97 ASP B C 1
ATOM 2506 O O . ASP B 1 97 ? 0.915 -25.422 -24.234 1 96.81 97 ASP B O 1
ATOM 2510 N N . HIS B 1 98 ? 1.496 -25.75 -22.062 1 97.38 98 HIS B N 1
ATOM 2511 C CA . HIS B 1 98 ? 2.82 -25.156 -22.203 1 97.38 98 HIS B CA 1
ATOM 2512 C C . HIS B 1 98 ? 3.889 -26.031 -21.547 1 97.38 98 HIS B C 1
ATOM 2514 O O . HIS B 1 98 ? 4.512 -25.641 -20.562 1 97.38 98 HIS B O 1
ATOM 2520 N N . PRO B 1 99 ? 4.242 -27.125 -22.234 1 96.69 99 PRO B N 1
ATOM 2521 C CA . PRO B 1 99 ? 5.102 -28.141 -21.609 1 96.69 99 PRO B CA 1
ATOM 2522 C C . PRO B 1 99 ? 6.527 -27.641 -21.375 1 96.69 99 PRO B C 1
ATOM 2524 O O . PRO B 1 99 ? 7.227 -28.156 -20.5 1 96.69 99 PRO B O 1
ATOM 2527 N N . ASN B 1 100 ? 6.957 -26.625 -22.094 1 97.38 100 ASN B N 1
ATOM 2528 C CA . ASN B 1 100 ? 8.344 -26.188 -21.984 1 97.38 100 ASN B CA 1
ATOM 2529 C C . ASN B 1 100 ? 8.5 -25.047 -20.984 1 97.38 100 ASN B C 1
ATOM 2531 O O . ASN B 1 100 ? 9.625 -24.703 -20.594 1 97.38 100 ASN B O 1
ATOM 2535 N N . ASP B 1 101 ? 7.414 -24.453 -20.562 1 98.12 101 ASP B N 1
ATOM 2536 C CA . ASP B 1 101 ? 7.473 -23.344 -19.609 1 98.12 101 ASP B CA 1
ATOM 2537 C C . ASP B 1 101 ? 7.68 -23.859 -18.188 1 98.12 101 ASP B C 1
ATOM 2539 O O . ASP B 1 101 ? 7.312 -24.984 -17.859 1 98.12 101 ASP B O 1
ATOM 2543 N N . GLU B 1 102 ? 8.367 -23.078 -17.438 1 98.19 102 GLU B N 1
ATOM 2544 C CA . GLU B 1 102 ? 8.5 -23.312 -16 1 98.19 102 GLU B CA 1
ATOM 2545 C C . GLU B 1 102 ? 7.496 -22.469 -15.211 1 98.19 102 GLU B C 1
ATOM 2547 O O . GLU B 1 102 ? 7.41 -21.25 -15.406 1 98.19 102 GLU B O 1
ATOM 2552 N N . PHE B 1 103 ? 6.758 -23.141 -14.391 1 98.56 103 PHE B N 1
ATOM 2553 C CA . PHE B 1 103 ? 5.723 -22.438 -13.641 1 98.56 103 PHE B CA 1
ATOM 2554 C C . PHE B 1 103 ? 6.113 -22.312 -12.172 1 98.56 103 PHE B C 1
ATOM 2556 O O . PHE B 1 103 ? 6.66 -23.25 -11.586 1 98.56 103 PHE B O 1
ATOM 2563 N N . PHE B 1 104 ? 5.938 -21.156 -11.609 1 98.69 104 PHE B N 1
ATOM 2564 C CA . PHE B 1 104 ? 6.117 -20.844 -10.195 1 98.69 104 PHE B CA 1
ATOM 2565 C C . PHE B 1 104 ? 4.797 -20.406 -9.57 1 98.69 104 PHE B C 1
ATOM 2567 O O . PHE B 1 104 ? 4.191 -19.422 -9.984 1 98.69 104 PHE B O 1
ATOM 2574 N N . PHE B 1 105 ? 4.324 -21.172 -8.617 1 98.75 105 PHE B N 1
ATOM 2575 C CA . PHE B 1 105 ? 3.086 -20.812 -7.934 1 98.75 105 PHE B CA 1
ATOM 2576 C C . PHE B 1 105 ? 3.365 -19.906 -6.746 1 98.75 105 PHE B C 1
ATOM 2578 O O . PHE B 1 105 ? 3.967 -20.328 -5.758 1 98.75 105 PHE B O 1
ATOM 2585 N N . ILE B 1 106 ? 2.938 -18.656 -6.836 1 98.62 106 ILE B N 1
ATOM 2586 C CA . ILE B 1 106 ? 3.158 -17.641 -5.809 1 98.62 106 ILE B CA 1
ATOM 2587 C C . ILE B 1 106 ? 2.109 -17.797 -4.707 1 98.62 106 ILE B C 1
ATOM 2589 O O . ILE B 1 106 ? 0.907 -17.703 -4.973 1 98.62 106 ILE B O 1
ATOM 2593 N N . ILE B 1 107 ? 2.604 -17.984 -3.494 1 97.62 107 ILE B N 1
ATOM 2594 C CA . ILE B 1 107 ? 1.689 -18.344 -2.418 1 97.62 107 ILE B CA 1
ATOM 2595 C C . ILE B 1 107 ? 2.088 -17.625 -1.133 1 97.62 107 ILE B C 1
ATOM 2597 O O . ILE B 1 107 ? 3.27 -17.359 -0.902 1 97.62 107 ILE B O 1
ATOM 2601 N N . GLY B 1 108 ? 1.092 -17.25 -0.359 1 95.12 108 GLY B N 1
ATOM 2602 C CA . GLY B 1 108 ? 1.371 -16.672 0.946 1 95.12 108 GLY B CA 1
ATOM 2603 C C . GLY B 1 108 ? 1.676 -17.703 2.008 1 95.12 108 GLY B C 1
ATOM 2604 O O . GLY B 1 108 ? 1.295 -18.875 1.87 1 95.12 108 GLY B O 1
ATOM 2605 N N . LEU B 1 109 ? 2.271 -17.266 3.057 1 92.5 109 LEU B N 1
ATOM 2606 C CA . LEU B 1 109 ? 2.678 -18.156 4.141 1 92.5 109 LEU B CA 1
ATOM 2607 C C . LEU B 1 109 ? 1.468 -18.844 4.766 1 92.5 109 LEU B C 1
ATOM 2609 O O . LEU B 1 109 ? 1.514 -20.031 5.07 1 92.5 109 LEU B O 1
ATOM 2613 N N . ASP B 1 110 ? 0.466 -18.109 4.941 1 90.06 110 ASP B N 1
ATOM 2614 C CA . ASP B 1 110 ? -0.739 -18.672 5.543 1 90.06 110 ASP B CA 1
ATOM 2615 C C . ASP B 1 110 ? -1.251 -19.859 4.742 1 90.06 110 ASP B C 1
ATOM 2617 O O . ASP B 1 110 ? -1.606 -20.891 5.316 1 90.06 110 ASP B O 1
ATOM 2621 N N . SER B 1 111 ? -1.371 -19.703 3.447 1 93.38 111 SER B N 1
ATOM 2622 C CA . SER B 1 111 ? -1.837 -20.766 2.57 1 93.38 111 SER B CA 1
ATOM 2623 C C . SER B 1 111 ? -0.855 -21.938 2.555 1 93.38 111 SER B C 1
ATOM 2625 O O . SER B 1 111 ? -1.265 -23.109 2.545 1 93.38 111 SER B O 1
ATOM 2627 N N . LEU B 1 112 ? 0.4 -21.609 2.578 1 94.19 112 LEU B N 1
ATOM 2628 C CA . LEU B 1 112 ? 1.414 -22.656 2.527 1 94.19 112 LEU B CA 1
ATOM 2629 C C . LEU B 1 112 ? 1.357 -23.531 3.777 1 94.19 112 LEU B C 1
ATOM 2631 O O . LEU B 1 112 ? 1.528 -24.75 3.699 1 94.19 112 LEU B O 1
ATOM 2635 N N . ILE B 1 113 ? 1.145 -22.906 4.891 1 91.44 113 ILE B N 1
ATOM 2636 C CA . ILE B 1 113 ? 1.07 -23.625 6.16 1 91.44 113 ILE B CA 1
ATOM 2637 C C . ILE B 1 113 ? -0.058 -24.656 6.105 1 91.44 113 ILE B C 1
ATOM 2639 O O . ILE B 1 113 ? 0.066 -25.75 6.652 1 91.44 113 ILE B O 1
ATOM 2643 N N . ASN B 1 114 ? -1.07 -24.391 5.367 1 92.94 114 ASN B N 1
ATOM 2644 C CA . ASN B 1 114 ? -2.234 -25.266 5.285 1 92.94 114 ASN B CA 1
ATOM 2645 C C . ASN B 1 114 ? -2.299 -25.984 3.945 1 92.94 114 ASN B C 1
ATOM 2647 O O . ASN B 1 114 ? -3.361 -26.469 3.543 1 92.94 114 ASN B O 1
ATOM 2651 N N . ILE B 1 115 ? -1.258 -26.078 3.312 1 96 115 ILE B N 1
ATOM 2652 C CA . ILE B 1 115 ? -1.244 -26.547 1.934 1 96 115 ILE B CA 1
ATOM 2653 C C . ILE B 1 115 ? -1.701 -28 1.881 1 96 115 ILE B C 1
ATOM 2655 O O . ILE B 1 115 ? -2.229 -28.453 0.864 1 96 115 ILE B O 1
ATOM 2659 N N . GLU B 1 116 ? -1.518 -28.797 2.908 1 96.12 116 GLU B N 1
ATOM 2660 C CA . GLU B 1 116 ? -1.874 -30.219 2.941 1 96.12 116 GLU B CA 1
ATOM 2661 C C . GLU B 1 116 ? -3.385 -30.406 2.84 1 96.12 116 GLU B C 1
ATOM 2663 O O . GLU B 1 116 ? -3.859 -31.516 2.564 1 96.12 116 GLU B O 1
ATOM 2668 N N . SER B 1 117 ? -4.125 -29.359 3.074 1 95.38 117 SER B N 1
ATOM 2669 C CA . SER B 1 117 ? -5.578 -29.422 2.953 1 95.38 117 SER B CA 1
ATOM 2670 C C . SER B 1 117 ? -6.02 -29.25 1.504 1 95.38 117 SER B C 1
ATOM 2672 O O . SER B 1 117 ? -7.184 -29.5 1.17 1 95.38 117 SER B O 1
ATOM 2674 N N . TRP B 1 118 ? -5.117 -28.891 0.595 1 95.81 118 TRP B N 1
ATOM 2675 C CA . TRP B 1 118 ? -5.465 -28.688 -0.807 1 95.81 118 TRP B CA 1
ATOM 2676 C C . TRP B 1 118 ? -5.703 -30.016 -1.516 1 95.81 118 TRP B C 1
ATOM 2678 O O . TRP B 1 118 ? -5.055 -31.016 -1.205 1 95.81 118 TRP B O 1
ATOM 2688 N N . TYR B 1 119 ? -6.617 -29.984 -2.461 1 95.25 119 TYR B N 1
ATOM 2689 C CA . TYR B 1 119 ? -6.941 -31.172 -3.238 1 95.25 119 TYR B CA 1
ATOM 2690 C C . TYR B 1 119 ? -5.719 -31.688 -3.988 1 95.25 119 TYR B C 1
ATOM 2692 O O . TYR B 1 119 ? -5.113 -30.953 -4.773 1 95.25 119 TYR B O 1
ATOM 2700 N N . HIS B 1 120 ? -5.281 -32.938 -3.697 1 96 120 HIS B N 1
ATOM 2701 C CA . HIS B 1 120 ? -4.137 -33.594 -4.312 1 96 120 HIS B CA 1
ATOM 2702 C C . HIS B 1 120 ? -2.875 -32.75 -4.184 1 96 120 HIS B C 1
ATOM 2704 O O . HIS B 1 120 ? -2.104 -32.625 -5.137 1 96 120 HIS B O 1
ATOM 2710 N N . PHE B 1 121 ? -2.717 -32.188 -2.982 1 95.88 121 PHE B N 1
ATOM 2711 C CA . PHE B 1 121 ? -1.602 -31.297 -2.748 1 95.88 121 PHE B CA 1
ATOM 2712 C C . PHE B 1 121 ? -0.272 -31.984 -3.031 1 95.88 121 PHE B C 1
ATOM 2714 O O . PHE B 1 121 ? 0.683 -31.344 -3.473 1 95.88 121 PHE B O 1
ATOM 2721 N N . GLU B 1 122 ? -0.13 -33.25 -2.916 1 94.88 122 GLU B N 1
ATOM 2722 C CA . GLU B 1 122 ? 1.112 -34 -3.076 1 94.88 122 GLU B CA 1
ATOM 2723 C C . GLU B 1 122 ? 1.597 -33.938 -4.523 1 94.88 122 GLU B C 1
ATOM 2725 O O . GLU B 1 122 ? 2.785 -34.125 -4.789 1 94.88 122 GLU B O 1
ATOM 2730 N N . GLN B 1 123 ? 0.677 -33.688 -5.387 1 95.94 123 GLN B N 1
ATOM 2731 C CA . GLN B 1 123 ? 1.006 -33.719 -6.809 1 95.94 123 GLN B CA 1
ATOM 2732 C C . GLN B 1 123 ? 1.409 -32.312 -7.293 1 95.94 123 GLN B C 1
ATOM 2734 O O . GLN B 1 123 ? 1.964 -32.188 -8.383 1 95.94 123 GLN B O 1
ATOM 2739 N N . LEU B 1 124 ? 1.138 -31.328 -6.527 1 97.06 124 LEU B N 1
ATOM 2740 C CA . LEU B 1 124 ? 1.27 -29.938 -6.977 1 97.06 124 LEU B CA 1
ATOM 2741 C C . LEU B 1 124 ? 2.699 -29.641 -7.418 1 97.06 124 LEU B C 1
ATOM 2743 O O . LEU B 1 124 ? 2.914 -29 -8.445 1 97.06 124 LEU B O 1
ATOM 2747 N N . SER B 1 125 ? 3.662 -30.172 -6.688 1 95.25 125 SER B N 1
ATOM 2748 C CA . SER B 1 125 ? 5.066 -29.844 -6.914 1 95.25 125 SER B CA 1
ATOM 2749 C C . SER B 1 125 ? 5.57 -30.453 -8.219 1 95.25 125 SER B C 1
ATOM 2751 O O . SER B 1 125 ? 6.645 -30.094 -8.703 1 95.25 125 SER B O 1
ATOM 2753 N N . GLN B 1 126 ? 4.871 -31.359 -8.82 1 95.56 126 GLN B N 1
ATOM 2754 C CA . GLN B 1 126 ? 5.219 -31.953 -10.102 1 95.56 126 GLN B CA 1
ATOM 2755 C C . GLN B 1 126 ? 4.984 -30.984 -11.25 1 95.56 126 GLN B C 1
ATOM 2757 O O . GLN B 1 126 ? 5.57 -31.125 -12.32 1 95.56 126 GLN B O 1
ATOM 2762 N N . TYR B 1 127 ? 4.184 -29.984 -10.969 1 97.25 127 TYR B N 1
ATOM 2763 C CA . TYR B 1 127 ? 3.73 -29.141 -12.07 1 97.25 127 TYR B CA 1
ATOM 2764 C C . TYR B 1 127 ? 4.23 -27.703 -11.906 1 97.25 127 TYR B C 1
ATOM 2766 O O . TYR B 1 127 ? 4.242 -26.938 -12.867 1 97.25 127 TYR B O 1
ATOM 2774 N N . ALA B 1 128 ? 4.562 -27.359 -10.695 1 97.69 128 ALA B N 1
ATOM 2775 C CA . ALA B 1 128 ? 5.031 -26 -10.445 1 97.69 128 ALA B CA 1
ATOM 2776 C C . ALA B 1 128 ? 5.953 -25.953 -9.234 1 97.69 128 ALA B C 1
ATOM 2778 O O . ALA B 1 128 ? 5.816 -26.75 -8.305 1 97.69 128 ALA B O 1
ATOM 2779 N N . THR B 1 129 ? 6.902 -25.094 -9.289 1 97.31 129 THR B N 1
ATOM 2780 C CA . THR B 1 129 ? 7.664 -24.734 -8.102 1 97.31 129 THR B CA 1
ATOM 2781 C C . THR B 1 129 ? 6.895 -23.734 -7.25 1 97.31 129 THR B C 1
ATOM 2783 O O . THR B 1 129 ? 6.363 -22.75 -7.773 1 97.31 129 THR B O 1
ATOM 2786 N N . PHE B 1 130 ? 6.824 -23.969 -5.973 1 97.88 130 PHE B N 1
ATOM 2787 C CA . PHE B 1 130 ? 6.113 -23.047 -5.098 1 97.88 130 PHE B CA 1
ATOM 2788 C C . PHE B 1 130 ? 7.051 -21.969 -4.574 1 97.88 130 PHE B C 1
ATOM 2790 O O . PHE B 1 130 ? 8.195 -22.25 -4.219 1 97.88 130 PHE B O 1
ATOM 2797 N N . ALA B 1 131 ? 6.59 -20.766 -4.668 1 97.81 131 ALA B N 1
ATOM 2798 C CA . ALA B 1 131 ? 7.305 -19.594 -4.164 1 97.81 131 ALA B CA 1
ATOM 2799 C C . ALA B 1 131 ? 6.488 -18.859 -3.104 1 97.81 131 ALA B C 1
ATOM 2801 O O . ALA B 1 131 ? 5.48 -18.219 -3.422 1 97.81 131 ALA B O 1
ATOM 2802 N N . CYS B 1 132 ? 6.98 -18.891 -1.88 1 96.94 132 CYS B N 1
ATOM 2803 C CA . CYS B 1 132 ? 6.25 -18.344 -0.746 1 96.94 132 CYS B CA 1
ATOM 2804 C C . CYS B 1 132 ? 6.75 -16.938 -0.408 1 96.94 132 CYS B C 1
ATOM 2806 O O . CYS B 1 132 ? 7.941 -16.734 -0.172 1 96.94 132 CYS B O 1
ATOM 2808 N N . PHE B 1 133 ? 5.816 -15.992 -0.462 1 95.56 133 PHE B N 1
ATOM 2809 C CA . PHE B 1 133 ? 6.211 -14.664 -0.012 1 95.56 133 PHE B CA 1
ATOM 2810 C C . PHE B 1 133 ? 6.027 -14.531 1.494 1 95.56 133 PHE B C 1
ATOM 2812 O O . PHE B 1 133 ? 5.051 -15.031 2.053 1 95.56 133 PHE B O 1
ATOM 2819 N N . LEU B 1 134 ? 7.047 -13.977 2.088 1 91.81 134 LEU B N 1
ATOM 2820 C CA . LEU B 1 134 ? 7.051 -13.703 3.52 1 91.81 134 LEU B CA 1
ATOM 2821 C C . LEU B 1 134 ? 6.926 -12.211 3.791 1 91.81 134 LEU B C 1
ATOM 2823 O O . LEU B 1 134 ? 7.695 -11.406 3.256 1 91.81 134 LEU B O 1
ATOM 2827 N N . ARG B 1 135 ? 5.938 -11.844 4.543 1 87.94 135 ARG B N 1
ATOM 2828 C CA . ARG B 1 135 ? 5.785 -10.445 4.918 1 87.94 135 ARG B CA 1
ATOM 2829 C C . ARG B 1 135 ? 6.695 -10.086 6.086 1 87.94 135 ARG B C 1
ATOM 2831 O O . ARG B 1 135 ? 6.875 -10.883 7.008 1 87.94 135 ARG B O 1
ATOM 2838 N N . ASN B 1 136 ? 7.23 -8.891 6.098 1 81.88 136 ASN B N 1
ATOM 2839 C CA . ASN B 1 136 ? 8.227 -8.461 7.074 1 81.88 136 ASN B CA 1
ATOM 2840 C C . ASN B 1 136 ? 7.68 -8.508 8.492 1 81.88 136 ASN B C 1
ATOM 2842 O O . ASN B 1 136 ? 8.43 -8.711 9.453 1 81.88 136 ASN B O 1
ATOM 2846 N N . ASN B 1 137 ? 6.398 -8.367 8.641 1 73.5 137 ASN B N 1
ATOM 2847 C CA . ASN B 1 137 ? 5.836 -8.328 9.992 1 73.5 137 ASN B CA 1
ATOM 2848 C C . ASN B 1 137 ? 5.336 -9.703 10.43 1 73.5 137 ASN B C 1
ATOM 2850 O O . ASN B 1 137 ? 4.613 -9.812 11.422 1 73.5 137 ASN B O 1
ATOM 2854 N N . GLU B 1 138 ? 5.699 -10.664 9.68 1 73.81 138 GLU B N 1
ATOM 2855 C CA . GLU B 1 138 ? 5.234 -12 10.047 1 73.81 138 GLU B CA 1
ATOM 2856 C C . GLU B 1 138 ? 5.832 -12.445 11.375 1 73.81 138 GLU B C 1
ATOM 2858 O O . GLU B 1 138 ? 7.012 -12.219 11.641 1 73.81 138 GLU B O 1
ATOM 2863 N N . THR B 1 139 ? 4.918 -12.883 12.156 1 67.62 139 THR B N 1
ATOM 2864 C CA . THR B 1 139 ? 5.191 -13.156 13.562 1 67.62 139 THR B CA 1
ATOM 2865 C C . THR B 1 139 ? 5.762 -14.562 13.742 1 67.62 139 THR B C 1
ATOM 2867 O O . THR B 1 139 ? 6.242 -14.914 14.82 1 67.62 139 THR B O 1
ATOM 2870 N N . LEU B 1 140 ? 5.656 -15.328 12.719 1 70.88 140 LEU B N 1
ATOM 2871 C CA . LEU B 1 140 ? 6.219 -16.656 12.914 1 70.88 140 LEU B CA 1
ATOM 2872 C C . LEU B 1 140 ? 7.746 -16.609 12.938 1 70.88 140 LEU B C 1
ATOM 2874 O O . LEU B 1 140 ? 8.359 -15.93 12.109 1 70.88 140 LEU B O 1
ATOM 2878 N N . PRO B 1 141 ? 8.203 -17.25 13.969 1 71.69 141 PRO B N 1
ATOM 2879 C CA . PRO B 1 141 ? 9.672 -17.328 14.023 1 71.69 141 PRO B CA 1
ATOM 2880 C C . PRO B 1 141 ? 10.273 -17.953 12.773 1 71.69 141 PRO B C 1
ATOM 2882 O O . PRO B 1 141 ? 9.688 -18.859 12.188 1 71.69 141 PRO B O 1
ATOM 2885 N N . SER B 1 142 ? 11.344 -17.344 12.375 1 74.94 142 SER B N 1
ATOM 2886 C CA . SER B 1 142 ? 12.062 -17.844 11.211 1 74.94 142 SER B CA 1
ATOM 2887 C C . SER B 1 142 ? 12.258 -19.359 11.297 1 74.94 142 SER B C 1
ATOM 2889 O O . SER B 1 142 ? 12.117 -20.062 10.297 1 74.94 142 SER B O 1
ATOM 2891 N N . LYS B 1 143 ? 12.445 -19.797 12.508 1 79.94 143 LYS B N 1
ATOM 2892 C CA . LYS B 1 143 ? 12.672 -21.234 12.703 1 79.94 143 LYS B CA 1
ATOM 2893 C C . LYS B 1 143 ? 11.422 -22.031 12.352 1 79.94 143 LYS B C 1
ATOM 2895 O O . LYS B 1 143 ? 11.523 -23.125 11.773 1 79.94 143 LYS B O 1
ATOM 2900 N N . SER B 1 144 ? 10.305 -21.469 12.68 1 85.81 144 SER B N 1
ATOM 2901 C CA . SER B 1 144 ? 9.055 -22.156 12.398 1 85.81 144 SER B CA 1
ATOM 2902 C C . SER B 1 144 ? 8.797 -22.25 10.898 1 85.81 144 SER B C 1
ATOM 2904 O O . SER B 1 144 ? 8.344 -23.281 10.391 1 85.81 144 SER B O 1
ATOM 2906 N N . ILE B 1 145 ? 9.133 -21.234 10.234 1 86.81 145 ILE B N 1
ATOM 2907 C CA . ILE B 1 145 ? 8.977 -21.219 8.781 1 86.81 145 ILE B CA 1
ATOM 2908 C C . ILE B 1 145 ? 9.922 -22.219 8.141 1 86.81 145 ILE B C 1
ATOM 2910 O O . ILE B 1 145 ? 9.508 -23.047 7.32 1 86.81 145 ILE B O 1
ATOM 2914 N N . GLN B 1 146 ? 11.125 -22.188 8.594 1 88.25 146 GLN B N 1
ATOM 2915 C CA . GLN B 1 146 ? 12.125 -23.125 8.07 1 88.25 146 GLN B CA 1
ATOM 2916 C C . GLN B 1 146 ? 11.727 -24.562 8.359 1 88.25 146 GLN B C 1
ATOM 2918 O O . GLN B 1 146 ? 11.906 -25.438 7.512 1 88.25 146 GLN B O 1
ATOM 2923 N N . ASP B 1 147 ? 11.219 -24.75 9.531 1 92.25 147 ASP B N 1
ATOM 2924 C CA . ASP B 1 147 ? 10.781 -26.094 9.906 1 92.25 147 ASP B CA 1
ATOM 2925 C C . ASP B 1 147 ? 9.672 -26.578 8.977 1 92.25 147 ASP B C 1
ATOM 2927 O O . ASP B 1 147 ? 9.664 -27.75 8.57 1 92.25 147 ASP B O 1
ATOM 2931 N N . ARG B 1 148 ? 8.773 -25.75 8.703 1 92.19 148 ARG B N 1
ATOM 2932 C CA . ARG B 1 148 ? 7.672 -26.109 7.824 1 92.19 148 ARG B CA 1
ATOM 2933 C C . ARG B 1 148 ? 8.18 -26.438 6.422 1 92.19 148 ARG B C 1
ATOM 2935 O O . ARG B 1 148 ? 7.758 -27.422 5.82 1 92.19 148 ARG B O 1
ATOM 2942 N N . LEU B 1 149 ? 9.062 -25.625 5.945 1 90.88 149 LEU B N 1
ATOM 2943 C CA . LEU B 1 149 ? 9.641 -25.844 4.621 1 90.88 149 LEU B CA 1
ATOM 2944 C C . LEU B 1 149 ? 10.414 -27.156 4.578 1 90.88 149 LEU B C 1
ATOM 2946 O O . LEU B 1 149 ? 10.305 -27.906 3.607 1 90.88 149 LEU B O 1
ATOM 2950 N N . TYR B 1 150 ? 11.102 -27.422 5.617 1 92.38 150 TYR B N 1
ATOM 2951 C CA . TYR B 1 150 ? 11.859 -28.672 5.727 1 92.38 150 TYR B CA 1
ATOM 2952 C C . TYR B 1 150 ? 10.922 -29.875 5.746 1 92.38 150 TYR B C 1
ATOM 2954 O O . TYR B 1 150 ? 11.164 -30.875 5.066 1 92.38 150 TYR B O 1
ATOM 2962 N N . TYR B 1 151 ? 9.938 -29.719 6.488 1 94.62 151 TYR B N 1
ATOM 2963 C CA . TYR B 1 151 ? 8.945 -30.781 6.582 1 94.62 151 TYR B CA 1
ATOM 2964 C C . TYR B 1 151 ? 8.352 -31.109 5.215 1 94.62 151 TYR B C 1
ATOM 2966 O O . TYR B 1 151 ? 8.258 -32.281 4.824 1 94.62 151 TYR B O 1
ATOM 2974 N N . LEU B 1 152 ? 7.938 -30.109 4.461 1 94.94 152 LEU B N 1
ATOM 2975 C CA . LEU B 1 152 ? 7.336 -30.297 3.143 1 94.94 152 LEU B CA 1
ATOM 2976 C C . LEU B 1 152 ? 8.32 -30.953 2.184 1 94.94 152 LEU B C 1
ATOM 2978 O O . LEU B 1 152 ? 7.93 -31.812 1.377 1 94.94 152 LEU B O 1
ATOM 2982 N N . LYS B 1 153 ? 9.578 -30.594 2.303 1 94 153 LYS B N 1
ATOM 2983 C CA . LYS B 1 153 ? 10.617 -31.188 1.47 1 94 153 LYS B CA 1
ATOM 2984 C C . LYS B 1 153 ? 10.836 -32.656 1.83 1 94 153 LYS B C 1
ATOM 2986 O O . LYS B 1 153 ? 10.844 -33.531 0.954 1 94 153 LYS B O 1
ATOM 2991 N N . GLN B 1 154 ? 10.953 -32.906 3.041 1 94.62 154 GLN B N 1
ATOM 2992 C CA . GLN B 1 154 ? 11.281 -34.25 3.51 1 94.62 154 GLN B CA 1
ATOM 2993 C C . GLN B 1 154 ? 10.125 -35.219 3.271 1 94.62 154 GLN B C 1
ATOM 2995 O O . GLN B 1 154 ? 10.328 -36.344 2.799 1 94.62 154 GLN B O 1
ATOM 3000 N N . LYS B 1 155 ? 9.008 -34.75 3.58 1 94.06 155 LYS B N 1
ATOM 3001 C CA . LYS B 1 155 ? 7.859 -35.688 3.578 1 94.06 155 LYS B CA 1
ATOM 3002 C C . LYS B 1 155 ? 7.277 -35.812 2.178 1 94.06 155 LYS B C 1
ATOM 3004 O O . LYS B 1 155 ? 6.82 -36.906 1.797 1 94.06 155 LYS B O 1
ATOM 3009 N N . TYR B 1 156 ? 7.312 -34.719 1.465 1 93.69 156 TYR B N 1
ATOM 3010 C CA . TYR B 1 156 ? 6.586 -34.75 0.201 1 93.69 156 TYR B CA 1
ATOM 3011 C C . TYR B 1 156 ? 7.504 -34.375 -0.964 1 93.69 156 TYR B C 1
ATOM 3013 O O . TYR B 1 156 ? 7.059 -34.312 -2.111 1 93.69 156 TYR B O 1
ATOM 3021 N N . ASN B 1 157 ? 8.758 -34.094 -0.695 1 92.56 157 ASN B N 1
ATOM 3022 C CA . ASN B 1 157 ? 9.734 -33.688 -1.7 1 92.56 157 ASN B CA 1
ATOM 3023 C C . ASN B 1 157 ? 9.305 -32.406 -2.393 1 92.56 157 ASN B C 1
ATOM 3025 O O . ASN B 1 157 ? 9.492 -32.25 -3.6 1 92.56 157 ASN B O 1
ATOM 3029 N N . MET B 1 158 ? 8.602 -31.594 -1.606 1 93.88 158 MET B N 1
ATOM 3030 C CA . MET B 1 158 ? 8.172 -30.281 -2.102 1 93.88 158 MET B CA 1
ATOM 3031 C C . MET B 1 158 ? 9.195 -29.203 -1.754 1 93.88 158 MET B C 1
ATOM 3033 O O . MET B 1 158 ? 9.336 -28.828 -0.59 1 93.88 158 MET B O 1
ATOM 3037 N N . ASP B 1 159 ? 9.922 -28.828 -2.736 1 91.19 159 ASP B N 1
ATOM 3038 C CA . ASP B 1 159 ? 10.844 -27.703 -2.553 1 91.19 159 ASP B CA 1
ATOM 3039 C C . ASP B 1 159 ? 10.125 -26.375 -2.723 1 91.19 159 ASP B C 1
ATOM 3041 O O . ASP B 1 159 ? 9.477 -26.141 -3.74 1 91.19 159 ASP B O 1
ATOM 3045 N N . VAL B 1 160 ? 10.266 -25.531 -1.744 1 95.88 160 VAL B N 1
ATOM 3046 C CA . VAL B 1 160 ? 9.586 -24.234 -1.748 1 95.88 160 VAL B CA 1
ATOM 3047 C C . VAL B 1 160 ? 10.617 -23.109 -1.722 1 95.88 160 VAL B C 1
ATOM 3049 O O . VAL B 1 160 ? 11.508 -23.094 -0.868 1 95.88 160 VAL B O 1
ATOM 3052 N N . LEU B 1 161 ? 10.555 -22.266 -2.699 1 95.81 161 LEU B N 1
ATOM 3053 C CA . LEU B 1 161 ? 11.312 -21.016 -2.658 1 95.81 161 LEU B CA 1
ATOM 3054 C C . LEU B 1 161 ? 10.602 -19.984 -1.799 1 95.81 161 LEU B C 1
ATOM 3056 O O . LEU B 1 161 ? 9.406 -20.109 -1.531 1 95.81 161 LEU B O 1
ATOM 3060 N N . TYR B 1 162 ? 11.383 -19.062 -1.317 1 93.44 162 TYR B N 1
ATOM 3061 C CA . TYR B 1 162 ? 10.734 -17.984 -0.56 1 93.44 162 TYR B CA 1
ATOM 3062 C C . TYR B 1 162 ? 11.422 -16.656 -0.8 1 93.44 162 TYR B C 1
ATOM 3064 O O . TYR B 1 162 ? 12.586 -16.609 -1.216 1 93.44 162 TYR B O 1
ATOM 3072 N N . PHE B 1 163 ? 10.695 -15.555 -0.658 1 93 163 PHE B N 1
ATOM 3073 C CA . PHE B 1 163 ? 11.203 -14.188 -0.765 1 93 163 PHE B CA 1
ATOM 3074 C C . PHE B 1 163 ? 10.438 -13.258 0.169 1 93 163 PHE B C 1
ATOM 3076 O O . PHE B 1 163 ? 9.297 -13.547 0.55 1 93 163 PHE B O 1
ATOM 3083 N N . SER B 1 164 ? 11.078 -12.203 0.574 1 90.94 164 SER B N 1
ATOM 3084 C CA . SER B 1 164 ? 10.484 -11.273 1.53 1 90.94 164 SER B CA 1
ATOM 3085 C C . SER B 1 164 ? 9.852 -10.086 0.822 1 90.94 164 SER B C 1
ATOM 3087 O O . SER B 1 164 ? 10.367 -9.609 -0.189 1 90.94 164 SER B O 1
ATOM 3089 N N . THR B 1 165 ? 8.742 -9.672 1.374 1 92.31 165 THR B N 1
ATOM 3090 C CA . THR B 1 165 ? 8.062 -8.492 0.85 1 92.31 165 THR B CA 1
ATOM 3091 C C . THR B 1 165 ? 7.684 -7.539 1.981 1 92.31 165 THR B C 1
ATOM 3093 O O . THR B 1 165 ? 7.652 -7.938 3.148 1 92.31 165 THR B O 1
ATOM 3096 N N . VAL B 1 166 ? 7.426 -6.289 1.587 1 91.69 166 VAL B N 1
ATOM 3097 C CA . VAL B 1 166 ? 6.824 -5.324 2.506 1 91.69 166 VAL B CA 1
ATOM 3098 C C . VAL B 1 166 ? 5.418 -5.777 2.883 1 91.69 166 VAL B C 1
ATOM 3100 O O . VAL B 1 166 ? 4.695 -6.34 2.057 1 91.69 166 VAL B O 1
ATOM 3103 N N . SER B 1 167 ? 5.105 -5.477 4.133 1 90.94 167 SER B N 1
ATOM 3104 C CA . SER B 1 167 ? 3.768 -5.852 4.582 1 90.94 167 SER B CA 1
ATOM 3105 C C . SER B 1 167 ? 2.75 -4.762 4.262 1 90.94 167 SER B C 1
ATOM 3107 O O . SER B 1 167 ? 2.857 -3.641 4.758 1 90.94 167 SER B O 1
ATOM 3109 N N . LEU B 1 168 ? 1.831 -5.055 3.438 1 93.69 168 LEU B N 1
ATOM 3110 C CA . LEU B 1 168 ? 0.698 -4.188 3.131 1 93.69 168 LEU B CA 1
ATOM 3111 C C . LEU B 1 168 ? -0.603 -4.789 3.652 1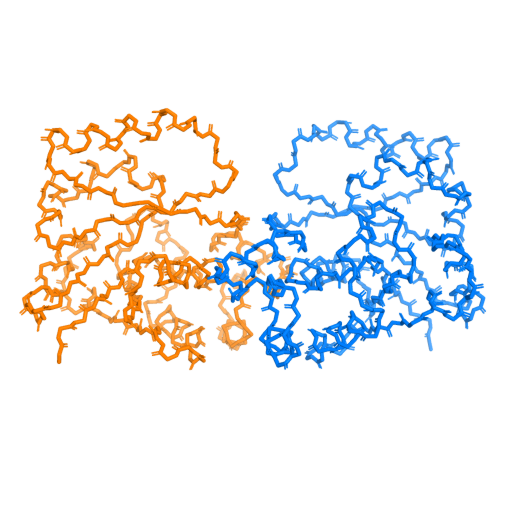 93.69 168 LEU B C 1
ATOM 3113 O O . LEU B 1 168 ? -1.143 -5.723 3.057 1 93.69 168 LEU B O 1
ATOM 3117 N N . ASP B 1 169 ? -1.117 -4.289 4.727 1 92 169 ASP B N 1
ATOM 3118 C CA . ASP B 1 169 ? -2.328 -4.828 5.34 1 92 169 ASP B CA 1
ATOM 3119 C C . ASP B 1 169 ? -3.572 -4.402 4.566 1 92 169 ASP B C 1
ATOM 3121 O O . ASP B 1 169 ? -4.461 -3.75 5.117 1 92 169 ASP B O 1
ATOM 3125 N N . ILE B 1 170 ? -3.57 -4.73 3.354 1 95.12 170 ILE B N 1
ATOM 3126 C CA . ILE B 1 170 ? -4.691 -4.5 2.449 1 95.12 170 ILE B CA 1
ATOM 3127 C C . ILE B 1 170 ? -5.371 -5.828 2.119 1 95.12 170 ILE B C 1
ATOM 3129 O O . ILE B 1 170 ? -4.695 -6.836 1.886 1 95.12 170 ILE B O 1
ATOM 3133 N N . SER B 1 171 ? -6.621 -5.91 2.205 1 94.56 171 SER B N 1
ATOM 3134 C CA . SER B 1 171 ? -7.383 -7.074 1.768 1 94.56 171 SER B CA 1
ATOM 3135 C C . SER B 1 171 ? -8.641 -6.656 1.012 1 94.56 171 SER B C 1
ATOM 3137 O O . SER B 1 171 ? -9.156 -5.555 1.21 1 94.56 171 SER B O 1
ATOM 3139 N N . SER B 1 172 ? -9.016 -7.566 0.213 1 96.06 172 SER B N 1
ATOM 3140 C CA . SER B 1 172 ? -10.242 -7.305 -0.529 1 96.06 172 SER B CA 1
ATOM 3141 C C . SER B 1 172 ? -11.43 -7.109 0.414 1 96.06 172 SER B C 1
ATOM 3143 O O . SER B 1 172 ? -12.305 -6.285 0.151 1 96.06 172 SER B O 1
ATOM 3145 N N . THR B 1 173 ? -11.453 -7.852 1.487 1 94.38 173 THR B N 1
ATOM 3146 C CA . THR B 1 173 ? -12.516 -7.73 2.479 1 94.38 173 THR B CA 1
ATOM 3147 C C . THR B 1 173 ? -12.547 -6.324 3.068 1 94.38 173 THR B C 1
ATOM 3149 O O . THR B 1 173 ? -13.602 -5.691 3.119 1 94.38 173 THR B O 1
ATOM 3152 N N . LYS B 1 174 ? -11.414 -5.801 3.479 1 94.25 174 LYS B N 1
ATOM 3153 C CA . LYS B 1 174 ? -11.328 -4.457 4.047 1 94.25 174 LYS B CA 1
ATOM 3154 C C . LYS B 1 174 ? -11.75 -3.4 3.029 1 94.25 174 LYS B C 1
ATOM 3156 O O . LYS B 1 174 ? -12.406 -2.418 3.385 1 94.25 174 LYS B O 1
ATOM 3161 N N . ILE B 1 175 ? -11.344 -3.58 1.779 1 96.94 175 ILE B N 1
ATOM 3162 C CA . ILE B 1 175 ? -11.703 -2.648 0.716 1 96.94 175 ILE B CA 1
ATOM 3163 C C . ILE B 1 175 ? -13.219 -2.609 0.553 1 96.94 175 ILE B C 1
ATOM 3165 O O . ILE B 1 175 ? -13.82 -1.532 0.511 1 96.94 175 ILE B O 1
ATOM 3169 N N . ARG B 1 176 ? -13.844 -3.754 0.501 1 96.44 176 ARG B N 1
ATOM 3170 C CA . ARG B 1 176 ? -15.297 -3.811 0.359 1 96.44 176 ARG B CA 1
ATOM 3171 C C . ARG B 1 176 ? -15.984 -3.172 1.558 1 96.44 176 ARG B C 1
ATOM 3173 O O . ARG B 1 176 ? -16.953 -2.426 1.396 1 96.44 176 ARG B O 1
ATOM 3180 N N . GLN B 1 177 ? -15.516 -3.445 2.732 1 94.56 177 GLN B N 1
ATOM 3181 C CA . GLN B 1 177 ? -16.078 -2.854 3.941 1 94.56 177 GLN B CA 1
ATOM 3182 C C . GLN B 1 177 ? -15.961 -1.332 3.916 1 94.56 177 GLN B C 1
ATOM 3184 O O . GLN B 1 177 ? -16.906 -0.625 4.27 1 94.56 177 GLN B O 1
ATOM 3189 N N . SER B 1 178 ? -14.812 -0.825 3.523 1 95.25 178 SER B N 1
ATOM 3190 C CA . SER B 1 178 ? -14.586 0.614 3.436 1 95.25 178 SER B CA 1
ATOM 3191 C C . SER B 1 178 ? -15.547 1.262 2.438 1 95.25 178 SER B C 1
ATOM 3193 O O . SER B 1 178 ? -16.094 2.332 2.703 1 95.25 178 SER B O 1
ATOM 3195 N N . ILE B 1 179 ? -15.703 0.636 1.313 1 96.12 179 ILE B N 1
ATOM 3196 C CA . ILE B 1 179 ? -16.609 1.158 0.297 1 96.12 179 ILE B CA 1
ATOM 3197 C C . ILE B 1 179 ? -18.031 1.228 0.858 1 96.12 179 ILE B C 1
ATOM 3199 O O . ILE B 1 179 ? -18.734 2.225 0.668 1 96.12 179 ILE B O 1
ATOM 3203 N N . GLN B 1 180 ? -18.422 0.185 1.588 1 95.19 180 GLN B N 1
ATOM 3204 C CA . GLN B 1 180 ? -19.75 0.15 2.186 1 95.19 180 GLN B CA 1
ATOM 3205 C C . GLN B 1 180 ? -19.922 1.271 3.207 1 95.19 180 GLN B C 1
ATOM 3207 O O . GLN B 1 180 ? -21.016 1.822 3.352 1 95.19 180 GLN B O 1
ATOM 3212 N N . LYS B 1 181 ? -18.891 1.557 3.852 1 94.19 181 LYS B N 1
ATOM 3213 C CA . LYS B 1 181 ? -18.922 2.598 4.875 1 94.19 181 LYS B CA 1
ATOM 3214 C C . LYS B 1 181 ? -18.672 3.975 4.27 1 94.19 181 LYS B C 1
ATOM 3216 O O . LYS B 1 181 ? -18.516 4.957 4.996 1 94.19 181 LYS B O 1
ATOM 3221 N N . GLU B 1 182 ? -18.484 4.031 2.965 1 94.19 182 GLU B N 1
ATOM 3222 C CA . GLU B 1 182 ? -18.219 5.26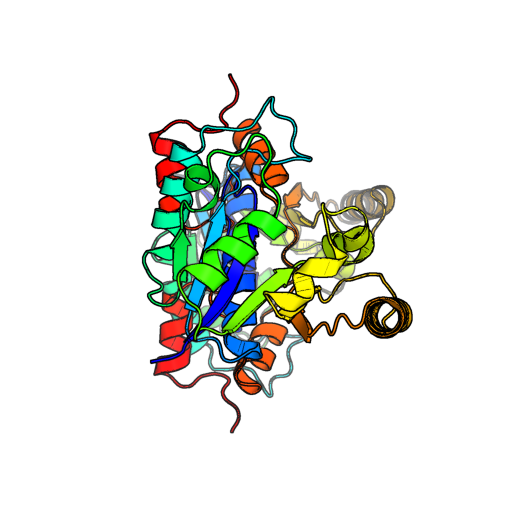6 2.225 1 94.19 182 GLU B CA 1
ATOM 3223 C C . GLU B 1 182 ? -16.906 5.898 2.643 1 94.19 182 GLU B C 1
ATOM 3225 O O . GLU B 1 182 ? -16.797 7.121 2.74 1 94.19 182 GLU B O 1
ATOM 3230 N N . GLU B 1 183 ? -16 5.07 3.033 1 94.31 183 GLU B N 1
ATOM 3231 C CA . GLU B 1 183 ? -14.633 5.477 3.311 1 94.31 183 GLU B CA 1
ATOM 3232 C C . GLU B 1 183 ? -13.766 5.371 2.062 1 94.31 183 GLU B C 1
ATOM 3234 O O . GLU B 1 183 ? -14 4.516 1.207 1 94.31 183 GLU B O 1
ATOM 3239 N N . THR B 1 184 ? -12.789 6.211 2.016 1 95.94 184 THR B N 1
ATOM 3240 C CA . THR B 1 184 ? -11.945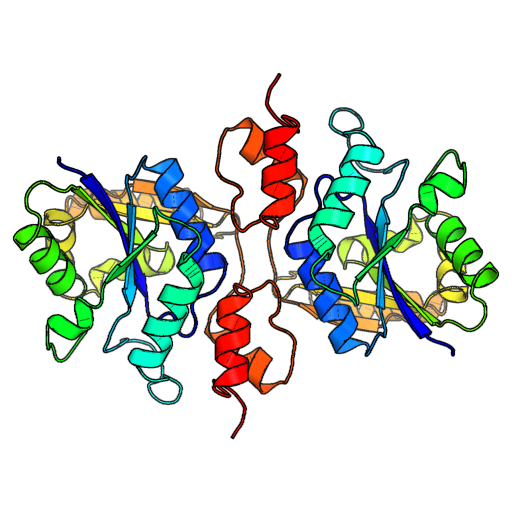 6.242 0.821 1 95.94 184 THR B CA 1
ATOM 3241 C C . THR B 1 184 ? -11.133 4.961 0.7 1 95.94 184 THR B C 1
ATOM 3243 O O . THR B 1 184 ? -10.664 4.418 1.703 1 95.94 184 THR B O 1
ATOM 3246 N N . VAL B 1 185 ? -10.945 4.484 -0.531 1 97.19 185 VAL B N 1
ATOM 3247 C CA . VAL B 1 185 ? -10.062 3.361 -0.832 1 97.19 185 VAL B CA 1
ATOM 3248 C C . VAL B 1 185 ? -9.07 3.764 -1.917 1 97.19 185 VAL B C 1
ATOM 3250 O O . VAL B 1 185 ? -8.383 2.912 -2.49 1 97.19 185 VAL B O 1
ATOM 3253 N N . ARG B 1 186 ? -9.023 5.109 -2.137 1 97 186 ARG B N 1
ATOM 3254 C CA . ARG B 1 186 ? -8.039 5.605 -3.096 1 97 186 ARG B CA 1
ATOM 3255 C C . ARG B 1 186 ? -6.617 5.277 -2.643 1 97 186 ARG B C 1
ATOM 3257 O O . ARG B 1 186 ? -6.301 5.379 -1.457 1 97 186 ARG B O 1
ATOM 3264 N N . TYR B 1 187 ? -5.758 4.883 -3.562 1 97.69 187 TYR B N 1
ATOM 3265 C CA . TYR B 1 187 ? -4.348 4.539 -3.412 1 97.69 187 TYR B CA 1
ATOM 3266 C C . TYR B 1 187 ? -4.188 3.115 -2.898 1 97.69 187 TYR B C 1
ATOM 3268 O O . TYR B 1 187 ? -3.076 2.58 -2.873 1 97.69 187 TYR B O 1
ATOM 3276 N N . LEU B 1 188 ? -5.32 2.467 -2.451 1 97.88 188 LEU B N 1
ATOM 3277 C CA . LEU B 1 188 ? -5.25 1.055 -2.088 1 97.88 188 LEU B CA 1
ATOM 3278 C C . LEU B 1 188 ? -5.492 0.168 -3.305 1 97.88 188 LEU B C 1
ATOM 3280 O O . LEU B 1 188 ? -5.203 -1.031 -3.271 1 97.88 188 LEU B O 1
ATOM 3284 N N . LEU B 1 189 ? -6.023 0.79 -4.336 1 97.06 189 LEU B N 1
ATOM 3285 C CA . LEU B 1 189 ? -6.277 0.166 -5.629 1 97.06 189 LEU B CA 1
ATOM 3286 C C . LEU B 1 189 ? -5.777 1.052 -6.766 1 97.06 189 LEU B C 1
ATOM 3288 O O . LEU B 1 189 ? -5.676 2.271 -6.609 1 97.06 189 LEU B O 1
ATOM 3292 N N . PRO B 1 190 ? -5.488 0.35 -7.926 1 97.38 190 PRO B N 1
ATOM 3293 C CA . PRO B 1 190 ? -5.234 1.196 -9.094 1 97.38 190 PRO B CA 1
ATOM 3294 C C . PRO B 1 190 ? -6.414 2.105 -9.438 1 97.38 190 PRO B C 1
ATOM 3296 O O . PRO B 1 190 ? -7.57 1.71 -9.266 1 97.38 190 PRO B O 1
ATOM 3299 N N . ASP B 1 191 ? -6.125 3.309 -9.984 1 96.88 191 ASP B N 1
ATOM 3300 C CA . ASP B 1 191 ? -7.145 4.297 -10.312 1 96.88 191 ASP B CA 1
ATOM 3301 C C . ASP B 1 191 ? -8.195 3.715 -11.258 1 96.88 191 ASP B C 1
ATOM 3303 O O . ASP B 1 191 ? -9.391 3.975 -11.109 1 96.88 191 ASP B O 1
ATOM 3307 N N . ASN B 1 192 ? -7.734 2.918 -12.203 1 97.81 192 ASN B N 1
ATOM 3308 C CA . ASN B 1 192 ? -8.656 2.348 -13.18 1 97.81 192 ASN B CA 1
ATOM 3309 C C . ASN B 1 192 ? -9.617 1.36 -12.531 1 97.81 192 ASN B C 1
ATOM 3311 O O . ASN B 1 192 ? -10.773 1.254 -12.938 1 97.81 192 ASN B O 1
ATOM 3315 N N . VAL B 1 193 ? -9.141 0.629 -11.578 1 98.75 193 VAL B N 1
ATOM 3316 C CA . VAL B 1 193 ? -10 -0.298 -10.852 1 98.75 193 VAL B CA 1
ATOM 3317 C C . VAL B 1 193 ? -11.016 0.482 -10.031 1 98.75 193 VAL B C 1
ATOM 3319 O O . VAL B 1 193 ? -12.211 0.152 -10.023 1 98.75 193 VAL B O 1
ATOM 3322 N N . LEU B 1 194 ? -10.562 1.518 -9.352 1 98.25 194 LEU B N 1
ATOM 3323 C CA . LEU B 1 194 ? -11.445 2.367 -8.562 1 98.25 194 LEU B CA 1
ATOM 3324 C C . LEU B 1 194 ? -12.531 2.977 -9.438 1 98.25 194 LEU B C 1
ATOM 3326 O O . LEU B 1 194 ? -13.711 2.988 -9.062 1 98.25 194 LEU B O 1
ATOM 3330 N N . GLN B 1 195 ? -12.141 3.496 -10.578 1 98.06 195 GLN B N 1
ATOM 3331 C CA . GLN B 1 195 ? -13.094 4.09 -11.508 1 98.06 195 GLN B CA 1
ATOM 3332 C C . GLN B 1 195 ? -14.133 3.068 -11.969 1 98.06 195 GLN B C 1
ATOM 3334 O O . GLN B 1 195 ? -15.312 3.391 -12.086 1 98.06 195 GLN B O 1
ATOM 3339 N N . TYR B 1 196 ? -13.68 1.854 -12.258 1 98.62 196 TYR B N 1
ATOM 3340 C CA . TYR B 1 196 ? -14.586 0.787 -12.664 1 98.62 196 TYR B CA 1
ATOM 3341 C C . TYR B 1 196 ? -15.602 0.484 -11.562 1 98.62 196 TYR B C 1
ATOM 3343 O O . TYR B 1 196 ? -16.797 0.355 -11.836 1 98.62 196 TYR B O 1
ATOM 3351 N N . ILE B 1 197 ? -15.117 0.37 -10.336 1 98.31 197 ILE B N 1
ATOM 3352 C CA . ILE B 1 197 ? -15.961 0.076 -9.18 1 98.31 197 ILE B CA 1
ATOM 3353 C C . ILE B 1 197 ? -17.031 1.155 -9.039 1 98.31 197 ILE B C 1
ATOM 3355 O O . ILE B 1 197 ? -18.203 0.848 -8.82 1 98.31 197 ILE B O 1
ATOM 3359 N N . LYS B 1 198 ? -16.625 2.396 -9.172 1 97.5 198 LYS B N 1
ATOM 3360 C CA . LYS B 1 198 ? -17.547 3.516 -9.055 1 97.5 198 LYS B CA 1
ATOM 3361 C C . LYS B 1 198 ? -18.562 3.51 -10.188 1 97.5 198 LYS B C 1
ATOM 3363 O O . LYS B 1 198 ? -19.766 3.652 -9.953 1 97.5 198 LYS B O 1
ATOM 3368 N N . LYS B 1 199 ? -18.062 3.311 -11.383 1 98 199 LYS B N 1
ATOM 3369 C CA . LYS B 1 199 ? -18.906 3.334 -12.578 1 98 199 LYS B CA 1
ATOM 3370 C C . LYS B 1 199 ? -19.969 2.234 -12.523 1 98 199 LYS B C 1
ATOM 3372 O O . LYS B 1 199 ? -21.125 2.455 -12.906 1 98 199 LYS B O 1
ATOM 3377 N N . LYS B 1 200 ? -19.578 1.075 -12.039 1 97.88 200 LYS B N 1
ATOM 3378 C CA . LYS B 1 200 ? -20.484 -0.077 -12.031 1 97.88 200 LYS B CA 1
ATOM 3379 C C . LYS B 1 200 ? -21.203 -0.198 -10.695 1 97.88 200 LYS B C 1
ATOM 3381 O O . LYS B 1 200 ? -22 -1.121 -10.484 1 97.88 200 LYS B O 1
ATOM 3386 N N . HIS B 1 201 ? -20.922 0.702 -9.734 1 96.5 201 HIS B N 1
ATOM 3387 C CA . HIS B 1 201 ? -21.547 0.723 -8.414 1 96.5 201 HIS B CA 1
ATOM 3388 C C . HIS B 1 201 ? -21.344 -0.606 -7.691 1 96.5 201 HIS B C 1
ATOM 3390 O O . HIS B 1 201 ? -22.297 -1.17 -7.148 1 96.5 201 HIS B O 1
ATOM 3396 N N . LEU B 1 202 ? -20.141 -1.063 -7.773 1 97.06 202 LEU B N 1
ATOM 3397 C CA . LEU B 1 202 ? -19.828 -2.338 -7.133 1 97.06 202 LEU B CA 1
ATOM 3398 C C . LEU B 1 202 ? -19.578 -2.154 -5.641 1 97.06 202 LEU B C 1
ATOM 3400 O O . LEU B 1 202 ? -18.984 -1.156 -5.227 1 97.06 202 LEU B O 1
ATOM 3404 N N . TYR B 1 203 ? -19.922 -3.115 -4.785 1 95.69 203 TYR B N 1
ATOM 3405 C CA . TYR B 1 203 ? -19.641 -3.281 -3.361 1 95.69 203 TYR B CA 1
ATOM 3406 C C . TYR B 1 203 ? -20.391 -2.24 -2.533 1 95.69 203 TYR B C 1
ATOM 3408 O O . TYR B 1 203 ? -20.125 -2.08 -1.34 1 95.69 203 TYR B O 1
ATOM 3416 N N . GLU B 1 204 ? -21.125 -1.399 -3.201 1 89.69 204 GLU B N 1
ATOM 3417 C CA . GLU B 1 204 ? -21.906 -0.403 -2.467 1 89.69 204 GLU B CA 1
ATOM 3418 C C . GLU B 1 204 ? -23 -1.061 -1.629 1 89.69 204 GLU B C 1
ATOM 3420 O O . GLU B 1 204 ? -23.469 -2.154 -1.956 1 89.69 204 GLU B O 1
ATOM 3425 N N . ALA B 1 205 ? -23.141 -0.387 -0.562 1 78.62 205 ALA B N 1
ATOM 3426 C CA . ALA B 1 205 ? -24.219 -0.889 0.283 1 78.62 205 ALA B CA 1
ATOM 3427 C C . ALA B 1 205 ? -25.547 -0.902 -0.473 1 78.62 205 ALA B C 1
ATOM 3429 O O . ALA B 1 205 ? -25.812 -0.01 -1.279 1 78.62 205 ALA B O 1
ATOM 3430 N N . ARG B 1 206 ? -26.344 -1.982 -0.438 1 58.88 206 ARG B N 1
ATOM 3431 C CA . ARG B 1 206 ? -27.703 -2.031 -0.959 1 58.88 206 ARG B CA 1
ATOM 3432 C C . ARG B 1 206 ? -28.656 -1.262 -0.057 1 58.88 206 ARG B C 1
ATOM 3434 O O . ARG B 1 206 ? -28.453 -1.185 1.156 1 58.88 206 ARG B O 1
#

Solvent-accessible surface area (backbone atoms only — not comparable to full-atom values): 22716 Å² total; per-residue (Å²): 130,72,43,38,33,33,34,40,67,42,62,38,70,50,62,36,40,58,60,55,30,52,49,50,45,47,31,60,77,65,66,35,66,31,35,34,36,34,47,40,68,42,59,79,89,53,67,68,88,77,57,72,58,65,65,60,33,50,51,37,45,52,49,59,36,67,87,36,90,46,47,46,74,45,64,57,52,55,70,64,72,58,93,58,63,46,66,46,60,53,37,52,50,49,38,69,77,37,70,68,42,45,40,32,39,52,38,47,53,73,58,58,74,49,36,83,77,41,71,66,42,80,54,40,57,80,50,26,44,37,34,32,45,38,44,70,77,56,80,67,49,67,65,56,52,50,50,50,50,48,47,39,28,73,75,61,66,33,67,70,46,72,49,79,41,74,35,52,64,68,47,34,65,58,50,39,51,30,45,45,68,72,39,81,58,69,73,52,31,46,68,58,32,53,49,49,36,60,74,68,58,55,61,50,67,129,130,74,43,37,34,32,34,40,67,42,62,38,72,51,63,37,39,57,60,53,30,51,48,50,44,48,32,60,79,67,66,35,66,31,34,36,36,35,46,41,68,41,56,81,88,52,67,70,89,76,58,72,59,64,65,59,34,52,50,36,44,52,49,58,37,66,89,36,90,45,46,46,75,44,64,56,51,56,71,64,72,56,93,60,64,46,68,46,60,53,37,50,50,49,38,68,77,37,71,68,42,44,42,30,39,50,38,47,53,73,57,59,75,50,38,82,74,40,70,66,40,79,55,41,59,80,50,28,44,39,33,32,43,39,44,70,76,58,78,67,50,68,65,56,54,52,49,50,50,48,47,39,28,71,76,60,66,33,66,69,47,72,48,79,40,74,36,52,66,69,48,34,67,58,51,39,52,29,45,46,68,71,39,80,57,70,72,52,32,47,68,59,31,51,50,48,35,60,75,67,59,55,61,49,68,130

Sequence (412 aa):
MAQKIGILGGTFNPIHIAHLYIAEAAKDYLALDKVMFIPAIHPYHKDSKNLISFEHRMKMIKEAIKDNNDFIVSNLDQELHQEKSYTIHLLKKLKTDHPNDEFFFIIGLDSLINIESWYHFEQLSQYATFACFLRNNETLPSKSIQDRLYYLKQKYNMDVLYFSTVSLDISSTKIRQSIQKEETVRYLLPDNVLQYIKKKHLYEARMAQKIGILGGTFNPIHIAHLYIAEAAKDYLALDKVMFIPAIHPYHKDSKNLISFEHRMKMIKEAIKDNNDFIVSNLDQELHQEKSYTIHLLKKLKTDHPNDEFFFIIGLDSLINIESWYHFEQLSQYATFACFLRNNETLPSKSIQDRLYYLKQKYNMDVLYFSTVSLDISSTKIRQSIQKEETVRYLLPDNVLQYIKKKHLYEAR

Organism: Filifactor alocis (strain ATCC 35896 / CCUG 47790 / D40 B5) (NCBI:txid546269)